Protein AF-A0A1E5NBW0-F1 (afdb_monomer)

Mean predicted aligned error: 14.5 Å

Structure (mmCIF, N/CA/C/O backbone):
data_AF-A0A1E5NBW0-F1
#
_entry.id   AF-A0A1E5NBW0-F1
#
loop_
_atom_site.group_PDB
_atom_site.id
_atom_site.type_symbol
_atom_site.label_atom_id
_atom_site.label_alt_id
_atom_site.label_comp_id
_atom_site.label_asym_id
_atom_site.label_entity_id
_atom_site.label_seq_id
_atom_site.pdbx_PDB_ins_code
_atom_site.Cartn_x
_atom_site.Cartn_y
_atom_site.Cartn_z
_atom_site.occupancy
_atom_site.B_iso_or_equiv
_atom_site.auth_seq_id
_atom_site.auth_comp_id
_atom_site.auth_asym_id
_atom_site.auth_atom_id
_atom_site.pdbx_PDB_model_num
ATOM 1 N N . MET A 1 1 ? 32.311 -5.651 -31.182 1.00 81.94 1 MET A N 1
ATOM 2 C CA . MET A 1 1 ? 33.191 -5.220 -32.294 1.00 81.94 1 MET A CA 1
ATOM 3 C C . MET A 1 1 ? 34.227 -6.290 -32.633 1.00 81.94 1 MET A C 1
ATOM 5 O O . MET A 1 1 ? 34.181 -6.799 -33.743 1.00 81.94 1 MET A O 1
ATOM 9 N N . ASP A 1 2 ? 35.096 -6.699 -31.702 1.00 85.38 2 ASP A N 1
ATOM 10 C CA . ASP A 1 2 ? 36.189 -7.648 -32.002 1.00 85.38 2 ASP A CA 1
ATOM 11 C C . ASP A 1 2 ? 35.711 -9.022 -32.495 1.00 85.38 2 ASP A C 1
ATOM 13 O O . ASP A 1 2 ? 36.311 -9.592 -33.402 1.00 85.38 2 ASP A O 1
ATOM 17 N N . SER A 1 3 ? 34.583 -9.524 -31.979 1.00 85.50 3 SER A N 1
ATOM 18 C CA . SER A 1 3 ? 33.972 -10.772 -32.458 1.00 85.50 3 SER A CA 1
ATOM 19 C C . SER A 1 3 ? 33.548 -10.702 -33.930 1.00 85.50 3 SER A C 1
ATOM 21 O O . SER A 1 3 ? 33.757 -11.664 -34.661 1.00 85.50 3 SER A O 1
ATOM 23 N N . ILE A 1 4 ? 33.014 -9.554 -34.375 1.00 88.06 4 ILE A N 1
ATOM 24 C CA . ILE A 1 4 ? 32.630 -9.325 -35.779 1.00 88.06 4 ILE A CA 1
ATOM 25 C C . ILE A 1 4 ? 33.885 -9.322 -36.653 1.00 88.06 4 ILE A C 1
ATOM 27 O O . ILE A 1 4 ? 33.941 -10.030 -37.649 1.00 88.06 4 ILE A O 1
ATOM 31 N N . ILE A 1 5 ? 34.924 -8.583 -36.253 1.00 88.19 5 ILE A N 1
ATOM 32 C CA . ILE A 1 5 ? 36.186 -8.506 -37.007 1.00 88.19 5 ILE A CA 1
ATOM 33 C C . ILE A 1 5 ? 36.824 -9.895 -37.125 1.00 88.19 5 ILE A C 1
ATOM 35 O O . ILE A 1 5 ? 37.211 -10.311 -38.215 1.00 88.19 5 ILE A O 1
ATOM 39 N N . LYS A 1 6 ? 36.873 -10.650 -36.022 1.00 86.69 6 LYS A N 1
ATOM 40 C CA . LYS A 1 6 ? 37.393 -12.019 -36.021 1.00 86.69 6 LYS A CA 1
ATOM 41 C C . LYS A 1 6 ? 36.617 -12.922 -36.979 1.00 86.69 6 LYS A C 1
ATOM 43 O O . LYS A 1 6 ? 37.243 -13.720 -37.661 1.00 86.69 6 LYS A O 1
ATOM 48 N N . TYR A 1 7 ? 35.294 -12.802 -37.038 1.00 88.00 7 TYR A N 1
ATOM 49 C CA . TYR A 1 7 ? 34.464 -13.575 -37.960 1.00 88.00 7 TYR A CA 1
ATOM 50 C C . TYR A 1 7 ? 34.693 -13.177 -39.430 1.00 88.00 7 TYR A C 1
ATOM 52 O O . TYR A 1 7 ? 34.882 -14.043 -40.278 1.00 88.00 7 TYR A O 1
ATOM 60 N N . LEU A 1 8 ? 34.762 -11.877 -39.733 1.00 87.50 8 LEU A N 1
ATOM 61 C CA . LEU A 1 8 ? 34.930 -11.377 -41.104 1.00 87.50 8 LEU A CA 1
ATOM 62 C C . LEU A 1 8 ? 36.274 -11.760 -41.743 1.00 87.50 8 LEU A C 1
ATOM 64 O O . LEU A 1 8 ? 36.334 -11.959 -42.959 1.00 87.50 8 LEU A O 1
ATOM 68 N N . PHE A 1 9 ? 37.338 -11.857 -40.943 1.00 84.06 9 PHE A N 1
ATOM 69 C CA . PHE A 1 9 ? 38.717 -11.994 -41.431 1.00 84.06 9 PHE A CA 1
ATOM 70 C C . PHE A 1 9 ? 39.399 -13.318 -41.059 1.00 84.06 9 PHE A C 1
ATOM 72 O O . PHE A 1 9 ? 40.600 -13.466 -41.272 1.00 84.06 9 PHE A O 1
ATOM 79 N N . ASN A 1 10 ? 38.665 -14.294 -40.517 1.00 79.69 10 ASN A N 1
ATOM 80 C CA . ASN A 1 10 ? 39.206 -15.616 -40.198 1.00 79.69 10 ASN A CA 1
ATOM 81 C C . ASN A 1 10 ? 38.513 -16.700 -41.032 1.00 79.69 10 ASN A C 1
ATOM 83 O O . ASN A 1 10 ? 37.351 -17.029 -40.803 1.00 79.69 10 ASN A O 1
ATOM 87 N N . GLU A 1 11 ? 39.262 -17.291 -41.965 1.00 62.25 11 GLU A N 1
ATOM 88 C CA . GLU A 1 11 ? 38.788 -18.287 -42.941 1.00 62.25 11 GLU A CA 1
ATOM 89 C C . GLU A 1 11 ? 38.233 -19.581 -42.317 1.00 62.25 11 GLU A C 1
ATOM 91 O O . GLU A 1 11 ? 37.616 -20.385 -43.007 1.00 62.25 11 GLU A O 1
ATOM 96 N N . LYS A 1 12 ? 38.414 -19.804 -41.007 1.00 61.78 12 LYS A N 1
ATOM 97 C CA . LYS A 1 12 ? 37.863 -20.978 -40.307 1.00 61.78 12 LYS A CA 1
ATOM 98 C C . LYS A 1 12 ? 36.373 -20.871 -39.953 1.00 61.78 12 LYS A C 1
ATOM 100 O O . LYS A 1 12 ? 35.816 -21.851 -39.459 1.00 61.78 12 LYS A O 1
ATOM 105 N N . TYR A 1 13 ? 35.726 -19.724 -40.165 1.00 60.56 13 TYR A N 1
ATOM 106 C CA . TYR A 1 13 ? 34.304 -19.535 -39.864 1.00 60.56 13 TYR A CA 1
ATOM 107 C C . TYR A 1 13 ? 33.447 -19.638 -41.136 1.00 60.56 13 TYR A C 1
ATOM 109 O O . TYR A 1 13 ? 33.255 -18.650 -41.837 1.00 60.56 13 TYR A O 1
ATOM 117 N N . ASN A 1 14 ? 32.905 -20.833 -41.401 1.00 58.28 14 ASN A N 1
ATOM 118 C CA . ASN A 1 14 ? 32.004 -21.107 -42.537 1.00 58.28 14 ASN A CA 1
ATOM 119 C C . ASN A 1 14 ? 30.516 -21.230 -42.145 1.00 58.28 14 ASN A C 1
ATOM 121 O O . ASN A 1 14 ? 29.694 -21.600 -42.978 1.00 58.28 14 ASN A O 1
ATOM 125 N N . ASN A 1 15 ? 30.166 -20.933 -40.890 1.00 65.19 15 ASN A N 1
ATOM 126 C CA . ASN A 1 15 ? 28.793 -21.021 -40.383 1.00 65.19 15 ASN A CA 1
ATOM 127 C C . ASN A 1 15 ? 28.202 -19.623 -40.158 1.00 65.19 15 ASN A C 1
ATOM 129 O O . ASN A 1 15 ? 28.950 -18.672 -39.936 1.00 65.19 15 ASN A O 1
ATOM 133 N N . ASP A 1 16 ? 26.867 -19.532 -40.149 1.00 72.81 16 ASP A N 1
ATOM 134 C CA . ASP A 1 16 ? 26.127 -18.322 -39.771 1.00 72.81 16 ASP A CA 1
ATOM 135 C C . ASP A 1 16 ? 26.652 -17.731 -38.450 1.00 72.81 16 ASP A C 1
ATOM 137 O O . ASP A 1 16 ? 26.781 -18.438 -37.445 1.00 72.81 16 ASP A O 1
ATOM 141 N N . PHE A 1 17 ? 26.922 -16.422 -38.434 1.00 83.25 17 PHE A N 1
ATOM 142 C CA . PHE A 1 17 ? 27.324 -15.711 -37.221 1.00 83.25 17 PHE A CA 1
ATOM 143 C C . PHE A 1 17 ? 26.122 -15.013 -36.609 1.00 83.25 17 PHE A C 1
ATOM 145 O O . PHE A 1 17 ? 25.703 -13.945 -37.057 1.00 83.25 17 PHE A O 1
ATOM 152 N N . ILE A 1 18 ? 25.562 -15.631 -35.574 1.00 84.62 18 ILE A N 1
ATOM 153 C CA . ILE A 1 18 ? 24.447 -15.055 -34.834 1.00 84.62 18 ILE A CA 1
ATOM 154 C C . ILE A 1 18 ? 25.016 -14.174 -33.725 1.00 84.62 18 ILE A C 1
ATOM 156 O O . ILE A 1 18 ? 25.682 -14.673 -32.819 1.00 84.62 18 ILE A O 1
ATOM 160 N N . LEU A 1 19 ? 24.791 -12.862 -33.825 1.00 81.88 19 LEU A N 1
ATOM 161 C CA . LEU A 1 19 ? 25.309 -11.885 -32.864 1.00 81.88 19 LEU A CA 1
ATOM 162 C C . LEU A 1 19 ? 24.638 -12.042 -31.502 1.00 81.88 19 LEU A C 1
ATOM 164 O O . LEU A 1 19 ? 25.324 -12.209 -30.499 1.00 81.88 19 LEU A O 1
ATOM 168 N N . ASP A 1 20 ? 23.310 -11.927 -31.485 1.00 81.19 20 ASP A N 1
ATOM 169 C CA . ASP A 1 20 ? 22.485 -11.991 -30.281 1.00 81.19 20 ASP A CA 1
ATOM 170 C C . ASP A 1 20 ? 20.989 -11.974 -30.652 1.00 81.19 20 ASP A C 1
ATOM 172 O O . ASP A 1 20 ? 20.621 -12.028 -31.833 1.00 81.19 20 ASP A O 1
ATOM 176 N N . ILE A 1 21 ? 20.128 -11.855 -29.646 1.00 85.81 21 ILE A N 1
ATOM 177 C CA . ILE A 1 21 ? 18.695 -11.611 -29.785 1.00 85.81 21 ILE A CA 1
ATOM 178 C C . ILE A 1 21 ? 18.420 -10.115 -30.040 1.00 85.81 21 ILE A C 1
ATOM 180 O O . ILE A 1 21 ? 19.033 -9.232 -29.433 1.00 85.81 21 ILE A O 1
ATOM 184 N N . ILE A 1 22 ? 17.469 -9.833 -30.932 1.00 90.06 22 ILE A N 1
ATOM 185 C CA . ILE A 1 22 ? 16.787 -8.538 -31.065 1.00 90.06 22 ILE A CA 1
ATOM 186 C C . ILE A 1 22 ? 15.290 -8.762 -30.905 1.00 90.06 22 ILE A C 1
ATOM 188 O O . ILE A 1 22 ? 14.760 -9.775 -31.364 1.00 90.06 22 ILE A O 1
ATOM 192 N N . TYR A 1 23 ? 14.596 -7.818 -30.282 1.00 88.62 23 TYR A N 1
ATOM 193 C CA . TYR A 1 23 ? 13.149 -7.897 -30.156 1.00 88.62 23 TYR A CA 1
ATOM 194 C C . TYR A 1 23 ? 12.493 -6.545 -30.359 1.00 88.62 23 TYR A C 1
ATOM 196 O O . TYR A 1 23 ? 13.077 -5.492 -30.094 1.00 88.62 23 TYR A O 1
ATOM 204 N N . GLY A 1 24 ? 11.282 -6.591 -30.891 1.00 89.38 24 GLY A N 1
ATOM 205 C CA . GLY A 1 24 ? 10.590 -5.410 -31.366 1.00 89.38 24 GLY A CA 1
ATOM 206 C C . GLY A 1 24 ? 9.212 -5.736 -31.907 1.00 89.38 24 GLY A C 1
ATOM 207 O O . GLY A 1 24 ? 8.780 -6.892 -31.897 1.00 89.38 24 GLY A O 1
ATOM 208 N N . VAL A 1 25 ? 8.544 -4.699 -32.386 1.00 89.62 25 VAL A N 1
ATOM 209 C CA . VAL A 1 25 ? 7.216 -4.789 -32.993 1.00 89.62 25 VAL A CA 1
ATOM 210 C C . VAL A 1 25 ? 7.378 -4.718 -34.510 1.00 89.62 25 VAL A C 1
ATOM 212 O O . VAL A 1 25 ? 8.235 -3.991 -35.014 1.00 89.62 25 VAL A O 1
ATOM 215 N N . ASN A 1 26 ? 6.592 -5.503 -35.247 1.00 88.44 26 ASN A N 1
ATOM 216 C CA . ASN A 1 26 ? 6.456 -5.317 -36.690 1.00 88.44 26 ASN A CA 1
ATOM 217 C C . ASN A 1 26 ? 5.176 -4.546 -36.962 1.00 88.44 26 ASN A C 1
ATOM 219 O O . ASN A 1 26 ? 4.115 -4.984 -36.518 1.00 88.44 26 ASN A O 1
ATOM 223 N N . ASP A 1 27 ? 5.288 -3.482 -37.741 1.00 85.50 27 ASP A N 1
ATOM 224 C CA . ASP A 1 27 ? 4.149 -2.723 -38.236 1.00 85.50 27 ASP A CA 1
ATOM 225 C C . ASP A 1 27 ? 4.396 -2.330 -39.698 1.00 85.50 27 ASP A C 1
ATOM 227 O O . ASP A 1 27 ? 5.481 -1.865 -40.037 1.00 85.50 27 ASP A O 1
ATOM 231 N N . ASP A 1 28 ? 3.441 -2.626 -40.581 1.00 82.00 28 ASP A N 1
ATOM 232 C CA . ASP A 1 28 ? 3.475 -2.310 -42.020 1.00 82.00 28 ASP A CA 1
ATOM 233 C C . ASP A 1 28 ? 4.846 -2.488 -42.728 1.00 82.00 28 ASP A C 1
ATOM 235 O O . ASP A 1 28 ? 5.332 -1.623 -43.456 1.00 82.00 28 ASP A O 1
ATOM 239 N N . ASN A 1 29 ? 5.467 -3.666 -42.563 1.00 85.62 29 ASN A N 1
ATOM 240 C CA . ASN A 1 29 ? 6.796 -4.045 -43.094 1.00 85.62 29 ASN A CA 1
ATOM 241 C C . ASN A 1 29 ? 8.004 -3.296 -42.498 1.00 85.62 29 ASN A C 1
ATOM 243 O O . ASN A 1 29 ? 9.133 -3.496 -42.957 1.00 85.62 29 ASN A O 1
ATOM 247 N N . ILE A 1 30 ? 7.803 -2.488 -41.462 1.00 89.44 30 ILE A N 1
ATOM 248 C CA . ILE A 1 30 ? 8.856 -1.854 -40.673 1.00 89.44 30 ILE A CA 1
ATOM 249 C C . ILE A 1 30 ? 9.022 -2.644 -39.372 1.00 89.44 30 ILE A C 1
ATOM 251 O O . ILE A 1 30 ? 8.058 -3.022 -38.708 1.00 89.44 30 ILE A O 1
ATOM 255 N N . PHE A 1 31 ? 10.273 -2.929 -39.010 1.00 91.12 31 PHE A N 1
ATOM 256 C CA . PHE A 1 31 ? 10.600 -3.506 -37.711 1.00 91.12 31 PHE A CA 1
ATOM 257 C C . PHE A 1 31 ? 11.080 -2.400 -36.779 1.00 91.12 31 PHE A C 1
ATOM 259 O O . PHE A 1 31 ? 12.109 -1.775 -37.044 1.00 91.12 31 PHE A O 1
ATOM 266 N N . TYR A 1 32 ? 10.358 -2.208 -35.680 1.00 90.00 32 TYR A N 1
ATOM 267 C CA . TYR A 1 32 ? 10.661 -1.242 -34.634 1.00 90.00 32 TYR A CA 1
ATOM 268 C C . TYR A 1 32 ? 11.387 -1.948 -33.480 1.00 90.00 32 TYR A C 1
ATOM 270 O O . TYR A 1 32 ? 10.741 -2.607 -32.655 1.00 90.00 32 TYR A O 1
ATOM 278 N N . PRO A 1 33 ? 12.733 -1.883 -33.411 1.00 89.25 33 PRO A N 1
ATOM 279 C CA . PRO A 1 33 ? 13.487 -2.555 -32.361 1.00 89.25 33 PRO A CA 1
ATOM 280 C C . PRO A 1 33 ? 13.265 -1.870 -31.009 1.00 89.25 33 PRO A C 1
ATOM 282 O O . PRO A 1 33 ? 13.656 -0.715 -30.819 1.00 89.25 33 PRO A O 1
ATOM 285 N N . ILE A 1 34 ? 12.714 -2.616 -30.048 1.00 84.88 34 ILE A N 1
ATOM 286 C CA . ILE A 1 34 ? 12.610 -2.183 -28.648 1.00 84.88 34 ILE A CA 1
ATOM 287 C C . ILE A 1 34 ? 13.976 -2.333 -27.958 1.00 84.88 34 ILE A C 1
ATOM 289 O O . ILE A 1 34 ? 14.396 -1.446 -27.220 1.00 84.88 34 ILE A O 1
ATOM 293 N N . ASP A 1 35 ? 14.714 -3.407 -28.263 1.00 84.19 35 ASP A N 1
ATOM 294 C CA . ASP A 1 35 ? 16.096 -3.628 -27.815 1.00 84.19 35 ASP A CA 1
ATOM 295 C C . ASP A 1 35 ? 16.991 -4.118 -28.961 1.00 84.19 35 ASP A C 1
ATOM 297 O O . ASP A 1 35 ? 16.545 -4.683 -29.961 1.00 84.19 35 ASP A O 1
ATOM 301 N N . GLY A 1 36 ? 18.297 -3.902 -28.814 1.00 87.31 36 GLY A N 1
ATOM 302 C CA . GLY A 1 36 ? 19.300 -4.188 -29.835 1.00 87.31 36 GLY A CA 1
ATOM 303 C C . GLY A 1 36 ? 19.590 -3.018 -30.771 1.00 87.31 36 GLY A C 1
ATOM 304 O O . GLY A 1 36 ? 20.379 -3.180 -31.698 1.00 87.31 36 GLY A O 1
ATOM 305 N N . GLN A 1 37 ? 19.051 -1.825 -30.503 1.00 87.88 37 GLN A N 1
ATOM 306 C CA . GLN A 1 37 ? 19.271 -0.617 -31.310 1.00 87.88 37 GLN A CA 1
ATOM 307 C C . GLN A 1 37 ? 20.763 -0.304 -31.516 1.00 87.88 37 GLN A C 1
ATOM 309 O O . GLN A 1 37 ? 21.205 -0.044 -32.637 1.00 87.88 37 GLN A O 1
ATOM 314 N N . GLN A 1 38 ? 21.576 -0.399 -30.457 1.00 87.75 38 GLN A N 1
ATOM 315 C CA . GLN A 1 38 ? 23.026 -0.180 -30.545 1.00 87.75 38 GLN A CA 1
ATOM 316 C C . GLN A 1 38 ? 23.742 -1.273 -31.356 1.00 87.75 38 GLN A C 1
ATOM 318 O O . GLN A 1 38 ? 24.668 -0.974 -32.114 1.00 87.75 38 GLN A O 1
ATOM 323 N N . ARG A 1 39 ? 23.299 -2.534 -31.243 1.00 90.38 39 ARG A N 1
ATOM 324 C CA . ARG A 1 39 ? 23.845 -3.668 -32.009 1.00 90.38 39 ARG A CA 1
ATOM 325 C C . ARG A 1 39 ? 23.539 -3.512 -33.501 1.00 90.38 39 ARG A C 1
ATOM 327 O O . ARG A 1 39 ? 24.451 -3.630 -34.317 1.00 90.38 39 ARG A O 1
ATOM 334 N N . LEU A 1 40 ? 22.297 -3.164 -33.840 1.00 92.75 40 LEU A N 1
ATOM 335 C CA . LEU A 1 40 ? 21.861 -2.897 -35.213 1.00 92.75 40 LEU A CA 1
ATOM 336 C C . LEU A 1 40 ? 22.597 -1.697 -35.816 1.00 92.75 40 LEU A C 1
ATOM 338 O O . LEU A 1 40 ? 23.127 -1.799 -36.918 1.00 92.75 40 LEU A O 1
ATOM 342 N N . THR A 1 41 ? 22.724 -0.602 -35.059 1.00 93.44 41 THR A N 1
ATOM 343 C CA . THR A 1 41 ? 23.502 0.576 -35.482 1.00 93.44 41 THR A CA 1
ATOM 344 C C . THR A 1 41 ? 24.963 0.202 -35.731 1.00 93.44 41 THR A C 1
ATOM 346 O O . THR A 1 41 ? 25.553 0.607 -36.726 1.00 93.44 41 THR A O 1
ATOM 349 N N . THR A 1 42 ? 25.563 -0.609 -34.858 1.00 93.12 42 THR A N 1
ATOM 350 C CA . THR A 1 42 ? 26.948 -1.060 -35.043 1.00 93.12 42 THR A CA 1
ATOM 351 C C . THR A 1 42 ? 27.085 -1.862 -36.335 1.00 93.12 42 THR A C 1
ATOM 353 O O . THR A 1 42 ? 27.973 -1.568 -37.130 1.00 93.12 42 THR A O 1
ATOM 356 N N . LEU A 1 43 ? 26.199 -2.834 -36.582 1.00 94.06 43 LEU A N 1
ATOM 357 C CA . LEU A 1 43 ? 26.223 -3.628 -37.812 1.00 94.06 43 LEU A CA 1
ATOM 358 C C . LEU A 1 43 ? 26.036 -2.746 -39.058 1.00 94.06 43 LEU A C 1
ATOM 360 O O . LEU A 1 43 ? 26.795 -2.887 -40.016 1.00 94.06 43 LEU A O 1
ATOM 364 N N . PHE A 1 44 ? 25.116 -1.779 -39.011 1.00 95.31 44 PHE A N 1
ATOM 365 C CA . PHE A 1 44 ? 24.949 -0.767 -40.057 1.00 95.31 44 PHE A CA 1
ATOM 366 C C . PHE A 1 44 ? 26.273 -0.056 -40.382 1.00 95.31 44 PHE A C 1
ATOM 368 O O . PHE A 1 44 ? 26.627 0.072 -41.553 1.00 95.31 44 PHE A O 1
ATOM 375 N N . LEU A 1 45 ? 27.048 0.356 -39.372 1.00 96.19 45 LEU A N 1
ATOM 376 C CA . LEU A 1 45 ? 28.330 1.041 -39.585 1.00 96.19 45 LEU A CA 1
ATOM 377 C C . LEU A 1 45 ? 29.404 0.128 -40.191 1.00 96.19 45 LEU A C 1
ATOM 379 O O . LEU A 1 45 ? 30.212 0.599 -40.990 1.00 96.19 45 LEU A O 1
ATOM 383 N N . PHE A 1 46 ? 29.393 -1.170 -39.871 1.00 95.69 46 PHE A N 1
ATOM 384 C CA . PHE A 1 46 ? 30.250 -2.154 -40.542 1.00 95.69 46 PHE A CA 1
ATOM 385 C C . PHE A 1 46 ? 29.908 -2.277 -42.032 1.00 95.69 46 PHE A C 1
ATOM 387 O O . PHE A 1 46 ? 30.817 -2.213 -42.863 1.00 95.69 46 PHE A O 1
ATOM 394 N N . HIS A 1 47 ? 28.621 -2.396 -42.380 1.00 95.31 47 HIS A N 1
ATOM 395 C CA . HIS A 1 47 ? 28.180 -2.389 -43.780 1.00 95.31 47 HIS A CA 1
ATOM 396 C C . HIS A 1 47 ? 28.570 -1.091 -44.475 1.00 95.31 47 HIS A C 1
ATOM 398 O O . HIS A 1 47 ? 29.200 -1.131 -45.529 1.00 95.31 47 HIS A O 1
ATOM 404 N N . TRP A 1 48 ? 28.271 0.054 -43.862 1.00 95.50 48 TRP A N 1
ATOM 405 C CA . TRP A 1 48 ? 28.604 1.352 -44.431 1.00 95.50 48 TRP A CA 1
ATOM 406 C C . TRP A 1 48 ? 30.105 1.475 -44.715 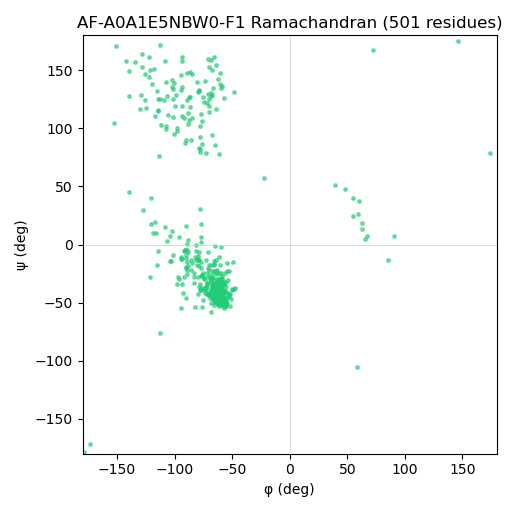1.00 95.50 48 TRP A C 1
ATOM 408 O O . TRP A 1 48 ? 30.485 1.851 -45.822 1.00 95.50 48 TRP A O 1
ATOM 418 N N . TYR A 1 49 ? 30.965 1.114 -43.760 1.00 95.06 49 TYR A N 1
ATOM 419 C CA . TYR A 1 49 ? 32.415 1.221 -43.921 1.00 95.06 49 TYR A CA 1
ATOM 420 C C . TYR A 1 49 ? 32.952 0.284 -45.013 1.00 95.06 49 TYR A C 1
ATOM 422 O O . TYR A 1 49 ? 33.655 0.732 -45.920 1.00 95.06 49 TYR A O 1
ATOM 430 N N . ILE A 1 50 ? 32.615 -1.010 -44.946 1.00 93.94 50 ILE A N 1
ATOM 431 C CA . ILE A 1 50 ? 33.170 -2.033 -45.846 1.00 93.94 50 ILE A CA 1
ATOM 432 C C . ILE A 1 50 ? 32.696 -1.805 -47.282 1.00 93.94 50 ILE A C 1
ATOM 434 O O . ILE A 1 50 ? 33.524 -1.783 -48.190 1.00 93.94 50 ILE A O 1
ATOM 438 N N . TYR A 1 51 ? 31.401 -1.560 -47.496 1.00 93.75 51 TYR A N 1
ATOM 439 C CA . TYR A 1 51 ? 30.867 -1.337 -48.843 1.00 93.75 51 TYR A CA 1
ATOM 440 C C . TYR A 1 51 ? 31.444 -0.069 -49.482 1.00 93.75 51 TYR A C 1
ATOM 442 O O . TYR A 1 51 ? 31.794 -0.083 -50.660 1.00 93.75 51 TYR A O 1
ATOM 450 N N . ASN A 1 52 ? 31.628 1.014 -48.715 1.00 91.56 52 ASN A N 1
ATOM 451 C CA . ASN A 1 52 ? 32.298 2.211 -49.229 1.00 91.56 52 ASN A CA 1
ATOM 452 C C . ASN A 1 52 ? 33.768 1.950 -49.585 1.00 91.56 52 ASN A C 1
ATOM 454 O O . ASN A 1 52 ? 34.226 2.378 -50.644 1.00 91.56 52 ASN A O 1
ATOM 458 N N . CYS A 1 53 ? 34.503 1.238 -48.728 1.00 90.69 53 CYS A N 1
ATOM 459 C CA . CYS A 1 53 ? 35.909 0.916 -48.966 1.00 90.69 53 CYS A CA 1
ATOM 460 C C . CYS A 1 53 ? 36.097 0.042 -50.221 1.00 90.69 53 CYS A C 1
ATOM 462 O O . CYS A 1 53 ? 37.058 0.219 -50.972 1.00 90.69 53 CYS A O 1
ATOM 464 N N . LEU A 1 54 ? 35.154 -0.870 -50.472 1.00 90.69 54 LEU A N 1
ATOM 465 C CA . LEU A 1 54 ? 35.155 -1.778 -51.620 1.00 90.69 54 LEU A CA 1
ATOM 466 C C . LEU A 1 54 ? 34.482 -1.199 -52.876 1.00 90.69 54 LEU A C 1
ATOM 468 O O . LEU A 1 54 ? 34.615 -1.787 -53.943 1.00 90.69 54 LEU A O 1
ATOM 472 N N . LYS A 1 55 ? 33.858 -0.016 -52.778 1.00 89.31 55 LYS A N 1
ATOM 473 C CA . LYS A 1 55 ? 33.093 0.651 -53.851 1.00 89.31 55 LYS A CA 1
ATOM 474 C C . LYS A 1 55 ? 31.895 -0.166 -54.356 1.00 89.31 55 LYS A C 1
ATOM 476 O O . LYS A 1 55 ? 31.575 -0.129 -55.541 1.00 89.31 55 LYS A O 1
ATOM 481 N N . GLU A 1 56 ? 31.226 -0.850 -53.438 1.00 92.19 56 GLU A N 1
ATOM 482 C CA . GLU A 1 56 ? 30.044 -1.678 -53.695 1.00 92.19 56 GLU A CA 1
ATOM 483 C C . GLU A 1 56 ? 28.733 -0.909 -53.493 1.00 92.19 56 GLU A C 1
ATOM 485 O O . GLU A 1 56 ? 28.697 0.127 -52.814 1.00 92.19 56 GLU A O 1
ATOM 490 N N . ASP A 1 57 ? 27.638 -1.433 -54.054 1.00 90.50 57 ASP A N 1
ATOM 491 C CA . ASP A 1 57 ? 26.312 -0.842 -53.867 1.00 90.50 57 ASP A CA 1
ATOM 492 C C . ASP A 1 57 ? 25.802 -1.036 -52.432 1.00 90.50 57 ASP A C 1
ATOM 494 O O . ASP A 1 57 ? 25.701 -2.147 -51.916 1.00 90.50 57 ASP A O 1
ATOM 498 N N . ARG A 1 58 ? 25.438 0.076 -51.796 1.00 92.06 58 ARG A N 1
ATOM 499 C CA . ARG A 1 58 ? 24.946 0.146 -50.416 1.00 92.06 58 ARG A CA 1
ATOM 500 C C . ARG A 1 58 ? 23.546 0.748 -50.309 1.00 92.06 58 ARG A C 1
ATOM 502 O O . ARG A 1 58 ? 23.154 1.186 -49.228 1.00 92.06 58 ARG A O 1
ATOM 509 N N . THR A 1 59 ? 22.797 0.807 -51.413 1.00 90.44 59 THR A N 1
ATOM 510 C CA . THR A 1 59 ? 21.431 1.361 -51.456 1.00 90.44 59 THR A CA 1
ATOM 511 C C . THR A 1 59 ? 20.527 0.793 -50.364 1.00 90.44 59 THR A C 1
ATOM 513 O O . THR A 1 59 ? 19.813 1.558 -49.728 1.00 90.44 59 THR A O 1
ATOM 516 N N . PHE A 1 60 ? 20.635 -0.500 -50.042 1.00 91.69 60 PHE A N 1
ATOM 517 C CA . PHE A 1 60 ? 19.852 -1.151 -48.982 1.00 91.69 60 PHE A CA 1
ATOM 518 C C . PHE A 1 60 ? 19.983 -0.497 -47.592 1.00 91.69 60 PHE A C 1
ATOM 520 O O . PHE A 1 60 ? 19.071 -0.614 -46.773 1.00 91.69 60 PHE A O 1
ATOM 527 N N . LEU A 1 61 ? 21.079 0.223 -47.315 1.00 93.25 61 LEU A N 1
ATOM 528 C CA . LEU A 1 61 ? 21.266 0.948 -46.055 1.00 93.25 61 LEU A CA 1
ATOM 529 C C . LEU A 1 61 ? 20.272 2.106 -45.882 1.00 93.25 61 LEU A C 1
ATOM 531 O O . LEU A 1 61 ? 20.073 2.558 -44.759 1.00 93.25 61 LEU A O 1
ATOM 535 N N . SER A 1 62 ? 19.605 2.572 -46.947 1.00 91.44 62 SER A N 1
ATOM 536 C CA . SER A 1 62 ? 18.551 3.590 -46.824 1.00 91.44 62 SER A CA 1
ATOM 537 C C . SER A 1 62 ? 17.315 3.102 -46.066 1.00 91.44 62 SER A C 1
ATOM 539 O O . SER A 1 62 ? 16.502 3.925 -45.661 1.00 91.44 62 SER A O 1
ATOM 541 N N . ASN A 1 63 ? 17.178 1.789 -45.857 1.00 92.50 63 ASN A N 1
ATOM 542 C CA . ASN A 1 63 ? 16.071 1.189 -45.110 1.00 92.50 63 ASN A CA 1
ATOM 543 C C . ASN A 1 63 ? 16.276 1.241 -43.583 1.00 92.50 63 ASN A C 1
ATOM 545 O O . ASN A 1 63 ? 15.433 0.750 -42.838 1.00 92.50 63 ASN A O 1
ATOM 549 N N . PHE A 1 64 ? 17.393 1.801 -43.105 1.00 94.19 64 PHE A N 1
ATOM 550 C CA . PHE A 1 64 ? 17.711 1.926 -41.683 1.00 94.19 64 PHE A CA 1
ATOM 551 C C . PHE A 1 64 ? 17.702 3.400 -41.252 1.00 94.19 64 PHE A C 1
ATOM 553 O O . PHE A 1 64 ? 18.414 4.223 -41.829 1.00 94.19 64 PHE A O 1
ATOM 560 N N . SER A 1 65 ? 16.918 3.739 -40.225 1.00 93.88 65 SER A N 1
ATOM 561 C CA . SER A 1 65 ? 16.782 5.112 -39.718 1.00 93.88 65 SER A CA 1
ATOM 562 C C . SER A 1 65 ? 16.451 5.144 -38.221 1.00 93.88 65 SER A C 1
ATOM 564 O O . SER A 1 65 ? 16.153 4.116 -37.617 1.00 93.88 65 SER A O 1
ATOM 566 N N . TYR A 1 66 ? 16.493 6.341 -37.632 1.00 91.12 66 TYR A N 1
ATOM 567 C CA . TYR A 1 66 ? 15.955 6.618 -36.301 1.00 91.12 66 TYR A CA 1
ATOM 568 C C . TYR A 1 66 ? 14.613 7.341 -36.417 1.00 91.12 66 TYR A C 1
ATOM 570 O O . TYR A 1 66 ? 14.497 8.314 -37.156 1.00 91.12 66 TYR A O 1
ATOM 578 N N . GLU A 1 67 ? 13.633 6.914 -35.632 1.00 86.88 67 GLU A N 1
ATOM 579 C CA . GLU A 1 67 ? 12.309 7.540 -35.585 1.00 86.88 67 GLU A CA 1
ATOM 580 C C . GLU A 1 67 ? 12.295 8.781 -34.681 1.00 86.88 67 GLU A C 1
ATOM 582 O O . GLU A 1 67 ? 11.988 9.887 -35.117 1.00 86.88 67 GLU A O 1
ATOM 587 N N . THR A 1 68 ? 12.731 8.627 -33.429 1.00 80.88 68 THR A N 1
ATOM 588 C CA . THR A 1 68 ? 12.636 9.678 -32.399 1.00 80.88 68 THR A CA 1
ATOM 589 C C . THR A 1 68 ? 13.853 10.609 -32.342 1.00 80.88 68 THR A C 1
ATOM 591 O O . THR A 1 68 ? 13.828 11.638 -31.668 1.00 80.88 68 THR A O 1
ATOM 594 N N . ARG A 1 69 ? 14.940 10.291 -33.063 1.00 82.81 69 ARG A N 1
ATOM 595 C CA . ARG A 1 69 ? 16.185 11.087 -33.101 1.00 82.81 69 ARG A CA 1
ATOM 596 C C . ARG A 1 69 ? 16.416 11.694 -34.479 1.00 82.81 69 ARG A C 1
ATOM 598 O O . ARG A 1 69 ? 17.284 11.250 -35.228 1.00 82.81 69 ARG A O 1
ATOM 605 N N . ILE A 1 70 ?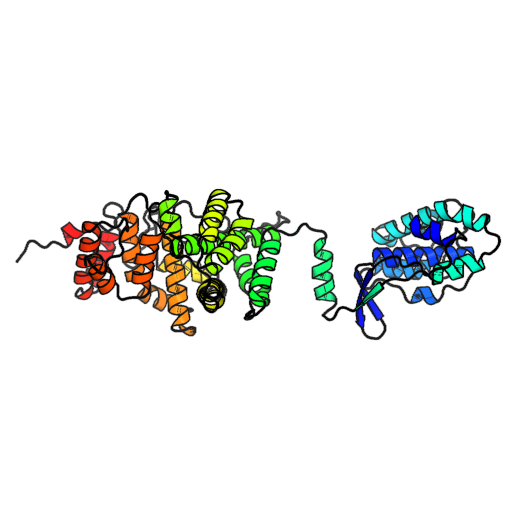 15.675 12.758 -34.784 1.00 88.50 70 ILE A N 1
ATOM 606 C CA . ILE A 1 70 ? 15.691 13.443 -36.091 1.00 88.50 70 ILE A CA 1
ATOM 607 C C . ILE A 1 70 ? 17.112 13.837 -36.526 1.00 88.50 70 ILE A C 1
ATOM 609 O O . ILE A 1 70 ? 17.497 13.629 -37.675 1.00 88.50 70 ILE A O 1
ATOM 613 N N . THR A 1 71 ? 17.931 14.369 -35.613 1.00 91.50 71 THR A N 1
ATOM 614 C CA . THR A 1 71 ? 19.317 14.755 -35.929 1.00 91.50 71 THR A CA 1
ATOM 615 C C . THR A 1 71 ? 20.172 13.551 -36.332 1.00 91.50 71 THR A C 1
ATOM 617 O O . THR A 1 71 ? 20.896 13.621 -37.325 1.00 91.50 71 THR A O 1
ATOM 620 N N . SER A 1 72 ? 20.051 12.435 -35.612 1.00 92.94 72 SER A N 1
ATOM 621 C CA . SER A 1 72 ? 20.742 11.183 -35.930 1.00 92.94 72 SER A CA 1
ATOM 622 C C . SER A 1 72 ? 20.245 10.569 -37.244 1.00 92.94 72 SER A C 1
ATOM 624 O O . SER A 1 72 ? 21.058 10.133 -38.056 1.00 92.94 72 SER A O 1
ATOM 626 N N . ALA A 1 73 ? 18.933 10.590 -37.496 1.00 92.88 73 ALA A N 1
ATOM 627 C CA . ALA A 1 73 ? 18.329 10.120 -38.746 1.00 92.88 73 ALA A CA 1
ATOM 628 C C . ALA A 1 73 ? 18.845 10.908 -39.960 1.00 92.88 73 ALA A C 1
ATOM 630 O O . ALA A 1 73 ? 19.316 10.335 -40.946 1.00 92.88 73 ALA A O 1
ATOM 631 N N . ASN A 1 74 ? 18.852 12.239 -39.850 1.00 92.56 74 ASN A N 1
ATOM 632 C CA . ASN A 1 74 ? 19.388 13.127 -40.878 1.00 92.56 74 ASN A CA 1
ATOM 633 C C . ASN A 1 74 ? 20.883 12.883 -41.118 1.00 92.56 74 ASN A C 1
ATOM 635 O O . ASN A 1 74 ? 21.338 12.905 -42.263 1.00 92.56 74 ASN A O 1
ATOM 639 N N . PHE A 1 75 ? 21.645 12.608 -40.057 1.00 95.19 75 PHE A N 1
ATOM 640 C CA . PHE A 1 75 ? 23.059 12.271 -40.175 1.00 95.19 75 PHE A CA 1
ATOM 641 C C . PHE A 1 75 ? 23.286 10.937 -40.902 1.00 95.19 75 PHE A C 1
ATOM 643 O O . PHE A 1 75 ? 24.129 10.883 -41.797 1.00 95.19 75 PHE A O 1
ATOM 650 N N . LEU A 1 76 ? 22.516 9.886 -40.586 1.00 94.44 76 LEU A N 1
ATOM 651 C CA . LEU A 1 76 ? 22.591 8.603 -41.298 1.00 94.44 76 LEU A CA 1
ATOM 652 C C . LEU A 1 76 ? 22.277 8.762 -42.792 1.00 94.44 76 LEU A C 1
ATOM 654 O O . LEU A 1 76 ? 23.013 8.252 -43.639 1.00 94.44 76 LEU A O 1
ATOM 658 N N . SER A 1 77 ? 21.242 9.538 -43.121 1.00 92.69 77 SER A N 1
ATOM 659 C CA . SER A 1 77 ? 20.902 9.876 -44.509 1.00 92.69 77 SER A CA 1
ATOM 660 C C . SER A 1 77 ? 22.046 10.617 -45.215 1.00 92.69 77 SER A C 1
ATOM 662 O O . SER A 1 77 ? 22.414 10.282 -46.345 1.00 92.69 77 SER A O 1
ATOM 664 N N . LEU A 1 78 ? 22.685 11.573 -44.531 1.00 93.00 78 LEU A N 1
ATOM 665 C CA . LEU A 1 78 ? 23.836 12.306 -45.055 1.00 93.00 78 LEU A CA 1
ATOM 666 C C . LEU A 1 78 ? 25.023 11.382 -45.362 1.00 93.00 78 LEU A C 1
ATOM 668 O O . LEU A 1 78 ? 25.548 11.449 -46.474 1.00 93.00 78 LEU A O 1
ATOM 672 N N . ILE A 1 79 ? 25.456 10.541 -44.417 1.00 92.12 79 ILE A N 1
ATOM 673 C CA . ILE A 1 79 ? 26.618 9.662 -44.639 1.00 92.12 79 ILE A CA 1
ATOM 674 C C . ILE A 1 79 ? 26.316 8.565 -45.658 1.00 92.12 79 ILE A C 1
ATOM 676 O O . ILE A 1 79 ? 27.225 8.113 -46.352 1.00 92.12 79 ILE A O 1
ATOM 680 N N . ASN A 1 80 ? 25.059 8.132 -45.781 1.00 90.19 80 ASN A N 1
ATOM 681 C CA . ASN A 1 80 ? 24.692 7.161 -46.803 1.00 90.19 80 ASN A CA 1
ATOM 682 C C . ASN A 1 80 ? 24.598 7.798 -48.200 1.00 90.19 80 ASN A C 1
ATOM 684 O O . ASN A 1 80 ? 24.856 7.132 -49.203 1.00 90.19 80 ASN A O 1
ATOM 688 N N . SER A 1 81 ? 24.310 9.101 -48.277 1.00 86.19 81 SER A N 1
ATOM 689 C CA . SER A 1 81 ? 24.333 9.846 -49.534 1.00 86.19 81 SER A CA 1
ATOM 690 C C . SER A 1 81 ? 25.737 9.906 -50.150 1.00 86.19 81 SER A C 1
ATOM 692 O O . SER A 1 81 ? 26.750 9.903 -49.457 1.00 86.19 81 SER A O 1
ATOM 694 N N . ASN A 1 82 ? 25.815 10.068 -51.471 1.00 81.69 82 ASN A N 1
ATOM 695 C CA . ASN A 1 82 ? 27.089 10.258 -52.179 1.00 81.69 82 ASN A CA 1
ATOM 696 C C . ASN A 1 82 ? 27.660 11.689 -52.045 1.00 81.69 82 ASN A C 1
ATOM 698 O O . ASN A 1 82 ? 28.499 12.099 -52.843 1.00 81.69 82 ASN A O 1
ATOM 702 N N . LYS A 1 83 ? 27.198 12.477 -51.062 1.00 84.81 83 LYS A N 1
ATOM 703 C CA . LYS A 1 83 ? 27.643 13.867 -50.837 1.00 84.81 83 LYS A CA 1
ATOM 704 C C . LYS A 1 83 ? 28.977 13.962 -50.093 1.00 84.81 83 LYS A C 1
ATOM 706 O O . LYS A 1 83 ? 29.617 15.014 -50.114 1.00 84.81 83 LYS A O 1
ATOM 711 N N . ILE A 1 84 ? 29.394 12.886 -49.427 1.00 86.25 84 ILE A N 1
ATOM 712 C CA . ILE A 1 84 ? 30.656 12.823 -48.691 1.00 86.25 84 ILE A CA 1
ATOM 713 C C . ILE A 1 84 ? 31.562 11.810 -49.383 1.00 86.25 84 ILE A C 1
ATOM 715 O O . ILE A 1 84 ? 31.261 10.622 -49.411 1.00 86.25 84 ILE A O 1
ATOM 719 N N . ASN A 1 85 ? 32.679 12.289 -49.931 1.00 86.75 85 ASN A N 1
ATOM 720 C CA . ASN A 1 85 ? 33.721 11.426 -50.470 1.00 86.75 85 ASN A CA 1
ATOM 721 C C . ASN A 1 85 ? 34.778 11.181 -49.388 1.00 86.75 85 ASN A C 1
ATOM 723 O O . ASN A 1 85 ? 35.378 12.137 -48.894 1.00 86.75 85 ASN A O 1
ATOM 727 N N . ILE A 1 86 ? 34.973 9.918 -49.015 1.00 90.81 86 ILE A N 1
ATOM 728 C CA . ILE A 1 86 ? 35.883 9.507 -47.946 1.00 90.81 86 ILE A CA 1
ATOM 729 C C . ILE A 1 86 ? 37.119 8.851 -48.550 1.00 90.81 86 ILE A C 1
ATOM 731 O O . ILE A 1 86 ? 37.023 7.908 -49.333 1.00 90.81 86 ILE A O 1
ATOM 735 N N . ASP A 1 87 ? 38.284 9.339 -48.144 1.00 91.06 87 ASP A N 1
ATOM 736 C CA . ASP A 1 87 ? 39.573 8.724 -48.418 1.00 91.06 87 ASP A CA 1
ATOM 737 C C . ASP A 1 87 ? 39.903 7.717 -47.306 1.00 91.06 87 ASP A C 1
ATOM 739 O O . ASP A 1 87 ? 40.266 8.092 -46.186 1.00 91.06 87 ASP A O 1
ATOM 743 N N . PHE A 1 88 ? 39.744 6.429 -47.615 1.00 90.38 88 PHE A N 1
ATOM 744 C CA . PHE A 1 88 ? 39.991 5.322 -46.687 1.00 90.38 88 PHE A CA 1
ATOM 745 C C . PHE A 1 88 ? 41.479 4.999 -46.496 1.00 90.38 88 PHE A C 1
ATOM 747 O O . PHE A 1 88 ? 41.787 4.063 -45.760 1.00 90.38 88 PHE A O 1
ATOM 754 N N . ASP A 1 89 ? 42.404 5.739 -47.113 1.00 87.19 89 ASP A N 1
ATOM 755 C CA . ASP A 1 89 ? 43.839 5.614 -46.839 1.00 87.19 89 ASP A CA 1
ATOM 756 C C . ASP A 1 89 ? 44.324 6.536 -45.712 1.00 87.19 89 ASP A C 1
ATOM 758 O O . ASP A 1 89 ? 45.427 6.337 -45.206 1.00 87.19 89 ASP A O 1
ATOM 762 N N . LYS A 1 90 ? 43.499 7.495 -45.269 1.00 86.06 90 LYS A N 1
ATOM 763 C CA . LYS A 1 90 ? 43.795 8.384 -44.134 1.00 86.06 90 LYS A CA 1
ATOM 764 C C . LYS A 1 90 ? 43.322 7.807 -42.805 1.00 86.06 90 LYS A C 1
ATOM 766 O O . LYS A 1 90 ? 42.243 7.235 -42.743 1.00 86.06 90 LYS A O 1
ATOM 771 N N . ASP A 1 91 ? 44.058 8.118 -41.739 1.00 76.69 91 ASP A N 1
ATOM 772 C CA . ASP A 1 91 ? 43.898 7.498 -40.415 1.00 76.69 91 ASP A CA 1
ATOM 773 C C . ASP A 1 91 ? 42.585 7.813 -39.671 1.00 76.69 91 ASP A C 1
ATOM 775 O O . ASP A 1 91 ? 42.206 7.066 -38.771 1.00 76.69 91 ASP A O 1
ATOM 779 N N . ILE A 1 92 ? 41.898 8.923 -39.985 1.00 91.25 92 ILE A N 1
ATOM 780 C CA . ILE A 1 92 ? 40.716 9.383 -39.228 1.00 91.25 92 ILE A CA 1
ATOM 781 C C . ILE A 1 92 ? 39.560 9.694 -40.186 1.00 91.25 92 ILE A C 1
ATOM 783 O O . ILE A 1 92 ? 39.643 10.612 -41.012 1.00 91.25 92 ILE A O 1
ATOM 787 N N . ILE A 1 93 ? 38.461 8.949 -40.055 1.00 94.00 93 ILE A N 1
ATOM 788 C CA . ILE A 1 93 ? 37.254 9.080 -40.884 1.00 94.00 93 ILE A CA 1
ATOM 789 C C . ILE A 1 93 ? 36.396 10.247 -40.400 1.00 94.00 93 ILE A C 1
ATOM 791 O O . ILE A 1 93 ? 35.917 11.049 -41.209 1.00 94.00 93 ILE A O 1
ATOM 795 N N . SER A 1 94 ? 36.238 10.392 -39.086 1.00 94.62 94 SER A N 1
ATOM 796 C CA . SER A 1 94 ? 35.407 11.434 -38.482 1.00 94.62 94 SER A CA 1
ATOM 797 C C . SER A 1 94 ? 35.840 12.844 -38.889 1.00 94.62 94 SER A C 1
ATOM 799 O O . SER A 1 94 ? 34.999 13.685 -39.204 1.00 94.62 94 SER A O 1
ATOM 801 N N . ASN A 1 95 ? 37.144 13.105 -38.989 1.00 93.75 95 ASN A N 1
ATOM 802 C CA . ASN A 1 95 ? 37.674 14.386 -39.460 1.00 93.75 95 ASN A CA 1
ATOM 803 C C . ASN A 1 95 ? 37.224 14.713 -40.890 1.00 93.75 95 ASN A C 1
ATOM 805 O O . ASN A 1 95 ? 36.887 15.861 -41.178 1.00 93.75 95 ASN A O 1
ATOM 809 N N . GLN A 1 96 ? 37.171 13.717 -41.778 1.00 94.56 96 GLN A N 1
ATOM 810 C CA . GLN A 1 96 ? 36.737 13.909 -43.165 1.00 94.56 96 GLN A CA 1
ATOM 811 C C . GLN A 1 96 ? 35.235 14.188 -43.244 1.00 94.56 96 GLN A C 1
ATOM 813 O O . GLN A 1 96 ? 34.814 15.105 -43.949 1.00 94.56 96 GLN A O 1
ATOM 818 N N . ILE A 1 97 ? 34.437 13.449 -42.468 1.00 93.62 97 ILE A N 1
ATOM 819 C CA . ILE A 1 97 ? 32.988 13.658 -42.373 1.00 93.62 97 ILE A CA 1
ATOM 820 C C . ILE A 1 97 ? 32.692 15.050 -41.809 1.00 93.62 97 ILE A C 1
ATOM 822 O O . ILE A 1 97 ? 31.914 15.801 -42.389 1.00 93.62 97 ILE A O 1
ATOM 826 N N . THR A 1 98 ? 33.336 15.419 -40.702 1.00 92.62 98 THR A N 1
ATOM 827 C CA . THR A 1 98 ? 33.032 16.664 -39.987 1.00 92.62 98 THR A CA 1
ATOM 828 C C . THR A 1 98 ? 33.600 17.926 -40.643 1.00 92.62 98 THR A C 1
ATOM 830 O O . THR A 1 98 ? 33.161 19.026 -40.302 1.00 92.62 98 THR A O 1
ATOM 833 N N . SER A 1 99 ? 34.545 17.783 -41.578 1.00 90.19 99 SER A N 1
ATOM 834 C CA . SER A 1 99 ? 35.083 18.888 -42.392 1.00 90.19 99 SER A CA 1
ATOM 835 C C . SER A 1 99 ? 34.334 19.086 -43.718 1.00 90.19 99 SER A C 1
ATOM 837 O O . SER A 1 99 ? 34.627 20.028 -44.452 1.00 90.19 99 SER A O 1
ATOM 839 N N . ASN A 1 100 ? 33.383 18.208 -44.058 1.00 91.75 100 ASN A N 1
ATOM 840 C CA . ASN A 1 100 ? 32.588 18.328 -45.278 1.00 91.75 100 ASN A CA 1
ATOM 841 C C . ASN A 1 100 ? 31.549 19.456 -45.152 1.00 91.75 100 ASN A C 1
ATOM 843 O O . ASN A 1 100 ? 30.897 19.591 -44.122 1.00 91.75 100 ASN A O 1
ATOM 847 N N . ILE A 1 101 ? 31.325 20.223 -46.225 1.00 89.81 101 ILE A N 1
ATOM 848 C CA . ILE A 1 101 ? 30.367 21.345 -46.234 1.00 89.81 101 ILE A CA 1
ATOM 849 C C . ILE A 1 101 ? 28.913 20.920 -45.963 1.00 89.81 101 ILE A C 1
ATOM 851 O O . ILE A 1 101 ? 28.107 21.716 -45.489 1.00 89.81 101 ILE A O 1
ATOM 855 N N . SER A 1 102 ? 28.575 19.660 -46.246 1.00 89.81 102 SER A N 1
ATOM 856 C CA . SER A 1 102 ? 27.252 19.084 -45.985 1.00 89.81 102 SER A CA 1
ATOM 857 C C . SER A 1 102 ? 27.062 18.678 -44.518 1.00 89.81 102 SER A C 1
ATOM 859 O O . SER A 1 102 ? 25.947 18.345 -44.115 1.00 89.81 102 SER A O 1
ATOM 861 N N . PHE A 1 103 ? 28.129 18.689 -43.712 1.00 90.88 103 PHE A N 1
ATOM 862 C CA . PHE A 1 103 ? 28.069 18.407 -42.284 1.00 90.88 103 PHE A CA 1
ATOM 863 C C . PHE A 1 103 ? 27.707 19.679 -41.508 1.00 90.88 103 PHE A C 1
ATOM 865 O O . PHE A 1 103 ? 28.488 20.619 -41.385 1.00 90.88 103 PHE A O 1
ATOM 872 N N . LEU A 1 104 ? 26.487 19.708 -40.975 1.00 87.19 104 LEU A N 1
ATOM 873 C CA . LEU A 1 104 ? 25.911 20.860 -40.288 1.00 87.19 104 LEU A CA 1
ATOM 874 C C . LEU A 1 104 ? 26.279 20.887 -38.797 1.00 87.19 104 LEU A C 1
ATOM 876 O O . LEU A 1 104 ? 26.395 19.856 -38.138 1.00 87.19 104 LEU A O 1
ATOM 880 N N . ASN A 1 105 ? 26.410 22.090 -38.231 1.00 81.19 105 ASN A N 1
ATOM 881 C CA . ASN A 1 105 ? 26.893 22.287 -36.857 1.00 81.19 105 ASN A CA 1
ATOM 882 C C . ASN A 1 105 ? 26.038 21.604 -35.778 1.00 81.19 105 ASN A C 1
ATOM 884 O O . ASN A 1 105 ? 26.565 21.233 -34.730 1.00 81.19 105 ASN A O 1
ATOM 888 N N . TYR A 1 106 ? 24.735 21.428 -36.008 1.00 83.25 106 TYR A N 1
ATOM 889 C CA . TYR A 1 106 ? 23.857 20.785 -35.030 1.00 83.25 106 TYR A CA 1
ATOM 890 C C . TYR A 1 106 ? 24.129 19.279 -34.886 1.00 83.25 106 TYR A C 1
ATOM 892 O O . TYR A 1 106 ? 23.861 18.735 -33.819 1.00 83.25 106 TYR A O 1
ATOM 900 N N . TYR A 1 107 ? 24.745 18.624 -35.881 1.00 90.50 107 TYR A N 1
ATOM 901 C CA . TYR A 1 107 ? 25.178 17.227 -35.763 1.00 90.50 107 TYR A CA 1
ATOM 902 C C . TYR A 1 107 ? 26.196 17.038 -34.634 1.00 90.50 107 TYR A C 1
ATOM 904 O O . TYR A 1 107 ? 26.132 16.048 -33.916 1.00 90.50 107 TYR A O 1
ATOM 912 N N . ARG A 1 108 ? 27.082 18.020 -34.404 1.00 87.00 108 ARG A N 1
ATOM 913 C CA . ARG A 1 108 ? 28.093 17.961 -33.326 1.00 87.00 108 ARG A CA 1
ATOM 914 C C . ARG A 1 108 ? 27.485 17.946 -31.925 1.00 87.00 108 ARG A C 1
ATOM 916 O O . ARG A 1 108 ? 28.148 17.538 -30.975 1.00 87.00 108 ARG A O 1
ATOM 923 N N . LYS A 1 109 ? 26.252 18.439 -31.784 1.00 84.31 109 LYS A N 1
ATOM 924 C CA . LYS A 1 109 ? 25.548 18.513 -30.500 1.00 84.31 109 LYS A CA 1
ATOM 925 C C . LYS A 1 109 ? 24.803 17.220 -30.163 1.00 84.31 109 LYS A C 1
ATOM 927 O O . LYS A 1 109 ? 24.385 17.067 -29.022 1.00 84.31 109 LYS A O 1
ATOM 932 N N . ASP A 1 110 ? 24.632 16.310 -31.122 1.00 88.88 110 ASP A N 1
ATOM 933 C CA . ASP A 1 110 ? 23.935 15.044 -30.901 1.00 88.88 110 ASP A CA 1
ATOM 934 C C . ASP A 1 110 ? 24.920 13.979 -30.373 1.00 88.88 110 ASP A C 1
ATOM 936 O O . ASP A 1 110 ? 25.888 13.632 -31.062 1.00 88.88 110 ASP A O 1
ATOM 940 N N . PRO A 1 111 ? 24.704 13.435 -29.159 1.00 90.81 111 PRO A N 1
ATOM 941 C CA . PRO A 1 111 ? 25.591 12.429 -28.578 1.00 90.81 111 PRO A CA 1
ATOM 942 C C . PRO A 1 111 ? 25.636 11.129 -29.394 1.00 90.81 111 PRO A C 1
ATOM 944 O O . PRO A 1 111 ? 26.676 10.473 -29.434 1.00 90.81 111 PRO A O 1
ATOM 947 N N . THR A 1 112 ? 24.553 10.769 -30.086 1.00 91.69 112 THR A N 1
ATOM 948 C CA . THR A 1 112 ? 24.495 9.581 -30.953 1.00 91.69 112 THR A CA 1
ATOM 949 C C . THR A 1 112 ? 25.382 9.771 -32.174 1.00 91.69 112 THR A C 1
ATOM 951 O O . THR A 1 112 ? 26.140 8.871 -32.523 1.00 91.69 112 THR A O 1
ATOM 954 N N . VAL A 1 113 ? 25.341 10.954 -32.796 1.00 95.00 113 VAL A N 1
ATOM 955 C CA . VAL A 1 113 ? 26.204 11.276 -33.943 1.00 95.00 113 VAL A CA 1
ATOM 956 C C . VAL A 1 113 ? 27.673 11.228 -33.533 1.00 95.00 113 VAL A C 1
ATOM 958 O O . VAL A 1 113 ? 28.483 10.616 -34.228 1.00 95.00 113 VAL A O 1
ATOM 961 N N . ASN A 1 114 ? 28.013 11.792 -32.373 1.00 94.06 114 ASN A N 1
ATOM 962 C CA . ASN A 1 114 ? 29.369 11.706 -31.832 1.00 94.06 114 ASN A CA 1
ATOM 963 C C . ASN A 1 114 ? 29.788 10.248 -31.570 1.00 94.06 114 ASN A C 1
ATOM 965 O O . ASN A 1 114 ? 30.902 9.860 -31.920 1.00 94.06 114 ASN A O 1
ATOM 969 N N . GLY A 1 115 ? 28.887 9.420 -31.033 1.00 95.06 115 GLY A N 1
ATOM 970 C CA . GLY A 1 115 ? 29.111 7.982 -30.867 1.00 95.06 115 GLY A CA 1
ATOM 971 C C . GLY A 1 115 ? 29.356 7.258 -32.194 1.00 95.06 115 GLY A C 1
ATOM 972 O O . GLY A 1 115 ? 30.296 6.473 -32.297 1.00 95.06 115 GLY A O 1
ATOM 973 N N . ILE A 1 116 ? 28.571 7.559 -33.232 1.00 96.06 116 ILE A N 1
ATOM 974 C CA . ILE A 1 116 ? 28.755 6.991 -34.575 1.00 96.06 116 ILE A CA 1
ATOM 975 C C . ILE A 1 116 ? 30.127 7.368 -35.148 1.00 96.06 116 ILE A C 1
ATOM 977 O O . ILE A 1 116 ? 30.829 6.497 -35.657 1.00 96.06 116 ILE A O 1
ATOM 981 N N . LEU A 1 117 ? 30.530 8.639 -35.048 1.00 96.50 117 LEU A N 1
ATOM 982 C CA . LEU A 1 117 ? 31.832 9.111 -35.533 1.00 96.50 117 LEU A CA 1
ATOM 983 C C . LEU A 1 117 ? 32.996 8.379 -34.847 1.00 96.50 117 LEU A C 1
ATOM 985 O O . LEU A 1 117 ? 33.909 7.918 -35.528 1.00 96.50 117 LEU A O 1
ATOM 989 N N . LEU A 1 118 ? 32.924 8.212 -33.522 1.00 96.00 118 LEU A N 1
ATOM 990 C CA . LEU A 1 118 ? 33.916 7.457 -32.749 1.00 96.00 118 LEU A CA 1
ATOM 991 C C . LEU A 1 118 ? 33.980 5.985 -33.175 1.00 96.00 118 LEU A C 1
ATOM 993 O O . LEU A 1 118 ? 35.063 5.434 -33.360 1.00 96.00 118 LEU A O 1
ATOM 997 N N . VAL A 1 119 ? 32.822 5.344 -33.355 1.00 95.50 119 VAL A N 1
ATOM 998 C CA . VAL A 1 119 ? 32.756 3.939 -33.780 1.00 95.50 119 VAL A CA 1
ATOM 999 C C . VAL A 1 119 ? 33.305 3.765 -35.195 1.00 95.50 119 VAL A C 1
ATOM 1001 O O . VAL A 1 119 ? 33.996 2.782 -35.445 1.00 95.50 119 VAL A O 1
ATOM 1004 N N . LEU A 1 120 ? 33.056 4.706 -36.110 1.00 96.19 120 LEU A N 1
ATOM 1005 C CA . LEU A 1 120 ? 33.620 4.675 -37.463 1.00 96.19 120 LEU A CA 1
ATOM 1006 C C . LEU A 1 120 ? 35.149 4.771 -37.461 1.00 96.19 120 LEU A C 1
ATOM 1008 O O . LEU A 1 120 ? 35.793 4.039 -38.211 1.00 96.19 120 LEU A O 1
ATOM 1012 N N . ASP A 1 121 ? 35.730 5.620 -36.612 1.00 96.12 121 ASP A N 1
ATOM 1013 C CA . ASP A 1 121 ? 37.187 5.704 -36.464 1.00 96.12 121 ASP A CA 1
ATOM 1014 C C . ASP A 1 121 ? 37.775 4.409 -35.887 1.00 96.12 121 ASP A C 1
ATOM 1016 O O . ASP A 1 121 ? 38.785 3.909 -36.384 1.00 96.12 121 ASP A O 1
ATOM 1020 N N . GLU A 1 122 ? 37.120 3.807 -34.892 1.00 95.62 122 GLU A N 1
ATOM 1021 C CA . GLU A 1 122 ? 37.553 2.524 -34.323 1.00 95.62 122 GLU A CA 1
ATOM 1022 C C . GLU A 1 122 ? 37.427 1.364 -35.323 1.00 95.62 122 GLU A C 1
ATOM 1024 O O . GLU A 1 122 ? 38.339 0.539 -35.435 1.00 95.62 122 GLU A O 1
ATOM 1029 N N . ILE A 1 123 ? 36.334 1.317 -36.094 1.00 95.38 123 ILE A N 1
ATOM 1030 C CA . ILE A 1 123 ? 36.164 0.379 -37.213 1.00 95.38 123 ILE A CA 1
ATOM 1031 C C . ILE A 1 123 ? 37.307 0.570 -38.207 1.00 95.38 123 ILE A C 1
ATOM 1033 O O . ILE A 1 123 ? 37.968 -0.406 -38.559 1.00 95.38 123 ILE A O 1
ATOM 1037 N N . HIS A 1 124 ? 37.580 1.810 -38.620 1.00 95.25 124 HIS A N 1
ATOM 1038 C CA . HIS A 1 124 ? 38.643 2.115 -39.569 1.00 95.25 124 HIS A CA 1
ATOM 1039 C C . HIS A 1 124 ? 40.002 1.621 -39.073 1.00 95.25 124 HIS A C 1
ATOM 1041 O O . HIS A 1 124 ? 40.645 0.806 -39.735 1.00 95.25 124 HIS A O 1
ATOM 1047 N N . LYS A 1 125 ? 40.393 2.039 -37.868 1.00 93.94 125 LYS A N 1
ATOM 1048 C CA . LYS A 1 125 ? 41.664 1.676 -37.233 1.00 93.94 125 LYS A CA 1
ATOM 1049 C C . LYS A 1 125 ? 41.863 0.166 -37.141 1.00 93.94 125 LYS A C 1
ATOM 1051 O O . LYS A 1 125 ? 42.972 -0.323 -37.350 1.00 93.94 125 LYS A O 1
ATOM 1056 N N . LYS A 1 126 ? 40.806 -0.581 -36.811 1.00 92.38 126 LYS A N 1
ATOM 1057 C CA . LYS A 1 126 ? 40.903 -2.034 -36.643 1.00 92.38 126 LYS A CA 1
ATOM 1058 C C . LYS A 1 126 ? 40.808 -2.803 -37.955 1.00 92.38 126 LYS A C 1
ATOM 1060 O O . LYS A 1 126 ? 41.432 -3.849 -38.045 1.00 92.38 126 LYS A O 1
ATOM 1065 N N . ILE A 1 127 ? 40.039 -2.340 -38.940 1.00 91.25 127 ILE A N 1
ATOM 1066 C CA . ILE A 1 127 ? 39.712 -3.117 -40.149 1.00 91.25 127 ILE A CA 1
ATOM 1067 C C . ILE A 1 127 ? 40.606 -2.771 -41.341 1.00 91.25 127 ILE A C 1
ATOM 1069 O O . ILE A 1 127 ? 40.931 -3.664 -42.126 1.00 91.25 127 ILE A O 1
ATOM 1073 N N . GLN A 1 128 ? 41.030 -1.513 -41.483 1.00 90.94 128 GLN A N 1
ATOM 1074 C CA . GLN A 1 128 ? 41.810 -1.046 -42.635 1.00 90.94 128 GLN A CA 1
ATOM 1075 C C . GLN A 1 128 ? 43.053 -1.919 -42.925 1.00 90.94 128 GLN A C 1
ATOM 1077 O O . GLN A 1 128 ? 43.251 -2.268 -44.095 1.00 90.94 128 GLN A O 1
ATOM 1082 N N . PRO A 1 129 ? 43.852 -2.364 -41.926 1.00 88.12 129 PRO A N 1
ATOM 1083 C CA . PRO A 1 129 ? 44.994 -3.242 -42.188 1.00 88.12 129 PRO A CA 1
ATOM 1084 C C . PRO A 1 129 ? 44.586 -4.595 -42.786 1.00 88.12 129 PRO A C 1
ATOM 1086 O O . PRO A 1 129 ? 45.254 -5.096 -43.688 1.00 88.12 129 PRO A O 1
ATOM 1089 N N . TYR A 1 130 ? 43.466 -5.167 -42.330 1.00 87.38 130 TYR A N 1
ATOM 1090 C CA . TYR A 1 130 ? 42.960 -6.441 -42.841 1.00 87.38 130 TYR A CA 1
ATOM 1091 C C . TYR A 1 130 ? 42.416 -6.297 -44.263 1.00 87.38 130 TYR A C 1
ATOM 1093 O O . TYR A 1 130 ? 42.750 -7.109 -45.118 1.00 87.38 130 TYR A O 1
ATOM 1101 N N . ILE A 1 131 ? 41.650 -5.240 -44.563 1.00 86.31 131 ILE A N 1
ATOM 1102 C CA . ILE A 1 131 ? 41.135 -5.007 -45.926 1.00 86.31 131 ILE A CA 1
ATOM 1103 C C . ILE A 1 131 ? 42.274 -4.841 -46.940 1.00 86.31 131 ILE A C 1
ATOM 1105 O O . ILE A 1 131 ? 42.156 -5.317 -48.070 1.00 86.31 131 ILE A O 1
ATOM 1109 N N . LYS A 1 132 ? 43.380 -4.192 -46.552 1.00 85.31 132 LYS A N 1
ATOM 1110 C CA . LYS A 1 132 ? 44.569 -4.050 -47.409 1.00 85.31 132 LYS A CA 1
ATOM 1111 C C . LYS A 1 132 ? 45.300 -5.378 -47.638 1.00 85.31 132 LYS A C 1
ATOM 1113 O O . LYS A 1 132 ? 45.916 -5.541 -48.686 1.00 85.31 132 LYS A O 1
ATOM 1118 N N . ALA A 1 133 ? 45.238 -6.303 -46.680 1.00 84.12 133 ALA A N 1
ATOM 1119 C CA . ALA A 1 133 ? 45.948 -7.581 -46.721 1.00 84.12 133 ALA A CA 1
ATOM 1120 C C . ALA A 1 133 ? 45.153 -8.733 -47.368 1.00 84.12 133 ALA A C 1
ATOM 1122 O O . ALA A 1 133 ? 45.749 -9.735 -47.758 1.00 84.12 133 ALA A O 1
ATOM 1123 N N . VAL A 1 134 ? 43.823 -8.631 -47.461 1.00 82.94 134 VAL A N 1
ATOM 1124 C CA . VAL A 1 134 ? 42.971 -9.710 -47.986 1.00 82.94 134 VAL A CA 1
ATOM 1125 C C . VAL A 1 134 ? 42.975 -9.744 -49.517 1.00 82.94 134 VAL A C 1
ATOM 1127 O O . VAL A 1 134 ? 42.718 -8.740 -50.179 1.00 82.94 134 VAL A O 1
ATOM 1130 N N . ASN A 1 135 ? 43.186 -10.943 -50.072 1.00 76.69 135 ASN A N 1
ATOM 1131 C CA . ASN A 1 135 ? 43.174 -11.190 -51.517 1.00 76.69 135 ASN A CA 1
ATOM 1132 C C . ASN A 1 135 ? 41.753 -11.270 -52.101 1.00 76.69 135 ASN A C 1
ATOM 1134 O O . ASN A 1 135 ? 41.520 -10.757 -53.191 1.00 76.69 135 ASN A O 1
ATOM 1138 N N . ASN A 1 136 ? 40.806 -11.891 -51.384 1.00 82.69 136 ASN A N 1
ATOM 1139 C CA . ASN A 1 136 ? 39.418 -12.029 -51.829 1.00 82.69 136 ASN A CA 1
ATOM 1140 C C . ASN A 1 136 ? 38.476 -11.119 -51.028 1.00 82.69 136 ASN A C 1
ATOM 1142 O O . ASN A 1 136 ? 38.076 -11.429 -49.905 1.00 82.69 136 ASN A O 1
ATOM 1146 N N . LYS A 1 137 ? 38.139 -9.969 -51.614 1.00 83.94 137 LYS A N 1
ATOM 1147 C CA . LYS A 1 137 ? 37.271 -8.962 -50.991 1.00 83.94 137 LYS A CA 1
ATOM 1148 C C . LYS A 1 137 ? 35.789 -9.355 -51.015 1.00 83.94 137 LYS A C 1
ATOM 1150 O O . LYS A 1 137 ? 35.060 -8.955 -50.110 1.00 83.94 137 LYS A O 1
ATOM 1155 N N . GLU A 1 138 ? 35.366 -10.174 -51.979 1.00 84.12 138 GLU A N 1
ATOM 1156 C CA . GLU A 1 138 ? 33.980 -10.655 -52.095 1.00 84.12 138 GLU A CA 1
ATOM 1157 C C . GLU A 1 138 ? 33.594 -11.550 -50.908 1.00 84.12 138 GLU A C 1
ATOM 1159 O O . GLU A 1 138 ? 32.508 -11.403 -50.344 1.00 84.12 138 GLU A O 1
ATOM 1164 N N . ASP A 1 139 ? 34.518 -12.390 -50.430 1.00 85.94 139 ASP A N 1
ATOM 1165 C CA . ASP A 1 139 ? 34.286 -13.254 -49.262 1.00 85.94 139 ASP A CA 1
ATOM 1166 C C . ASP A 1 139 ? 33.958 -12.458 -47.989 1.00 85.94 139 ASP A C 1
ATOM 1168 O O . ASP A 1 139 ? 33.192 -12.921 -47.141 1.00 85.94 139 ASP A O 1
ATOM 1172 N N . ILE A 1 140 ? 34.516 -11.251 -47.840 1.00 88.12 140 ILE A N 1
ATOM 1173 C CA . ILE A 1 140 ? 34.229 -10.378 -46.692 1.00 88.12 140 ILE A CA 1
ATOM 1174 C C . ILE A 1 140 ? 32.771 -9.915 -46.742 1.00 88.12 140 ILE A C 1
ATOM 1176 O O . ILE A 1 140 ? 32.098 -9.918 -45.712 1.00 88.12 140 ILE A O 1
ATOM 1180 N N . ILE A 1 141 ? 32.279 -9.541 -47.925 1.00 89.69 141 ILE A N 1
ATOM 1181 C CA . ILE A 1 141 ? 30.896 -9.090 -48.126 1.00 89.69 141 ILE A CA 1
ATOM 1182 C C . ILE A 1 141 ? 29.927 -10.239 -47.861 1.00 89.69 141 ILE A C 1
ATOM 1184 O O . ILE A 1 141 ? 28.950 -10.058 -47.135 1.00 89.69 141 ILE A O 1
ATOM 1188 N N . ILE A 1 142 ? 30.227 -11.432 -48.384 1.00 88.56 142 ILE A N 1
ATOM 1189 C CA . ILE A 1 142 ? 29.421 -12.636 -48.146 1.00 88.56 142 ILE A CA 1
ATOM 1190 C C . ILE A 1 142 ? 29.335 -12.922 -46.643 1.00 88.56 142 ILE A C 1
ATOM 1192 O O . ILE A 1 142 ? 28.239 -13.082 -46.108 1.00 88.56 142 ILE A O 1
ATOM 1196 N N . ARG A 1 143 ? 30.471 -12.920 -45.931 1.00 89.44 143 ARG A N 1
ATOM 1197 C CA . ARG A 1 143 ? 30.480 -13.126 -44.475 1.00 89.44 143 ARG A CA 1
ATOM 1198 C C . ARG A 1 143 ? 29.708 -12.035 -43.741 1.00 89.44 143 ARG A C 1
ATOM 1200 O O . ARG A 1 143 ? 28.924 -12.365 -42.856 1.00 89.44 143 ARG A O 1
ATOM 1207 N N . LEU A 1 144 ? 29.874 -10.768 -44.116 1.00 91.56 144 LEU A N 1
ATOM 1208 C CA . LEU A 1 144 ? 29.161 -9.647 -43.502 1.00 91.56 144 LEU A CA 1
ATOM 1209 C C . LEU A 1 144 ? 27.640 -9.779 -43.656 1.00 91.56 144 LEU A C 1
ATOM 1211 O O . LEU A 1 144 ? 26.915 -9.602 -42.681 1.00 91.56 144 LEU A O 1
ATOM 1215 N N . ASN A 1 145 ? 27.171 -10.182 -44.838 1.00 90.12 145 ASN A N 1
ATOM 1216 C CA . ASN A 1 145 ? 25.752 -10.424 -45.112 1.00 90.12 145 ASN A CA 1
ATOM 1217 C C . ASN A 1 145 ? 25.202 -11.680 -44.397 1.00 90.12 145 ASN A C 1
ATOM 1219 O O . ASN A 1 145 ? 23.992 -11.805 -44.232 1.00 90.12 145 ASN A O 1
ATOM 1223 N N . ASN A 1 146 ? 26.072 -12.584 -43.930 1.00 89.94 146 ASN A N 1
ATOM 1224 C CA . ASN A 1 146 ? 25.703 -13.772 -43.147 1.00 89.94 146 ASN A CA 1
ATOM 1225 C C . ASN A 1 146 ? 25.635 -13.515 -41.630 1.00 89.94 146 ASN A C 1
ATOM 1227 O O . ASN A 1 146 ? 25.416 -14.452 -40.856 1.00 89.94 146 ASN A O 1
ATOM 1231 N N . ILE A 1 147 ? 25.834 -12.273 -41.178 1.00 91.12 147 ILE A N 1
ATOM 1232 C CA . ILE A 1 147 ? 25.609 -11.907 -39.779 1.00 91.12 147 ILE A CA 1
ATOM 1233 C C . ILE A 1 147 ? 24.102 -11.826 -39.524 1.00 91.12 147 ILE A C 1
ATOM 1235 O O . ILE A 1 147 ? 23.386 -11.069 -40.176 1.00 91.12 147 ILE A O 1
ATOM 1239 N N . LYS A 1 148 ? 23.620 -12.604 -38.554 1.00 90.19 148 LYS A N 1
ATOM 1240 C CA . LYS A 1 148 ? 22.194 -12.743 -38.235 1.00 90.19 148 LYS A CA 1
ATOM 1241 C C . LYS A 1 148 ? 21.912 -12.367 -36.781 1.00 90.19 148 LYS A C 1
ATOM 1243 O O . LYS A 1 148 ? 22.802 -12.366 -35.930 1.00 90.19 148 LYS A O 1
ATOM 1248 N N . PHE A 1 149 ? 20.645 -12.089 -36.495 1.00 90.19 149 PHE A N 1
ATOM 1249 C CA . PHE A 1 149 ? 20.116 -11.958 -35.140 1.00 90.19 149 PHE A CA 1
ATOM 1250 C C . PHE A 1 149 ? 18.989 -12.964 -34.930 1.00 90.19 149 PHE A C 1
ATOM 1252 O O . PHE A 1 149 ? 18.253 -13.282 -35.867 1.00 90.19 149 PHE A O 1
ATOM 1259 N N . PHE A 1 150 ? 18.815 -13.424 -33.694 1.00 89.06 150 PHE A N 1
ATOM 1260 C CA . PHE A 1 150 ? 17.577 -14.087 -33.300 1.00 89.06 150 PHE A CA 1
ATOM 1261 C C . PHE A 1 150 ? 16.504 -13.020 -33.093 1.00 89.06 150 PHE A C 1
ATOM 1263 O O . PHE A 1 150 ? 16.554 -12.263 -32.129 1.00 89.06 150 PHE A O 1
ATOM 1270 N N . LYS A 1 151 ? 15.556 -12.926 -34.022 1.00 89.44 151 LYS A N 1
ATOM 1271 C CA . LYS A 1 151 ? 14.465 -11.954 -33.946 1.00 89.44 151 LYS A CA 1
ATOM 1272 C C . LYS A 1 151 ? 13.298 -12.528 -33.139 1.00 89.44 151 LYS A C 1
ATOM 1274 O O . LYS A 1 151 ? 12.810 -13.608 -33.465 1.00 89.44 151 LYS A O 1
ATOM 1279 N N . LEU A 1 152 ? 12.846 -11.797 -32.123 1.00 87.12 152 LEU A N 1
ATOM 1280 C CA . LEU A 1 152 ? 11.617 -12.082 -31.381 1.00 87.12 152 LEU A CA 1
ATOM 1281 C C . LEU A 1 152 ? 10.600 -10.964 -31.609 1.00 87.12 152 LEU A C 1
ATOM 1283 O O . LEU A 1 152 ? 10.879 -9.793 -31.353 1.00 87.12 152 LEU A O 1
ATOM 1287 N N . ASP A 1 153 ? 9.412 -11.342 -32.061 1.00 85.19 153 ASP A N 1
ATOM 1288 C CA . ASP A 1 153 ? 8.317 -10.405 -32.275 1.00 85.19 153 ASP A CA 1
ATOM 1289 C C . ASP A 1 153 ? 7.497 -10.264 -30.987 1.00 85.19 153 ASP A C 1
ATOM 1291 O O . ASP A 1 153 ? 7.012 -11.255 -30.431 1.00 85.19 153 ASP A O 1
ATOM 1295 N N . ILE A 1 154 ? 7.345 -9.029 -30.510 1.00 82.12 154 ILE A N 1
ATOM 1296 C CA . ILE A 1 154 ? 6.533 -8.698 -29.337 1.00 82.12 154 ILE A CA 1
ATOM 1297 C C . ILE A 1 154 ? 5.187 -8.147 -29.807 1.00 82.12 154 ILE A C 1
ATOM 1299 O O . ILE A 1 154 ? 5.115 -7.375 -30.761 1.00 82.12 154 ILE A O 1
ATOM 1303 N N . LYS A 1 155 ? 4.110 -8.560 -29.132 1.00 76.69 155 LYS A N 1
ATOM 1304 C CA . LYS A 1 155 ? 2.773 -7.985 -29.308 1.00 76.69 155 LYS A CA 1
ATOM 1305 C C . LYS A 1 155 ? 2.550 -6.891 -28.267 1.00 76.69 155 LYS A C 1
ATOM 1307 O O . LYS A 1 155 ? 2.796 -7.133 -27.088 1.00 76.69 155 LYS A O 1
ATOM 1312 N N . GLY A 1 156 ? 2.044 -5.740 -28.692 1.00 72.12 156 GLY A N 1
ATOM 1313 C CA . GLY A 1 156 ? 1.718 -4.608 -27.824 1.00 72.12 156 GLY A CA 1
ATOM 1314 C C . GLY A 1 156 ? 1.952 -3.279 -28.534 1.00 72.12 156 GLY A C 1
ATOM 1315 O O . GLY A 1 156 ? 2.439 -3.272 -29.664 1.00 72.12 156 GLY A O 1
ATOM 1316 N N . ASP A 1 157 ? 1.599 -2.182 -27.868 1.00 75.06 157 ASP A N 1
ATOM 1317 C CA . ASP A 1 157 ? 1.918 -0.840 -28.349 1.00 75.06 157 ASP A CA 1
ATOM 1318 C C . ASP A 1 157 ? 3.426 -0.573 -28.205 1.00 75.06 157 ASP A C 1
ATOM 1320 O O . ASP A 1 157 ? 4.025 -0.839 -27.155 1.00 75.06 157 ASP A O 1
ATOM 1324 N N . TYR A 1 158 ? 4.053 -0.107 -29.286 1.00 74.00 158 TYR A N 1
ATOM 1325 C CA . TYR A 1 158 ? 5.494 0.120 -29.339 1.00 74.00 158 TYR A CA 1
ATOM 1326 C C . TYR A 1 158 ? 5.920 1.215 -28.364 1.00 74.00 158 TYR A C 1
ATOM 1328 O O . TYR A 1 158 ? 6.923 1.025 -27.675 1.00 74.00 158 TYR A O 1
ATOM 1336 N N . ASP A 1 159 ? 5.157 2.304 -28.258 1.00 67.50 159 ASP A N 1
ATOM 1337 C CA . ASP A 1 159 ? 5.515 3.443 -27.409 1.00 67.50 159 ASP A CA 1
ATOM 1338 C C . ASP A 1 159 ? 5.501 3.056 -25.924 1.00 67.50 159 ASP A C 1
ATOM 1340 O O . ASP A 1 159 ? 6.486 3.280 -25.212 1.00 67.50 159 ASP A O 1
ATOM 1344 N N . ASP A 1 160 ? 4.454 2.360 -25.474 1.00 69.62 160 ASP A N 1
ATOM 1345 C CA . ASP A 1 160 ? 4.352 1.838 -24.107 1.00 69.62 160 ASP A CA 1
ATOM 1346 C C . ASP A 1 160 ? 5.499 0.883 -23.764 1.00 69.62 160 ASP A C 1
ATOM 1348 O O . ASP A 1 160 ? 6.121 0.980 -22.699 1.00 69.62 160 ASP A O 1
ATOM 1352 N N . LEU A 1 161 ? 5.803 -0.056 -24.664 1.00 68.00 161 LEU A N 1
ATOM 1353 C CA . LEU A 1 161 ? 6.885 -1.019 -24.466 1.00 68.00 161 LEU A CA 1
ATOM 1354 C C . LEU A 1 161 ? 8.253 -0.329 -24.488 1.00 68.00 161 LEU A C 1
ATOM 1356 O O . LEU A 1 161 ? 9.100 -0.618 -23.642 1.00 68.00 161 LEU A O 1
ATOM 1360 N N . TYR A 1 162 ? 8.473 0.606 -25.409 1.00 67.81 162 TYR A N 1
ATOM 1361 C CA . TYR A 1 162 ? 9.711 1.368 -25.525 1.00 67.81 162 TYR A CA 1
ATOM 1362 C C . TYR A 1 162 ? 9.970 2.211 -24.271 1.00 67.81 162 TYR A C 1
ATOM 1364 O O . TYR A 1 162 ? 11.096 2.197 -23.761 1.00 67.81 162 TYR A O 1
ATOM 1372 N N . ILE A 1 163 ? 8.948 2.884 -23.732 1.00 64.56 163 ILE A N 1
ATOM 1373 C CA . ILE A 1 163 ? 9.039 3.658 -22.485 1.00 64.56 163 ILE A CA 1
ATOM 1374 C C . ILE A 1 163 ? 9.355 2.730 -21.307 1.00 64.56 163 ILE A C 1
ATOM 1376 O O . ILE A 1 163 ? 10.343 2.959 -20.604 1.00 64.56 163 ILE A O 1
ATOM 1380 N N . LYS A 1 164 ? 8.588 1.644 -21.135 1.00 65.62 164 LYS A N 1
ATOM 1381 C CA . LYS A 1 164 ? 8.767 0.667 -20.041 1.00 65.62 164 LYS A CA 1
ATOM 1382 C C . LYS A 1 164 ? 10.126 -0.031 -20.069 1.00 65.62 164 LYS A C 1
ATOM 1384 O O . LYS A 1 164 ? 10.628 -0.460 -19.032 1.00 65.62 164 LYS A O 1
ATOM 1389 N N . MET A 1 165 ? 10.713 -0.205 -21.252 1.00 60.00 165 MET A N 1
ATOM 1390 C CA . MET A 1 165 ? 11.973 -0.928 -21.411 1.00 60.00 165 MET A CA 1
ATOM 1391 C C . MET A 1 165 ? 13.201 -0.021 -21.383 1.00 60.00 165 MET A C 1
ATOM 1393 O O . MET A 1 165 ? 14.223 -0.437 -20.842 1.00 60.00 165 MET A O 1
ATOM 1397 N N . ASN A 1 166 ? 13.113 1.212 -21.888 1.00 56.41 166 ASN A N 1
ATOM 1398 C CA . ASN A 1 166 ? 14.229 2.163 -21.845 1.00 56.41 166 ASN A CA 1
ATOM 1399 C C . ASN A 1 166 ? 14.311 2.958 -20.532 1.00 56.41 166 ASN A C 1
ATOM 1401 O O . ASN A 1 166 ? 15.377 3.494 -20.222 1.00 56.41 166 ASN A O 1
ATOM 1405 N N . SER A 1 167 ? 13.253 2.980 -19.713 1.00 52.25 167 SER A N 1
ATOM 1406 C CA . SER A 1 167 ? 13.322 3.458 -18.322 1.00 52.25 167 SER A CA 1
ATOM 1407 C C . SER A 1 167 ? 14.219 2.579 -17.429 1.00 52.25 167 SER A C 1
ATOM 1409 O O . SER A 1 167 ? 14.798 3.079 -16.464 1.00 52.25 167 SER A O 1
ATOM 1411 N N . ARG A 1 168 ? 14.441 1.305 -17.804 1.00 54.31 168 ARG A N 1
ATOM 1412 C CA . ARG A 1 168 ? 15.259 0.307 -17.073 1.00 54.31 168 ARG A CA 1
ATOM 1413 C C . ARG A 1 168 ? 16.757 0.616 -16.973 1.00 54.31 168 ARG A C 1
ATOM 1415 O O . ARG A 1 168 ? 17.496 -0.149 -16.362 1.00 54.31 168 ARG A O 1
ATOM 1422 N N . GLY A 1 169 ? 17.236 1.720 -17.554 1.00 53.16 169 GLY A N 1
ATOM 1423 C CA . GLY A 1 169 ? 18.576 2.242 -17.258 1.00 53.16 169 GLY A CA 1
ATOM 1424 C C . GLY A 1 169 ? 18.742 2.696 -15.798 1.00 53.16 169 GLY A C 1
ATOM 1425 O O . GLY A 1 169 ? 19.869 2.916 -15.354 1.00 53.16 169 GLY A O 1
ATOM 1426 N N . LYS A 1 170 ? 17.636 2.829 -15.053 1.00 56.94 170 LYS A N 1
ATOM 1427 C CA . LYS A 1 170 ? 17.600 3.059 -13.605 1.00 56.94 170 LYS A CA 1
ATOM 1428 C C . LYS A 1 170 ? 17.458 1.729 -12.855 1.00 56.94 170 LYS A C 1
ATOM 1430 O O . LYS A 1 170 ? 16.820 0.802 -13.350 1.00 56.94 170 LYS A O 1
ATOM 1435 N N . GLN A 1 171 ? 18.073 1.626 -11.674 1.00 66.50 171 GLN A N 1
ATOM 1436 C CA . GLN A 1 171 ? 17.804 0.503 -10.769 1.00 66.50 171 GLN A CA 1
ATOM 1437 C C . GLN A 1 171 ? 16.321 0.516 -10.396 1.00 66.50 171 GLN A C 1
ATOM 1439 O O . GLN A 1 171 ? 15.785 1.594 -10.149 1.00 66.50 171 GLN A O 1
ATOM 1444 N N . LEU A 1 172 ? 15.690 -0.664 -10.372 1.00 71.06 172 LEU A N 1
ATOM 1445 C CA . LEU A 1 172 ? 14.307 -0.782 -9.919 1.00 71.06 172 LEU A CA 1
ATOM 1446 C C . LEU A 1 172 ? 14.209 -0.290 -8.477 1.00 71.06 172 LEU A C 1
ATOM 1448 O O . LEU A 1 172 ? 15.046 -0.666 -7.648 1.00 71.06 172 LEU A O 1
ATOM 1452 N N . THR A 1 173 ? 13.199 0.521 -8.188 1.00 80.06 173 THR A N 1
ATOM 1453 C CA . THR A 1 173 ? 12.919 0.935 -6.811 1.00 80.06 173 THR A CA 1
ATOM 1454 C C . THR A 1 173 ? 12.364 -0.240 -6.007 1.00 80.06 173 THR A C 1
ATOM 1456 O O . THR A 1 173 ? 11.850 -1.217 -6.564 1.00 80.06 173 THR A O 1
ATOM 1459 N N . ASP A 1 174 ? 12.445 -0.166 -4.677 1.00 81.75 174 ASP A N 1
ATOM 1460 C CA . ASP A 1 174 ? 11.852 -1.198 -3.817 1.00 81.75 174 ASP A CA 1
ATOM 1461 C C . ASP A 1 174 ? 10.345 -1.344 -4.064 1.00 81.75 174 ASP A C 1
ATOM 1463 O O . ASP A 1 174 ? 9.829 -2.465 -4.018 1.00 81.75 174 ASP A O 1
ATOM 1467 N N . PHE A 1 175 ? 9.671 -0.239 -4.407 1.00 85.75 175 PHE A N 1
ATOM 1468 C CA . PHE A 1 175 ? 8.273 -0.228 -4.822 1.00 85.75 175 PHE A CA 1
ATOM 1469 C C . PHE A 1 175 ? 8.055 -0.980 -6.135 1.00 85.75 175 PHE A C 1
ATOM 1471 O O . PHE A 1 175 ? 7.197 -1.854 -6.177 1.00 85.75 175 PHE A O 1
ATOM 1478 N N . GLU A 1 176 ? 8.838 -0.726 -7.187 1.00 84.00 176 GLU A N 1
ATOM 1479 C CA . GLU A 1 176 ? 8.689 -1.432 -8.468 1.00 84.00 176 GLU A CA 1
ATOM 1480 C C . GLU A 1 176 ? 8.919 -2.946 -8.315 1.00 84.00 176 GLU A C 1
ATOM 1482 O O . GLU A 1 176 ? 8.177 -3.765 -8.872 1.00 84.00 176 GLU A O 1
ATOM 1487 N N . ILE A 1 177 ? 9.907 -3.346 -7.504 1.00 82.50 177 ILE A N 1
ATOM 1488 C CA . ILE A 1 177 ? 10.139 -4.762 -7.190 1.00 82.50 177 ILE A CA 1
ATOM 1489 C C . ILE A 1 177 ? 8.942 -5.327 -6.413 1.00 82.50 177 ILE A C 1
ATOM 1491 O O . ILE A 1 177 ? 8.459 -6.412 -6.743 1.00 82.50 177 ILE A O 1
ATOM 1495 N N . PHE A 1 178 ? 8.456 -4.616 -5.396 1.00 84.00 178 PHE A N 1
ATOM 1496 C CA . PHE A 1 178 ? 7.315 -5.032 -4.581 1.00 84.00 178 PHE A CA 1
ATOM 1497 C C . PHE A 1 178 ? 6.023 -5.162 -5.401 1.00 84.00 178 PHE A C 1
ATOM 1499 O O . PHE A 1 178 ? 5.371 -6.209 -5.361 1.00 84.00 178 PHE A O 1
ATOM 1506 N N . LYS A 1 179 ? 5.706 -4.149 -6.212 1.00 85.38 179 LYS A N 1
ATOM 1507 C CA . LYS A 1 179 ? 4.571 -4.111 -7.134 1.00 85.38 179 LYS A CA 1
ATOM 1508 C C . LYS A 1 179 ? 4.592 -5.324 -8.060 1.00 85.38 179 LYS A C 1
ATOM 1510 O O . LYS A 1 179 ? 3.625 -6.079 -8.074 1.00 85.38 179 LYS A O 1
ATOM 1515 N N . SER A 1 180 ? 5.724 -5.607 -8.711 1.00 82.25 180 SER A N 1
ATOM 1516 C CA . SER A 1 180 ? 5.842 -6.763 -9.615 1.00 82.25 180 SER A CA 1
ATOM 1517 C C . SER A 1 180 ? 5.567 -8.113 -8.931 1.00 82.25 180 SER A C 1
ATOM 1519 O O . SER A 1 180 ? 5.039 -9.045 -9.546 1.00 82.25 180 SER A O 1
ATOM 1521 N N . LYS A 1 181 ? 5.900 -8.243 -7.637 1.00 81.12 181 LYS A N 1
ATOM 1522 C CA . LYS A 1 181 ? 5.593 -9.450 -6.859 1.00 81.12 181 LYS A CA 1
ATOM 1523 C C . LYS A 1 181 ? 4.107 -9.553 -6.552 1.00 81.12 181 LYS A C 1
ATOM 1525 O O . LYS A 1 181 ? 3.571 -10.652 -6.678 1.00 81.12 181 LYS A O 1
ATOM 1530 N N . ILE A 1 182 ? 3.460 -8.450 -6.173 1.00 80.44 182 ILE A N 1
ATOM 1531 C CA . ILE A 1 182 ? 2.010 -8.420 -5.954 1.00 80.44 182 ILE A CA 1
ATOM 1532 C C . ILE A 1 182 ? 1.271 -8.748 -7.251 1.00 80.44 182 ILE A C 1
ATOM 1534 O O . ILE A 1 182 ? 0.437 -9.644 -7.239 1.00 80.44 182 ILE A O 1
ATOM 1538 N N . GLU A 1 183 ? 1.615 -8.120 -8.375 1.00 81.00 183 GLU A N 1
ATOM 1539 C CA . GLU A 1 183 ? 0.982 -8.386 -9.677 1.00 81.00 183 GLU A CA 1
ATOM 1540 C C . GLU A 1 183 ? 1.087 -9.864 -10.066 1.00 81.00 183 GLU A C 1
ATOM 1542 O O . GLU A 1 183 ? 0.101 -10.512 -10.422 1.00 81.00 183 GLU A O 1
ATOM 1547 N N . LYS A 1 184 ? 2.279 -10.455 -9.907 1.00 78.06 184 LYS A N 1
ATOM 1548 C CA . LYS A 1 184 ? 2.481 -11.891 -10.140 1.00 78.06 184 LYS A CA 1
ATOM 1549 C C . LYS A 1 184 ? 1.575 -12.738 -9.247 1.00 78.06 184 LYS A C 1
ATOM 1551 O O . LYS A 1 184 ? 1.027 -13.747 -9.693 1.00 78.06 184 LYS A O 1
ATOM 1556 N N . PHE A 1 185 ? 1.431 -12.329 -7.996 1.00 73.06 185 PHE A N 1
ATOM 1557 C CA . PHE A 1 185 ? 0.614 -13.006 -7.002 1.00 73.06 185 PHE A CA 1
ATOM 1558 C C . PHE A 1 185 ? -0.898 -12.837 -7.260 1.00 73.06 185 PHE A C 1
ATOM 1560 O O . PHE A 1 185 ? -1.682 -13.711 -6.898 1.00 73.06 185 PHE A O 1
ATOM 1567 N N . LEU A 1 186 ? -1.296 -11.769 -7.960 1.00 73.19 186 LEU A N 1
ATOM 1568 C CA . LEU A 1 186 ? -2.667 -11.459 -8.383 1.00 73.19 186 LEU A CA 1
ATOM 1569 C C . LEU A 1 186 ? -3.047 -12.002 -9.763 1.00 73.19 186 LEU A C 1
ATOM 1571 O O . LEU A 1 186 ? -4.208 -11.881 -10.144 1.00 73.19 186 LEU A O 1
ATOM 1575 N N . SER A 1 187 ? -2.118 -12.607 -10.505 1.00 66.38 187 SER A N 1
ATOM 1576 C CA . SER A 1 187 ? -2.283 -12.954 -11.928 1.00 66.38 187 SER A CA 1
ATOM 1577 C C . SER A 1 187 ? -3.543 -13.767 -12.296 1.00 66.38 187 SER A C 1
ATOM 1579 O O . SER A 1 187 ? -3.997 -13.679 -13.434 1.00 66.38 187 SER A O 1
ATOM 1581 N N . GLU A 1 188 ? -4.163 -14.498 -11.360 1.00 62.34 188 GLU A N 1
ATOM 1582 C CA . GLU A 1 188 ? -5.445 -15.197 -11.583 1.00 62.34 188 GLU A CA 1
ATOM 1583 C C . GLU A 1 188 ? -6.706 -14.348 -11.293 1.00 62.34 188 GLU A C 1
ATOM 1585 O O . GLU A 1 188 ? -7.785 -14.694 -11.767 1.00 62.34 188 GLU A O 1
ATOM 1590 N N . ASN A 1 189 ? -6.597 -13.251 -10.532 1.00 63.06 189 ASN A N 1
ATOM 1591 C CA . ASN A 1 189 ? -7.700 -12.399 -10.051 1.00 63.06 189 ASN A CA 1
ATOM 1592 C C . ASN A 1 189 ? -7.342 -10.900 -10.122 1.00 63.06 189 ASN A C 1
ATOM 1594 O O . ASN A 1 189 ? -7.573 -10.147 -9.174 1.00 63.06 189 ASN A O 1
ATOM 1598 N N . ASN A 1 190 ? -6.760 -10.453 -11.235 1.00 67.69 190 ASN A N 1
ATOM 1599 C CA . ASN A 1 190 ? -6.117 -9.142 -11.316 1.00 67.69 190 ASN A CA 1
ATOM 1600 C C . ASN A 1 190 ? -7.073 -7.935 -11.468 1.00 67.69 190 ASN A C 1
ATOM 1602 O O . ASN A 1 190 ? -6.685 -6.978 -12.115 1.00 67.69 190 ASN A O 1
ATOM 1606 N N . ASN A 1 191 ? -8.305 -7.997 -10.929 1.00 66.12 191 ASN A N 1
ATOM 1607 C CA . ASN A 1 191 ? -9.459 -7.059 -10.981 1.00 66.12 191 ASN A CA 1
ATOM 1608 C C . ASN A 1 191 ? -9.187 -5.555 -11.299 1.00 66.12 191 ASN A C 1
ATOM 1610 O O . ASN A 1 191 ? -9.571 -4.674 -10.528 1.00 66.12 191 ASN A O 1
ATOM 1614 N N . GLY A 1 192 ? -8.555 -5.244 -12.431 1.00 77.31 192 GLY A N 1
ATOM 1615 C CA . GLY A 1 192 ? -8.031 -3.916 -12.755 1.00 77.31 192 GLY A CA 1
ATOM 1616 C C . GLY A 1 192 ? -6.926 -3.403 -11.819 1.00 77.31 192 GLY A C 1
ATOM 1617 O O . GLY A 1 192 ? -6.725 -2.197 -11.778 1.00 77.31 192 GLY A O 1
ATOM 1618 N N . PHE A 1 193 ? -6.242 -4.253 -11.038 1.00 84.50 193 PHE A N 1
ATOM 1619 C CA . PHE A 1 193 ? -5.241 -3.787 -10.060 1.00 84.50 193 PHE A CA 1
ATOM 1620 C C . PHE A 1 193 ? -4.105 -3.010 -10.734 1.00 84.50 193 PHE A C 1
ATOM 1622 O O . PHE A 1 193 ? -3.799 -1.916 -10.275 1.00 84.50 193 PHE A O 1
ATOM 1629 N N . ASP A 1 194 ? -3.543 -3.532 -11.831 1.00 82.94 194 ASP A N 1
ATOM 1630 C CA . ASP A 1 194 ? -2.435 -2.892 -12.562 1.00 82.94 194 ASP A CA 1
ATOM 1631 C C . ASP A 1 194 ? -2.809 -1.478 -13.034 1.00 82.94 194 ASP A C 1
ATOM 1633 O O . ASP A 1 194 ? -2.057 -0.528 -12.849 1.00 82.94 194 ASP A O 1
ATOM 1637 N N . GLU A 1 195 ? -4.010 -1.322 -13.596 1.00 83.56 195 GLU A N 1
ATOM 1638 C CA . GLU A 1 195 ? -4.501 -0.029 -14.081 1.00 83.56 195 GLU A CA 1
ATOM 1639 C C . GLU A 1 195 ? -4.768 0.938 -12.920 1.00 83.56 195 GLU A C 1
ATOM 1641 O O . GLU A 1 195 ? -4.365 2.099 -12.966 1.00 83.56 195 GLU A O 1
ATOM 1646 N N . LYS A 1 196 ? -5.381 0.450 -11.835 1.00 88.12 196 LYS A N 1
ATOM 1647 C CA . LYS A 1 196 ? -5.677 1.257 -10.645 1.00 88.12 196 LYS A CA 1
ATOM 1648 C C . LYS A 1 196 ? -4.422 1.763 -9.951 1.00 88.12 196 LYS A C 1
ATOM 1650 O O . LYS A 1 196 ? -4.368 2.932 -9.580 1.00 88.12 196 LYS A O 1
ATOM 1655 N N . ILE A 1 197 ? -3.420 0.902 -9.762 1.00 88.38 197 ILE A N 1
ATOM 1656 C CA . ILE A 1 197 ? -2.178 1.304 -9.098 1.00 88.38 197 ILE A CA 1
ATOM 1657 C C . ILE A 1 197 ? -1.401 2.308 -9.952 1.00 88.38 197 ILE A C 1
ATOM 1659 O O . ILE A 1 197 ? -0.894 3.286 -9.406 1.00 88.38 197 ILE A O 1
ATOM 1663 N N . ASP A 1 198 ? -1.366 2.121 -11.275 1.00 84.25 198 ASP A N 1
ATOM 1664 C CA . ASP A 1 198 ? -0.648 3.012 -12.194 1.00 84.25 198 ASP A CA 1
ATOM 1665 C C . ASP A 1 198 ? -1.339 4.353 -12.435 1.00 84.25 198 ASP A C 1
ATOM 1667 O O . ASP A 1 198 ? -0.659 5.346 -12.690 1.00 84.25 198 ASP A O 1
ATOM 1671 N N . ILE A 1 199 ? -2.668 4.401 -12.339 1.00 86.19 199 ILE A N 1
ATOM 1672 C CA . ILE A 1 199 ? -3.447 5.595 -12.673 1.00 86.19 199 ILE A CA 1
ATOM 1673 C C . ILE A 1 199 ? -4.093 6.168 -11.413 1.00 86.19 199 ILE A C 1
ATOM 1675 O O . ILE A 1 199 ? -3.613 7.163 -10.872 1.00 86.19 199 ILE A O 1
ATOM 1679 N N . ASP A 1 200 ? -5.164 5.547 -10.922 1.00 87.62 200 ASP A N 1
ATOM 1680 C CA . ASP A 1 200 ? -6.030 6.119 -9.883 1.00 87.62 200 ASP A CA 1
ATOM 1681 C C . ASP A 1 200 ? -5.298 6.351 -8.558 1.00 87.62 200 ASP A C 1
ATOM 1683 O O . ASP A 1 200 ? -5.409 7.411 -7.932 1.00 87.62 200 ASP A O 1
ATOM 1687 N N . TRP A 1 201 ? -4.545 5.353 -8.102 1.00 91.88 201 TRP A N 1
ATOM 1688 C CA . TRP A 1 201 ? -3.845 5.418 -6.825 1.00 91.88 201 TRP A CA 1
ATOM 1689 C C . TRP A 1 201 ? -2.594 6.280 -6.938 1.00 91.88 201 TRP A C 1
ATOM 1691 O O . TRP A 1 201 ? -2.304 7.041 -6.020 1.00 91.88 201 TRP A O 1
ATOM 1701 N N . THR A 1 202 ? -1.887 6.214 -8.069 1.00 89.88 202 THR A N 1
ATOM 1702 C CA . THR A 1 202 ? -0.725 7.072 -8.322 1.00 89.88 202 THR A CA 1
ATOM 1703 C C . THR A 1 202 ? -1.145 8.541 -8.342 1.00 89.88 202 THR A C 1
ATOM 1705 O O . THR A 1 202 ? -0.542 9.341 -7.631 1.00 89.88 202 THR A O 1
ATOM 1708 N N . ASN A 1 203 ? -2.228 8.892 -9.046 1.00 87.81 203 ASN A N 1
ATOM 1709 C CA . ASN A 1 203 ? -2.789 10.250 -9.052 1.00 87.81 203 ASN A CA 1
ATOM 1710 C C . ASN A 1 203 ? -3.151 10.736 -7.642 1.00 87.81 203 ASN A C 1
ATOM 1712 O O . ASN A 1 203 ? -2.841 11.867 -7.285 1.00 87.81 203 ASN A O 1
ATOM 1716 N N . PHE A 1 204 ? -3.746 9.873 -6.815 1.00 89.25 204 PHE A N 1
ATOM 1717 C CA . PHE A 1 204 ? -4.029 10.208 -5.419 1.00 89.25 204 PHE A CA 1
ATOM 1718 C C . PHE A 1 204 ? -2.757 10.470 -4.600 1.00 89.25 204 PHE A C 1
ATOM 1720 O O . PHE A 1 204 ? -2.707 11.428 -3.834 1.00 89.25 204 PHE A O 1
ATOM 1727 N N . ILE A 1 205 ? -1.719 9.641 -4.746 1.00 87.81 205 ILE A N 1
ATOM 1728 C CA . ILE A 1 205 ? -0.450 9.832 -4.028 1.00 87.81 205 ILE A CA 1
ATOM 1729 C C . ILE A 1 205 ? 0.253 11.123 -4.478 1.00 87.81 205 ILE A C 1
ATOM 1731 O O . ILE A 1 205 ? 0.845 11.815 -3.645 1.00 87.81 205 ILE A O 1
ATOM 1735 N N . TRP A 1 206 ? 0.132 11.494 -5.757 1.00 85.62 206 TRP A N 1
ATOM 1736 C CA . TRP A 1 206 ? 0.664 12.753 -6.285 1.00 85.62 206 TRP A CA 1
ATOM 1737 C C . TRP A 1 206 ? 0.118 13.992 -5.564 1.00 85.62 206 TRP A C 1
ATOM 1739 O O . TRP A 1 206 ? 0.885 14.928 -5.346 1.00 85.62 206 TRP A O 1
ATOM 1749 N N . ASP A 1 207 ? -1.133 13.981 -5.086 1.00 85.38 207 ASP A N 1
ATOM 1750 C CA . ASP A 1 207 ? -1.729 15.108 -4.340 1.00 85.38 207 ASP A CA 1
ATOM 1751 C C . ASP A 1 207 ? -0.979 15.453 -3.029 1.00 85.38 207 ASP A C 1
ATOM 1753 O O . ASP A 1 207 ? -1.155 16.536 -2.449 1.00 85.38 207 ASP A O 1
ATOM 1757 N N . PHE A 1 208 ? -0.147 14.540 -2.520 1.00 79.94 208 PHE A N 1
ATOM 1758 C CA . PHE A 1 208 ? 0.657 14.735 -1.306 1.00 79.94 208 PHE A CA 1
ATOM 1759 C C . PHE A 1 208 ? 2.076 15.232 -1.592 1.00 79.94 208 PHE A C 1
ATOM 1761 O O . PHE A 1 208 ? 2.785 15.651 -0.676 1.00 79.94 208 PHE A O 1
ATOM 1768 N N . ILE A 1 209 ? 2.507 15.226 -2.851 1.00 77.94 209 ILE A N 1
ATOM 1769 C CA . ILE A 1 209 ? 3.854 15.633 -3.236 1.00 77.94 209 ILE A CA 1
ATOM 1770 C C . ILE A 1 209 ? 3.818 17.112 -3.604 1.00 77.94 209 ILE A C 1
ATOM 1772 O O . ILE A 1 209 ? 3.266 17.508 -4.624 1.00 77.94 209 ILE A O 1
ATOM 1776 N N . LYS A 1 210 ? 4.437 17.959 -2.772 1.00 65.81 210 LYS A N 1
ATOM 1777 C CA . LYS A 1 210 ? 4.674 19.363 -3.142 1.00 65.81 210 LYS A CA 1
ATOM 1778 C C . LYS A 1 210 ? 5.521 19.435 -4.412 1.00 65.81 210 LYS A C 1
ATOM 1780 O O . LYS A 1 210 ? 6.558 18.765 -4.457 1.00 65.81 210 LYS A O 1
ATOM 1785 N N . GLU A 1 211 ? 5.142 20.324 -5.336 1.00 55.41 211 GLU A N 1
ATOM 1786 C CA . GLU A 1 211 ? 6.002 20.845 -6.409 1.00 55.41 211 GLU A CA 1
ATOM 1787 C C . GLU A 1 211 ? 7.193 21.582 -5.779 1.00 55.41 211 GLU A C 1
ATOM 1789 O O . GLU A 1 211 ? 7.225 22.807 -5.643 1.00 55.41 211 GLU A O 1
ATOM 1794 N N . ASP A 1 212 ? 8.178 20.831 -5.306 1.00 51.22 212 ASP A N 1
ATOM 1795 C CA . ASP A 1 212 ? 9.437 21.403 -4.868 1.00 51.22 212 ASP A CA 1
ATOM 1796 C C . ASP A 1 212 ? 10.311 21.536 -6.115 1.00 51.22 212 ASP A C 1
ATOM 1798 O O . ASP A 1 212 ? 11.029 20.612 -6.490 1.00 51.22 212 ASP A O 1
ATOM 1802 N N . ILE A 1 213 ? 10.213 22.697 -6.776 1.00 50.72 213 ILE A N 1
ATOM 1803 C CA . ILE A 1 213 ? 10.818 23.054 -8.083 1.00 50.72 213 ILE A CA 1
ATOM 1804 C C . ILE A 1 213 ? 12.331 22.725 -8.166 1.00 50.72 213 ILE A C 1
ATOM 1806 O O . ILE A 1 213 ? 12.915 22.674 -9.250 1.00 50.72 213 ILE A O 1
ATOM 1810 N N . ASN A 1 214 ? 12.983 22.473 -7.026 1.00 53.69 214 ASN A N 1
ATOM 1811 C CA . ASN A 1 214 ? 14.407 22.176 -6.914 1.00 53.69 214 ASN A CA 1
ATOM 1812 C C . ASN A 1 214 ? 14.768 20.685 -6.741 1.00 53.69 214 ASN A C 1
ATOM 1814 O O . ASN A 1 214 ? 15.956 20.364 -6.827 1.00 53.69 214 ASN A O 1
ATOM 1818 N N . ASN A 1 215 ? 13.812 19.774 -6.524 1.00 52.53 215 ASN A N 1
ATOM 1819 C CA . ASN A 1 215 ? 14.086 18.346 -6.308 1.00 52.53 215 ASN A CA 1
ATOM 1820 C C . ASN A 1 215 ? 13.711 17.507 -7.538 1.00 52.53 215 ASN A C 1
ATOM 1822 O O . ASN A 1 215 ? 12.547 17.314 -7.856 1.00 52.53 215 ASN A O 1
ATOM 1826 N N . LYS A 1 216 ? 14.720 16.953 -8.220 1.00 53.22 216 LYS A N 1
ATOM 1827 C CA . LYS A 1 216 ? 14.572 16.170 -9.465 1.00 53.22 216 LYS A CA 1
ATOM 1828 C C . LYS A 1 216 ? 14.063 14.730 -9.275 1.00 53.22 216 LYS A C 1
ATOM 1830 O O . LYS A 1 216 ? 14.031 13.978 -10.246 1.00 53.22 216 LYS A O 1
ATOM 1835 N N . ASP A 1 217 ? 13.675 14.354 -8.059 1.00 63.22 217 ASP A N 1
ATOM 1836 C CA . ASP A 1 217 ? 13.397 12.969 -7.655 1.00 63.22 217 ASP A CA 1
ATOM 1837 C C . ASP A 1 217 ? 11.951 12.776 -7.160 1.00 63.22 217 ASP A C 1
ATOM 1839 O O . ASP A 1 217 ? 11.688 12.052 -6.204 1.00 63.22 217 ASP A O 1
ATOM 1843 N N . GLU A 1 218 ? 10.986 13.421 -7.819 1.00 62.31 218 GLU A N 1
ATOM 1844 C CA . GLU A 1 218 ? 9.556 13.311 -7.486 1.00 62.31 218 GLU A CA 1
ATOM 1845 C C . GLU A 1 218 ? 9.035 11.864 -7.564 1.00 62.31 218 GLU A C 1
ATOM 1847 O O . GLU A 1 218 ? 8.308 11.429 -6.676 1.00 62.31 218 GLU A O 1
ATOM 1852 N N . GLY A 1 219 ? 9.486 11.078 -8.552 1.00 62.16 219 GLY A N 1
ATOM 1853 C CA . GLY A 1 219 ? 9.107 9.663 -8.679 1.00 62.16 219 GLY A CA 1
ATOM 1854 C C . GLY A 1 219 ? 9.534 8.804 -7.482 1.00 62.16 219 GLY A C 1
ATOM 1855 O O . GLY A 1 219 ? 8.760 7.978 -7.015 1.00 62.16 219 GLY A O 1
ATOM 1856 N N . TYR A 1 220 ? 10.711 9.058 -6.898 1.00 70.94 220 TYR A N 1
ATOM 1857 C CA . TYR A 1 220 ? 11.139 8.347 -5.686 1.00 70.94 220 TYR A CA 1
ATOM 1858 C C . TYR A 1 220 ? 10.266 8.689 -4.470 1.00 70.94 220 TYR A C 1
ATOM 1860 O O . TYR A 1 220 ? 10.124 7.863 -3.573 1.00 70.94 220 TYR A O 1
ATOM 1868 N N . ARG A 1 221 ? 9.666 9.888 -4.431 1.00 77.12 221 ARG A N 1
ATOM 1869 C CA . ARG A 1 221 ? 8.742 10.285 -3.357 1.00 77.12 221 ARG A CA 1
ATOM 1870 C C . ARG A 1 221 ? 7.387 9.592 -3.490 1.00 77.12 221 ARG A C 1
ATOM 1872 O O . ARG A 1 221 ? 6.823 9.217 -2.467 1.00 77.12 221 ARG A O 1
ATOM 1879 N N . VAL A 1 222 ? 6.886 9.397 -4.714 1.00 83.50 222 VAL A N 1
ATOM 1880 C CA . VAL A 1 222 ? 5.670 8.596 -4.967 1.00 83.50 222 VAL A CA 1
ATOM 1881 C C . VAL A 1 222 ? 5.873 7.174 -4.450 1.00 83.50 222 VAL A C 1
ATOM 1883 O O . VAL A 1 222 ? 5.077 6.684 -3.648 1.00 83.50 222 VAL A O 1
ATOM 1886 N N . ASP A 1 223 ? 6.978 6.551 -4.853 1.00 86.81 223 ASP A N 1
ATOM 1887 C CA . ASP A 1 223 ? 7.322 5.184 -4.469 1.00 86.81 223 ASP A CA 1
ATOM 1888 C C . ASP A 1 223 ? 7.473 5.036 -2.946 1.00 86.81 223 ASP A C 1
ATOM 1890 O O . ASP A 1 223 ? 6.946 4.088 -2.361 1.00 86.81 223 ASP A O 1
ATOM 1894 N N . ASP A 1 224 ? 8.128 5.994 -2.278 1.00 84.75 224 ASP A N 1
ATOM 1895 C CA . ASP A 1 224 ? 8.266 6.021 -0.814 1.00 84.75 224 ASP A CA 1
ATOM 1896 C C . ASP A 1 224 ? 6.902 6.106 -0.106 1.00 84.75 224 ASP A C 1
ATOM 1898 O O . ASP A 1 224 ? 6.629 5.350 0.830 1.00 84.75 224 ASP A O 1
ATOM 1902 N N . LEU A 1 225 ? 6.001 6.974 -0.579 1.00 86.44 225 LEU A N 1
ATOM 1903 C CA . LEU A 1 225 ? 4.655 7.118 -0.015 1.00 86.44 225 LEU A CA 1
ATOM 1904 C C . LEU A 1 225 ? 3.808 5.853 -0.197 1.00 86.44 225 LEU A C 1
ATOM 1906 O O . LEU A 1 225 ? 3.127 5.433 0.747 1.00 86.44 225 LEU A O 1
ATOM 1910 N N . PHE A 1 226 ? 3.884 5.208 -1.365 1.00 88.94 226 PHE A N 1
ATOM 1911 C CA . PHE A 1 226 ? 3.263 3.900 -1.570 1.00 88.94 226 PHE A CA 1
ATOM 1912 C C . PHE A 1 226 ? 3.800 2.880 -0.570 1.00 88.94 226 PHE A C 1
ATOM 1914 O O . PHE A 1 226 ? 3.014 2.215 0.111 1.00 88.94 226 PHE A O 1
ATOM 1921 N N . MET A 1 227 ? 5.124 2.778 -0.440 1.00 87.31 227 MET A N 1
ATOM 1922 C CA . MET A 1 227 ? 5.752 1.823 0.471 1.00 87.31 227 MET A CA 1
ATOM 1923 C C . MET A 1 227 ? 5.354 2.068 1.929 1.00 87.31 227 MET A C 1
ATOM 1925 O O . MET A 1 227 ? 5.059 1.100 2.630 1.00 87.31 227 MET A O 1
ATOM 1929 N N . LYS A 1 228 ? 5.240 3.325 2.376 1.00 87.50 228 LYS A N 1
ATOM 1930 C CA . LYS A 1 228 ? 4.753 3.672 3.725 1.00 87.50 228 LYS A CA 1
ATOM 1931 C C . LYS A 1 228 ? 3.311 3.234 3.961 1.00 87.50 228 LYS A C 1
ATOM 1933 O O . LYS A 1 228 ? 3.017 2.641 5.003 1.00 87.50 228 LYS A O 1
ATOM 1938 N N . LEU A 1 229 ? 2.413 3.477 3.005 1.00 89.75 229 LEU A N 1
ATOM 1939 C CA . LEU A 1 229 ? 1.012 3.061 3.121 1.00 89.75 229 LEU A CA 1
ATOM 1940 C C . LEU A 1 229 ? 0.878 1.533 3.121 1.00 89.75 229 LEU A C 1
ATOM 1942 O O . LEU A 1 229 ? 0.201 0.973 3.988 1.00 89.75 229 LEU A O 1
ATOM 1946 N N . PHE A 1 230 ? 1.567 0.843 2.207 1.00 89.44 230 PHE A N 1
ATOM 1947 C CA . PHE A 1 230 ? 1.610 -0.618 2.212 1.00 89.44 230 PHE A CA 1
ATOM 1948 C C . PHE A 1 230 ? 2.193 -1.143 3.530 1.00 89.44 230 PHE A C 1
ATOM 1950 O O . PHE A 1 230 ? 1.581 -2.004 4.156 1.00 89.44 230 PHE A O 1
ATOM 1957 N N . GLN A 1 231 ? 3.294 -0.574 4.023 1.00 87.81 231 GLN A N 1
ATOM 1958 C CA . GLN A 1 231 ? 3.891 -0.925 5.316 1.00 87.81 231 GLN A CA 1
ATOM 1959 C C . GLN A 1 231 ? 2.934 -0.804 6.471 1.00 87.81 231 GLN A C 1
ATOM 1961 O O . GLN A 1 231 ? 2.800 -1.751 7.250 1.00 87.81 231 GLN A O 1
ATOM 1966 N N . PHE A 1 232 ? 2.235 0.314 6.554 1.00 90.56 232 PHE A N 1
ATOM 1967 C CA . PHE A 1 232 ? 1.233 0.497 7.575 1.00 90.56 232 PHE A CA 1
ATOM 1968 C C . PHE A 1 232 ? 0.128 -0.570 7.493 1.00 90.56 232 PHE A C 1
ATOM 1970 O O . PHE A 1 232 ? -0.157 -1.235 8.492 1.00 90.56 232 PHE A O 1
ATOM 1977 N N . ILE A 1 233 ? -0.470 -0.778 6.314 1.00 92.06 233 ILE A N 1
ATOM 1978 C CA . ILE A 1 233 ? -1.592 -1.713 6.152 1.00 92.06 233 ILE A CA 1
ATOM 1979 C C . ILE A 1 233 ? -1.160 -3.155 6.440 1.00 92.06 233 ILE A C 1
ATOM 1981 O O . ILE A 1 233 ? -1.834 -3.856 7.196 1.00 92.06 233 ILE A O 1
ATOM 1985 N N . PHE A 1 234 ? -0.042 -3.605 5.873 1.00 89.81 234 PHE A N 1
ATOM 1986 C CA . PHE A 1 234 ? 0.439 -4.973 6.055 1.00 89.81 234 PHE A CA 1
ATOM 1987 C C . PHE A 1 234 ? 0.850 -5.254 7.497 1.00 89.81 234 PHE A C 1
ATOM 1989 O O . PHE A 1 234 ? 0.522 -6.318 8.023 1.00 89.81 234 PHE A O 1
ATOM 1996 N N . GLU A 1 235 ? 1.525 -4.313 8.160 1.00 89.00 235 GLU A N 1
ATOM 1997 C CA . GLU A 1 235 ? 1.892 -4.477 9.564 1.00 89.00 235 GLU A CA 1
ATOM 1998 C C . GLU A 1 235 ? 0.646 -4.575 10.458 1.00 89.00 235 GLU A C 1
ATOM 2000 O O . GLU A 1 235 ? 0.573 -5.432 11.340 1.00 89.00 235 GLU A O 1
ATOM 2005 N N . MET A 1 236 ? -0.372 -3.755 10.202 1.00 92.69 236 MET A N 1
ATOM 2006 C CA . MET A 1 236 ? -1.610 -3.804 10.977 1.00 92.69 236 MET A CA 1
ATOM 2007 C C . MET A 1 236 ? -2.460 -5.044 10.675 1.00 92.69 236 MET A C 1
ATOM 2009 O O . MET A 1 236 ? -3.073 -5.605 11.590 1.00 92.69 236 MET A O 1
ATOM 2013 N N . LEU A 1 237 ? -2.459 -5.530 9.429 1.00 92.69 237 LEU A N 1
ATOM 2014 C CA . LEU A 1 237 ? -3.044 -6.827 9.080 1.00 92.69 237 LEU A CA 1
ATOM 2015 C C . LEU A 1 237 ? -2.329 -7.961 9.815 1.00 92.69 237 LEU A C 1
ATOM 2017 O O . LEU A 1 237 ? -3.008 -8.793 10.419 1.00 92.69 237 LEU A O 1
ATOM 2021 N N . TYR A 1 238 ? -0.993 -7.942 9.838 1.00 90.38 238 TYR A N 1
ATOM 2022 C CA . TYR A 1 238 ? -0.165 -8.901 10.570 1.00 90.38 238 TYR A CA 1
ATOM 2023 C C . TYR A 1 238 ? -0.549 -8.931 12.048 1.00 90.38 238 TYR A C 1
ATOM 2025 O O . TYR A 1 238 ? -0.912 -9.989 12.559 1.00 90.38 238 TYR A O 1
ATOM 2033 N N . TYR A 1 239 ? -0.598 -7.772 12.713 1.00 90.38 239 TYR A N 1
ATOM 2034 C CA . TYR A 1 239 ? -1.021 -7.703 14.112 1.00 90.38 239 TYR A CA 1
ATOM 2035 C C . TYR A 1 239 ? -2.457 -8.171 14.333 1.00 90.38 239 TYR A C 1
ATOM 2037 O O . TYR A 1 239 ? -2.748 -8.712 15.389 1.00 90.38 239 TYR A O 1
ATOM 2045 N N . SER A 1 240 ? -3.360 -8.010 13.364 1.00 90.75 240 SER A N 1
ATOM 2046 C CA . SER A 1 240 ? -4.745 -8.480 13.503 1.00 90.75 240 SER A CA 1
ATOM 2047 C C . SER A 1 240 ? -4.945 -9.979 13.250 1.00 90.75 240 SER A C 1
ATOM 2049 O O . SER A 1 240 ? -6.010 -10.504 13.565 1.00 90.75 240 SER A O 1
ATOM 2051 N N . GLN A 1 241 ? -3.954 -10.666 12.675 1.00 87.44 241 GLN A N 1
ATOM 2052 C CA . GLN A 1 241 ? -4.092 -12.053 12.206 1.00 87.44 241 GLN A CA 1
ATOM 2053 C C . GLN A 1 241 ? -3.113 -13.017 12.866 1.00 87.44 241 GLN A C 1
ATOM 2055 O O . GLN A 1 241 ? -3.432 -14.195 13.003 1.00 87.44 241 GLN A O 1
ATOM 2060 N N . ILE A 1 242 ? -1.949 -12.529 13.291 1.00 86.44 242 ILE A N 1
ATOM 2061 C CA . ILE A 1 242 ? -0.884 -13.350 13.854 1.00 86.44 242 ILE A CA 1
ATOM 2062 C C . ILE A 1 242 ? -0.682 -12.981 15.317 1.00 86.44 242 ILE A C 1
ATOM 2064 O O . ILE A 1 242 ? -0.260 -11.876 15.662 1.00 86.44 242 ILE A O 1
ATOM 2068 N N . GLU A 1 243 ? -0.953 -13.951 16.186 1.00 87.56 243 GLU A N 1
ATOM 2069 C CA . GLU A 1 243 ? -0.576 -13.870 17.588 1.00 87.56 243 GLU A CA 1
ATOM 2070 C C . GLU A 1 243 ? 0.951 -13.937 17.718 1.00 87.56 243 GLU A C 1
ATOM 2072 O O . GLU A 1 243 ? 1.600 -14.847 17.194 1.00 87.56 243 GLU A O 1
ATOM 2077 N N . ILE A 1 244 ? 1.534 -12.965 18.424 1.00 81.75 244 ILE A N 1
ATOM 2078 C CA . ILE A 1 244 ? 2.967 -12.935 18.723 1.00 81.75 244 ILE A CA 1
ATOM 2079 C C . ILE A 1 244 ? 3.185 -13.627 20.065 1.00 81.75 244 ILE A C 1
ATOM 2081 O O . ILE A 1 244 ? 2.841 -13.078 21.113 1.00 81.75 244 ILE A O 1
ATOM 2085 N N . VAL A 1 245 ? 3.783 -14.817 20.034 1.00 80.44 245 VAL A N 1
ATOM 2086 C CA . VAL A 1 245 ? 4.094 -15.594 21.239 1.00 80.44 245 VAL A CA 1
ATOM 2087 C C . VAL A 1 245 ? 5.594 -15.588 21.528 1.00 80.44 245 VAL A C 1
ATOM 2089 O O . VAL A 1 245 ? 6.430 -15.711 20.635 1.00 80.44 245 VAL A O 1
ATOM 2092 N N . GLY A 1 246 ? 5.952 -15.470 22.809 1.00 73.12 246 GLY A N 1
ATOM 2093 C CA . GLY A 1 246 ? 7.354 -15.434 23.241 1.00 73.12 246 GLY A CA 1
ATOM 2094 C C . GLY A 1 246 ? 8.026 -16.809 23.367 1.00 73.12 246 GLY A C 1
ATOM 2095 O O . GLY A 1 246 ? 9.246 -16.877 23.502 1.00 73.12 246 GLY A O 1
ATOM 2096 N N . LYS A 1 247 ? 7.261 -17.912 23.356 1.00 78.00 247 LYS A N 1
ATOM 2097 C CA . LYS A 1 247 ? 7.766 -19.274 23.610 1.00 78.00 247 LYS A CA 1
ATOM 2098 C C . LYS A 1 247 ? 7.540 -20.203 22.419 1.00 78.00 247 LYS A C 1
ATOM 2100 O O . LYS A 1 247 ? 6.457 -20.254 21.848 1.00 78.00 247 LYS A O 1
ATOM 2105 N N . VAL A 1 248 ? 8.548 -21.024 22.107 1.00 75.56 248 VAL A N 1
ATOM 2106 C CA . VAL A 1 248 ? 8.527 -21.981 20.979 1.00 75.56 248 VAL A CA 1
ATOM 2107 C C . VAL A 1 248 ? 7.434 -23.047 21.121 1.00 75.56 248 VAL A C 1
ATOM 2109 O O . VAL A 1 248 ? 6.884 -23.511 20.127 1.00 75.56 248 VAL A O 1
ATOM 2112 N N . GLU A 1 249 ? 7.107 -23.451 22.346 1.00 77.56 249 GLU A N 1
ATOM 2113 C CA . GLU A 1 249 ? 6.042 -24.426 22.613 1.00 77.56 249 GLU A CA 1
ATOM 2114 C C . GLU A 1 249 ? 4.661 -23.901 22.217 1.00 77.56 249 GLU A C 1
ATOM 2116 O O . GLU A 1 249 ? 3.830 -24.675 21.747 1.00 77.56 249 GLU A O 1
ATOM 2121 N N . ASP A 1 250 ? 4.436 -22.595 22.363 1.00 80.31 250 ASP A N 1
ATOM 2122 C CA . ASP A 1 250 ? 3.174 -21.955 22.006 1.00 80.31 250 ASP A CA 1
ATOM 2123 C C . ASP A 1 250 ? 3.077 -21.754 20.488 1.00 80.31 250 ASP A C 1
ATOM 2125 O O . ASP A 1 250 ? 2.019 -21.997 19.919 1.00 80.31 250 ASP A O 1
ATOM 2129 N N . ILE A 1 251 ? 4.201 -21.480 19.804 1.00 79.50 251 ILE A N 1
ATOM 2130 C CA . ILE A 1 251 ? 4.275 -21.426 18.328 1.00 79.50 251 ILE A CA 1
ATOM 2131 C C . ILE A 1 251 ? 3.735 -22.716 17.701 1.00 79.50 251 ILE A C 1
ATOM 2133 O O . ILE A 1 251 ? 3.009 -22.669 16.715 1.00 79.50 251 ILE A O 1
ATOM 2137 N N . LYS A 1 252 ? 4.069 -23.881 18.271 1.00 75.25 252 LYS A N 1
ATOM 2138 C CA . LYS A 1 252 ? 3.620 -25.186 17.754 1.00 75.25 252 LYS A CA 1
ATOM 2139 C C . LYS A 1 252 ? 2.118 -25.429 17.910 1.00 75.25 252 LYS A C 1
ATOM 2141 O O . LYS A 1 252 ? 1.601 -26.345 17.281 1.00 75.25 252 LYS A O 1
ATOM 2146 N N . LYS A 1 253 ? 1.449 -24.669 18.777 1.00 76.81 253 LYS A N 1
ATOM 2147 C CA . LYS A 1 253 ? 0.002 -24.754 19.007 1.00 76.81 253 LYS A CA 1
ATOM 2148 C C . LYS A 1 253 ? -0.779 -23.749 18.162 1.00 76.81 253 LYS A C 1
ATOM 2150 O O . LYS A 1 253 ? -1.999 -23.850 18.114 1.00 76.81 253 LYS A O 1
ATOM 2155 N N . LEU A 1 254 ? -0.105 -22.772 17.547 1.00 80.62 254 LEU A N 1
ATOM 2156 C CA . LEU A 1 254 ? -0.759 -21.785 16.700 1.00 80.62 254 LEU A CA 1
ATOM 2157 C C . LEU A 1 254 ? -1.206 -22.437 15.392 1.00 80.62 254 LEU A C 1
ATOM 2159 O O . LEU A 1 254 ? -0.400 -22.954 14.622 1.00 80.62 254 LEU A O 1
ATOM 2163 N N . GLU A 1 255 ? -2.503 -22.361 15.137 1.00 77.44 255 GLU A N 1
ATOM 2164 C CA . GLU A 1 255 ? -3.127 -22.814 13.902 1.00 77.44 255 GLU A CA 1
ATOM 2165 C C . GLU A 1 255 ? -3.178 -21.646 12.910 1.00 77.44 255 GLU A C 1
ATOM 2167 O O . GLU A 1 255 ? -4.141 -20.881 12.879 1.00 77.44 255 GLU A O 1
ATOM 2172 N N . ILE A 1 256 ? -2.104 -21.469 12.130 1.00 79.38 256 ILE A N 1
ATOM 2173 C CA . ILE A 1 256 ? -2.005 -20.407 11.117 1.00 79.38 256 ILE A CA 1
ATOM 2174 C C . ILE A 1 256 ? -1.913 -21.017 9.720 1.00 79.38 256 ILE A C 1
ATOM 2176 O O . ILE A 1 256 ? -1.115 -21.918 9.453 1.00 79.38 256 ILE A O 1
ATOM 2180 N N . GLU A 1 257 ? -2.728 -20.486 8.817 1.00 78.88 257 GLU A N 1
ATOM 2181 C CA . GLU A 1 257 ? -2.776 -20.874 7.409 1.00 78.88 257 GLU A CA 1
ATOM 2182 C C . GLU A 1 257 ? -1.482 -20.495 6.666 1.00 78.88 257 GLU A C 1
ATOM 2184 O O . GLU A 1 257 ? -1.003 -19.360 6.763 1.00 78.88 257 GLU A O 1
ATOM 2189 N N . GLU A 1 258 ? -0.952 -21.420 5.856 1.00 78.69 258 GLU A N 1
ATOM 2190 C CA . GLU A 1 258 ? 0.267 -21.212 5.053 1.00 78.69 258 GLU A CA 1
ATOM 2191 C C . GLU A 1 258 ? 0.149 -19.987 4.128 1.00 78.69 258 GLU A C 1
ATOM 2193 O O . GLU A 1 258 ? 1.069 -19.178 4.052 1.00 78.69 258 GLU A O 1
ATOM 2198 N N . SER A 1 259 ? -1.019 -19.764 3.518 1.00 76.06 259 SER A N 1
ATOM 2199 C CA . SER A 1 259 ? -1.267 -18.620 2.628 1.00 76.06 259 SER A CA 1
ATOM 2200 C C . SER A 1 259 ? -1.169 -17.262 3.311 1.00 76.06 259 SER A C 1
ATOM 2202 O O . SER A 1 259 ? -0.738 -16.290 2.692 1.00 76.06 259 SER A O 1
ATOM 2204 N N . SER A 1 260 ? -1.559 -17.178 4.584 1.00 79.88 260 SER A N 1
ATOM 2205 C CA . SER A 1 260 ? -1.408 -15.949 5.366 1.00 79.88 260 SER A CA 1
ATOM 2206 C C . SER A 1 260 ? 0.073 -15.677 5.633 1.00 79.88 260 SER A C 1
ATOM 2208 O O . SER A 1 260 ? 0.531 -14.544 5.510 1.00 79.88 260 SER A O 1
ATOM 2210 N N . LEU A 1 261 ? 0.851 -16.722 5.923 1.00 83.88 261 LEU A N 1
ATOM 2211 C CA . LEU A 1 261 ? 2.297 -16.606 6.123 1.00 83.88 261 LEU A CA 1
ATOM 2212 C C . LEU A 1 261 ? 3.035 -16.254 4.826 1.00 83.88 261 LEU A C 1
ATOM 2214 O O . LEU A 1 261 ? 3.965 -15.453 4.865 1.00 83.88 261 LEU A O 1
ATOM 2218 N N . ASP A 1 262 ? 2.624 -16.814 3.687 1.00 80.62 262 ASP A N 1
ATOM 2219 C CA . ASP A 1 262 ? 3.171 -16.476 2.367 1.00 80.62 262 ASP A CA 1
ATOM 2220 C C . ASP A 1 262 ? 2.885 -15.016 2.000 1.00 80.62 262 ASP A C 1
ATOM 2222 O O . ASP A 1 262 ? 3.784 -14.301 1.556 1.00 80.62 262 ASP A O 1
ATOM 2226 N N . PHE A 1 263 ? 1.665 -14.543 2.266 1.00 82.12 263 PHE A N 1
ATOM 2227 C CA . PHE A 1 263 ? 1.280 -13.144 2.081 1.00 82.12 263 PHE A CA 1
ATOM 2228 C C . PHE A 1 263 ? 2.153 -12.179 2.889 1.00 82.12 263 PHE A C 1
ATOM 2230 O O . PHE A 1 263 ? 2.657 -11.193 2.352 1.00 82.12 263 PHE A O 1
ATOM 2237 N N . PHE A 1 264 ? 2.366 -12.463 4.175 1.00 85.12 264 PHE A N 1
ATOM 2238 C CA . PHE A 1 264 ? 3.212 -11.618 5.014 1.00 85.12 264 PHE A CA 1
ATOM 2239 C C . PHE A 1 264 ? 4.700 -11.747 4.668 1.00 85.12 264 PHE A C 1
ATOM 2241 O O . PHE A 1 264 ? 5.428 -10.759 4.753 1.00 85.12 264 PHE A O 1
ATOM 2248 N N . GLU A 1 265 ? 5.170 -12.919 4.231 1.00 81.75 265 GLU A N 1
ATOM 2249 C CA . GLU A 1 265 ? 6.555 -13.079 3.779 1.00 81.75 265 GLU A CA 1
ATOM 2250 C C . GLU A 1 265 ? 6.846 -12.220 2.543 1.00 81.75 265 GLU A C 1
ATOM 2252 O O . GLU A 1 265 ? 7.876 -11.541 2.515 1.00 81.75 265 GLU A O 1
ATOM 2257 N N . LEU A 1 266 ? 5.934 -12.193 1.559 1.00 77.06 266 LEU A N 1
ATOM 2258 C CA . LEU A 1 266 ? 6.060 -11.317 0.387 1.00 77.06 266 LEU A CA 1
ATOM 2259 C C . LEU A 1 266 ? 6.342 -9.875 0.794 1.00 77.06 266 LEU A C 1
ATOM 2261 O O . LEU A 1 266 ? 7.163 -9.212 0.164 1.00 77.06 266 LEU A O 1
ATOM 2265 N N . PHE A 1 267 ? 5.695 -9.428 1.865 1.00 76.12 267 PHE A N 1
ATOM 2266 C CA . PHE A 1 267 ? 5.820 -8.082 2.381 1.00 76.12 267 PHE A CA 1
ATOM 2267 C C . PHE A 1 267 ? 7.126 -7.844 3.149 1.00 76.12 267 PHE A C 1
ATOM 2269 O O . PHE A 1 267 ? 7.905 -6.948 2.818 1.00 76.12 267 PHE A O 1
ATOM 2276 N N . PHE A 1 268 ? 7.423 -8.673 4.151 1.00 75.12 268 PHE A N 1
ATOM 2277 C CA . PHE A 1 268 ? 8.574 -8.441 5.030 1.00 75.12 268 PHE A CA 1
ATOM 2278 C C . PHE A 1 268 ? 9.931 -8.707 4.372 1.00 75.12 268 PHE A C 1
ATOM 2280 O O . PHE A 1 268 ? 10.949 -8.245 4.889 1.00 75.12 268 PHE A O 1
ATOM 2287 N N . ILE A 1 269 ? 9.974 -9.371 3.209 1.00 68.69 269 ILE A N 1
ATOM 2288 C CA . ILE A 1 269 ? 11.191 -9.426 2.384 1.00 68.69 269 ILE A CA 1
ATOM 2289 C C . ILE A 1 269 ? 11.702 -8.015 2.042 1.00 68.69 269 ILE A C 1
ATOM 2291 O O . ILE A 1 269 ? 12.913 -7.840 1.938 1.00 68.69 269 ILE A O 1
ATOM 2295 N N . HIS A 1 270 ? 10.813 -7.029 1.898 1.00 66.31 270 HIS A N 1
ATOM 2296 C CA . HIS A 1 270 ? 11.172 -5.673 1.473 1.00 66.31 270 HIS A CA 1
ATOM 2297 C C . HIS A 1 270 ? 11.537 -4.721 2.617 1.00 66.31 270 HIS A C 1
ATOM 2299 O O . HIS A 1 270 ? 12.249 -3.756 2.388 1.00 66.31 270 HIS A O 1
ATOM 2305 N N . ILE A 1 271 ? 11.097 -4.986 3.851 1.00 65.94 271 ILE A N 1
ATOM 2306 C CA . ILE A 1 271 ? 11.299 -4.056 4.984 1.00 65.94 271 ILE A CA 1
ATOM 2307 C C . ILE A 1 271 ? 12.591 -4.337 5.764 1.00 65.94 271 ILE A C 1
ATOM 2309 O O . ILE A 1 271 ? 12.950 -3.587 6.665 1.00 65.94 271 ILE A O 1
ATOM 2313 N N . TYR A 1 272 ? 13.325 -5.402 5.428 1.00 63.50 272 TYR A N 1
ATOM 2314 C CA . TYR A 1 272 ? 14.503 -5.841 6.191 1.00 63.50 272 TYR A CA 1
ATOM 2315 C C . TYR A 1 272 ? 14.208 -6.090 7.689 1.00 63.50 272 TYR A C 1
ATOM 2317 O O . TYR A 1 272 ? 15.115 -6.060 8.522 1.00 63.50 272 TYR A O 1
ATOM 2325 N N . ASP A 1 273 ? 12.951 -6.387 8.045 1.00 72.81 273 ASP A N 1
ATOM 2326 C CA . ASP A 1 273 ? 12.553 -6.755 9.409 1.00 72.81 273 ASP A CA 1
ATOM 2327 C C . ASP A 1 273 ? 12.926 -8.224 9.673 1.00 72.81 273 ASP A C 1
ATOM 2329 O O . ASP A 1 273 ? 12.140 -9.159 9.476 1.00 72.81 273 ASP A O 1
ATOM 2333 N N . ASN A 1 274 ? 14.190 -8.431 10.050 1.00 75.12 274 ASN A N 1
ATOM 2334 C CA . ASN A 1 274 ? 14.756 -9.761 10.262 1.00 75.12 274 ASN A CA 1
ATOM 2335 C C . ASN A 1 274 ? 14.049 -10.528 11.388 1.00 75.12 274 ASN A C 1
ATOM 2337 O O . ASN A 1 274 ? 13.921 -11.747 11.285 1.00 75.12 274 ASN A O 1
ATOM 2341 N N . GLU A 1 275 ? 13.557 -9.840 12.423 1.00 79.75 275 GLU A N 1
ATOM 2342 C CA . GLU A 1 275 ? 12.868 -10.476 13.551 1.00 79.75 275 GLU A CA 1
ATOM 2343 C C . GLU A 1 275 ? 11.518 -11.053 13.119 1.00 79.75 275 GLU A C 1
ATOM 2345 O O . GLU A 1 275 ? 11.252 -12.241 13.337 1.00 79.75 275 GLU A O 1
ATOM 2350 N N . LYS A 1 276 ? 10.683 -10.257 12.432 1.00 81.69 276 LYS A N 1
ATOM 2351 C CA . LYS A 1 276 ? 9.397 -10.747 11.906 1.00 81.69 276 LYS A CA 1
ATOM 2352 C C . LYS A 1 276 ? 9.594 -11.827 10.850 1.00 81.69 276 LYS A C 1
ATOM 2354 O O . LYS A 1 276 ? 8.852 -12.808 10.836 1.00 81.69 276 LYS A O 1
ATOM 2359 N N . LYS A 1 277 ? 10.622 -11.702 10.005 1.00 79.38 277 LYS A N 1
ATOM 2360 C CA . LYS A 1 277 ? 10.969 -12.730 9.016 1.00 79.38 277 LYS A CA 1
ATOM 2361 C C . LYS A 1 277 ? 11.365 -14.050 9.681 1.00 79.38 277 LYS A C 1
ATOM 2363 O O . LYS A 1 277 ? 10.900 -15.111 9.268 1.00 79.38 277 LYS A O 1
ATOM 2368 N N . GLU A 1 278 ? 12.193 -14.003 10.722 1.00 81.94 278 GLU A N 1
ATOM 2369 C CA . GLU A 1 278 ? 12.566 -15.196 11.485 1.00 81.94 278 GLU A CA 1
ATOM 2370 C C . GLU A 1 278 ? 11.344 -15.823 12.172 1.00 81.94 278 GLU A C 1
ATOM 2372 O O . GLU A 1 278 ? 11.173 -17.045 12.142 1.00 81.94 278 GLU A O 1
ATOM 2377 N N . TYR A 1 279 ? 10.464 -15.000 12.746 1.00 84.06 279 TYR A N 1
ATOM 2378 C CA . TYR A 1 279 ? 9.233 -15.465 13.378 1.00 84.06 279 TYR A CA 1
ATOM 2379 C C . TYR A 1 279 ? 8.281 -16.139 12.378 1.00 84.06 279 TYR A C 1
ATOM 2381 O O . TYR A 1 279 ? 7.811 -17.249 12.633 1.00 84.06 279 TYR A O 1
ATOM 2389 N N . LEU A 1 280 ? 8.068 -15.545 11.202 1.00 84.44 280 LEU A N 1
ATOM 2390 C CA . LEU A 1 280 ? 7.272 -16.153 10.132 1.00 84.44 280 LEU A CA 1
ATOM 2391 C C . LEU A 1 280 ? 7.851 -17.489 9.670 1.00 84.44 280 LEU A C 1
ATOM 2393 O O . LEU A 1 280 ? 7.109 -18.460 9.532 1.00 84.44 280 LEU A O 1
ATOM 2397 N N . ASN A 1 281 ? 9.171 -17.575 9.499 1.00 83.69 281 ASN A N 1
ATOM 2398 C CA . ASN A 1 281 ? 9.829 -18.828 9.134 1.00 83.69 281 ASN A CA 1
ATOM 2399 C C . ASN A 1 281 ? 9.595 -19.926 10.181 1.00 83.69 281 ASN A 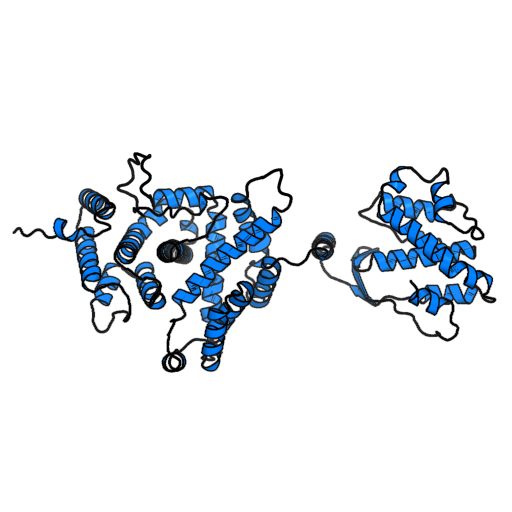C 1
ATOM 2401 O O . ASN A 1 281 ? 9.372 -21.079 9.815 1.00 83.69 281 ASN A O 1
ATOM 2405 N N . LYS A 1 282 ? 9.587 -19.579 11.476 1.00 84.25 282 LYS A N 1
ATOM 2406 C CA . LYS A 1 282 ? 9.242 -20.522 12.556 1.00 84.25 282 LYS A CA 1
ATOM 2407 C C . LYS A 1 282 ? 7.786 -20.984 12.474 1.00 84.25 282 LYS A C 1
ATOM 2409 O O . LYS A 1 282 ? 7.530 -22.168 12.682 1.00 84.25 282 LYS A O 1
ATOM 2414 N N . LEU A 1 283 ? 6.850 -20.085 12.159 1.00 84.38 283 LEU A N 1
ATOM 2415 C CA . LEU A 1 283 ? 5.431 -20.428 12.003 1.00 84.38 283 LEU A CA 1
ATOM 2416 C C . LEU A 1 283 ? 5.192 -21.336 10.791 1.00 84.38 283 LEU A C 1
ATOM 2418 O O . LEU A 1 283 ? 4.435 -22.299 10.894 1.00 84.38 283 LEU A O 1
ATOM 2422 N N . LYS A 1 284 ? 5.887 -21.095 9.670 1.00 83.44 284 LYS A N 1
ATOM 2423 C CA . LYS A 1 284 ? 5.730 -21.883 8.434 1.00 83.44 284 LYS A CA 1
ATOM 2424 C C . LYS A 1 284 ? 5.979 -23.374 8.632 1.00 83.44 284 LYS A C 1
ATOM 2426 O O . LYS A 1 284 ? 5.288 -24.182 8.015 1.00 83.44 284 LYS A O 1
ATOM 2431 N N . VAL A 1 285 ? 6.899 -23.739 9.530 1.00 83.44 285 VAL A N 1
ATOM 2432 C CA . VAL A 1 285 ? 7.211 -25.142 9.865 1.00 83.44 285 VAL A CA 1
ATOM 2433 C C . VAL A 1 285 ? 5.977 -25.918 10.346 1.00 83.44 285 VAL A C 1
ATOM 2435 O O . VAL A 1 285 ? 5.893 -27.116 10.091 1.00 83.44 285 VAL A O 1
ATOM 2438 N N . ASN A 1 286 ? 5.020 -25.252 11.002 1.00 82.00 286 ASN A N 1
ATOM 2439 C CA . ASN A 1 286 ? 3.805 -25.873 11.548 1.00 82.00 286 ASN A CA 1
ATOM 2440 C C . ASN A 1 286 ? 2.522 -25.340 10.888 1.00 82.00 286 ASN A C 1
ATOM 2442 O O . ASN A 1 286 ? 1.446 -25.432 11.473 1.00 82.00 286 ASN A O 1
ATOM 2446 N N . SER A 1 287 ? 2.633 -24.743 9.700 1.00 80.06 287 SER A N 1
ATOM 2447 C CA . SER A 1 287 ? 1.491 -24.125 9.026 1.00 80.06 287 SER A CA 1
ATOM 2448 C C . SER A 1 287 ? 0.445 -25.144 8.576 1.00 80.06 287 SER A C 1
ATOM 2450 O O . SER A 1 287 ? 0.752 -26.292 8.240 1.00 80.06 287 SER A O 1
ATOM 2452 N N . ILE A 1 288 ? -0.813 -24.705 8.548 1.00 79.31 288 ILE A N 1
ATOM 2453 C CA . ILE A 1 288 ? -1.934 -25.514 8.072 1.00 79.31 288 ILE A CA 1
ATOM 2454 C C . ILE A 1 288 ? -2.056 -25.349 6.558 1.00 79.31 288 ILE A C 1
ATOM 2456 O O . ILE A 1 288 ? -2.160 -24.228 6.049 1.00 79.31 288 ILE A O 1
ATOM 2460 N N . LYS A 1 289 ? -2.080 -26.480 5.843 1.00 69.62 289 LYS A N 1
ATOM 2461 C CA . LYS A 1 289 ? -2.316 -26.540 4.397 1.00 69.62 289 LYS A CA 1
ATOM 2462 C C . LYS A 1 289 ? -3.755 -26.955 4.122 1.00 69.62 289 LYS A C 1
ATOM 2464 O O . LYS A 1 289 ? -4.105 -28.115 4.318 1.00 69.62 289 LYS A O 1
ATOM 2469 N N . ASN A 1 290 ? -4.564 -26.030 3.621 1.00 64.19 290 ASN A N 1
ATOM 2470 C CA . ASN A 1 290 ? -5.911 -26.307 3.128 1.00 64.19 290 ASN A CA 1
ATOM 2471 C C . ASN A 1 290 ? -6.038 -25.788 1.689 1.00 64.19 290 ASN A C 1
ATOM 2473 O O . ASN A 1 290 ? -5.830 -24.604 1.428 1.00 64.19 290 ASN A O 1
ATOM 2477 N N . GLU A 1 291 ? -6.424 -26.658 0.750 1.00 55.62 291 GLU A N 1
ATOM 2478 C CA . GLU A 1 291 ? -6.537 -26.322 -0.684 1.00 55.62 291 GLU A CA 1
ATOM 2479 C C . GLU A 1 291 ? -7.589 -25.235 -0.986 1.00 55.62 291 GLU A C 1
ATOM 2481 O O . GLU A 1 291 ? -7.474 -24.523 -1.981 1.00 55.62 291 GLU A O 1
ATOM 2486 N N . LYS A 1 292 ? -8.612 -25.067 -0.132 1.00 57.69 292 LYS A N 1
ATOM 2487 C CA . LYS A 1 292 ? -9.608 -23.982 -0.253 1.00 57.69 292 LYS A CA 1
ATOM 2488 C C . LYS A 1 292 ? -9.142 -22.653 0.352 1.00 57.69 292 LYS A C 1
ATOM 2490 O O . LYS A 1 292 ? -9.601 -21.603 -0.099 1.00 57.69 292 LYS A O 1
ATOM 2495 N N . ASP A 1 293 ? -8.221 -22.690 1.313 1.00 52.50 293 ASP A N 1
ATOM 2496 C CA . ASP A 1 293 ? -7.892 -21.537 2.160 1.00 52.50 293 ASP A CA 1
ATOM 2497 C C . ASP A 1 293 ? -6.888 -20.586 1.504 1.00 52.50 293 ASP A C 1
ATOM 2499 O O . ASP A 1 293 ? -6.985 -19.369 1.693 1.00 52.50 293 ASP A O 1
ATOM 2503 N N . GLN A 1 294 ? -6.027 -21.105 0.612 1.00 53.06 294 GLN A N 1
ATOM 2504 C CA . GLN A 1 294 ? -5.149 -20.270 -0.220 1.00 53.06 294 GLN A CA 1
ATOM 2505 C C . GLN A 1 294 ? -5.932 -19.198 -0.987 1.00 53.06 294 GLN A C 1
ATOM 2507 O O . GLN A 1 294 ? -5.424 -18.100 -1.195 1.00 53.06 294 GLN A O 1
ATOM 2512 N N . LYS A 1 295 ? -7.192 -19.471 -1.351 1.00 60.06 295 LYS A N 1
ATOM 2513 C CA . LYS A 1 295 ? -8.060 -18.500 -2.023 1.00 60.06 295 LYS A CA 1
ATOM 2514 C C . LYS A 1 295 ? -8.890 -17.633 -1.077 1.00 60.06 295 LYS A C 1
ATOM 2516 O O . LYS A 1 295 ? -9.367 -16.606 -1.531 1.00 60.06 295 LYS A O 1
ATOM 2521 N N . THR A 1 296 ? -9.131 -17.961 0.191 1.00 70.50 296 THR A N 1
ATOM 2522 C CA . THR A 1 296 ? -10.114 -17.195 0.992 1.00 70.50 296 THR A CA 1
ATOM 2523 C C . THR A 1 296 ? -9.501 -16.086 1.831 1.00 70.50 296 THR A C 1
ATOM 2525 O O . THR A 1 296 ? -9.937 -14.941 1.718 1.00 70.50 296 THR A O 1
ATOM 2528 N N . THR A 1 297 ? -8.515 -16.383 2.675 1.00 70.38 297 THR A N 1
ATOM 2529 C CA . THR A 1 297 ? -7.933 -15.380 3.591 1.00 70.38 297 THR A CA 1
ATOM 2530 C C . THR A 1 297 ? -7.043 -14.405 2.837 1.00 70.38 297 THR A C 1
ATOM 2532 O O . THR A 1 297 ? -7.122 -13.191 3.021 1.00 70.38 297 THR A O 1
ATOM 2535 N N . LEU A 1 298 ? -6.293 -14.937 1.880 1.00 75.31 298 LEU A N 1
ATOM 2536 C CA . LEU A 1 298 ? -5.471 -14.167 0.969 1.00 75.31 298 LEU A CA 1
ATOM 2537 C C . LEU A 1 298 ? -6.282 -13.152 0.160 1.00 75.31 298 LEU A C 1
ATOM 2539 O O . LEU A 1 298 ? -5.996 -11.956 0.193 1.00 75.31 298 LEU A O 1
ATOM 2543 N N . ASN A 1 299 ? -7.355 -13.614 -0.490 1.00 78.06 299 ASN A N 1
ATOM 2544 C CA . ASN A 1 299 ? -8.234 -12.732 -1.252 1.00 78.06 299 ASN A CA 1
ATOM 2545 C C . ASN A 1 299 ? -8.917 -11.702 -0.348 1.00 78.06 299 ASN A C 1
ATOM 2547 O O . ASN A 1 299 ? -9.142 -10.583 -0.791 1.00 78.06 299 ASN A O 1
ATOM 2551 N N . LYS A 1 300 ? -9.225 -12.022 0.918 1.00 84.38 300 LYS A N 1
ATOM 2552 C CA . LYS A 1 300 ? -9.757 -11.028 1.869 1.00 84.38 300 LYS A CA 1
ATOM 2553 C C . LYS A 1 300 ? -8.750 -9.912 2.147 1.00 84.38 300 LYS A C 1
ATOM 2555 O O . LYS A 1 300 ? -9.148 -8.752 2.119 1.00 84.38 300 LYS A O 1
ATOM 2560 N N . ASN A 1 301 ? -7.480 -10.241 2.386 1.00 86.56 301 ASN A N 1
ATOM 2561 C CA . ASN A 1 301 ? -6.433 -9.245 2.647 1.00 86.56 301 ASN A CA 1
ATOM 2562 C C . ASN A 1 301 ? -6.165 -8.372 1.420 1.00 86.56 301 ASN A C 1
ATOM 2564 O O . ASN A 1 301 ? -6.085 -7.152 1.528 1.00 86.56 301 ASN A O 1
ATOM 2568 N N . ILE A 1 302 ? -6.091 -8.997 0.249 1.00 84.50 302 ILE A N 1
ATOM 2569 C CA . ILE A 1 302 ? -5.907 -8.307 -1.029 1.00 84.50 302 ILE A CA 1
ATOM 2570 C C . ILE A 1 302 ? -7.096 -7.391 -1.323 1.00 84.50 302 ILE A C 1
ATOM 2572 O O . ILE A 1 302 ? -6.902 -6.210 -1.595 1.00 84.50 302 ILE A O 1
ATOM 2576 N N . ASN A 1 303 ? -8.327 -7.897 -1.202 1.00 87.38 303 ASN A N 1
ATOM 2577 C CA . ASN A 1 303 ? -9.529 -7.090 -1.407 1.00 87.38 303 ASN A CA 1
ATOM 2578 C C . ASN A 1 303 ? -9.611 -5.944 -0.399 1.00 87.38 303 ASN A C 1
ATOM 2580 O O . ASN A 1 303 ? -10.019 -4.853 -0.771 1.00 87.38 303 ASN A O 1
ATOM 2584 N N . PHE A 1 304 ? -9.208 -6.163 0.857 1.00 91.31 304 PHE A N 1
ATOM 2585 C CA . PHE A 1 304 ? -9.121 -5.089 1.841 1.00 91.31 304 PHE A CA 1
ATOM 2586 C C . PHE A 1 304 ? -8.171 -3.986 1.363 1.00 91.31 304 PHE A C 1
ATOM 2588 O O . PHE A 1 304 ? -8.568 -2.829 1.340 1.00 91.31 304 PHE A O 1
ATOM 2595 N N . ILE A 1 305 ? -6.957 -4.336 0.928 1.00 91.19 305 ILE A N 1
ATOM 2596 C CA . ILE A 1 305 ? -5.984 -3.366 0.404 1.00 91.19 305 ILE A CA 1
ATOM 2597 C C . ILE A 1 305 ? -6.565 -2.605 -0.792 1.00 91.19 305 ILE A C 1
ATOM 2599 O O . ILE A 1 305 ? -6.597 -1.379 -0.759 1.00 91.19 305 ILE A O 1
ATOM 2603 N 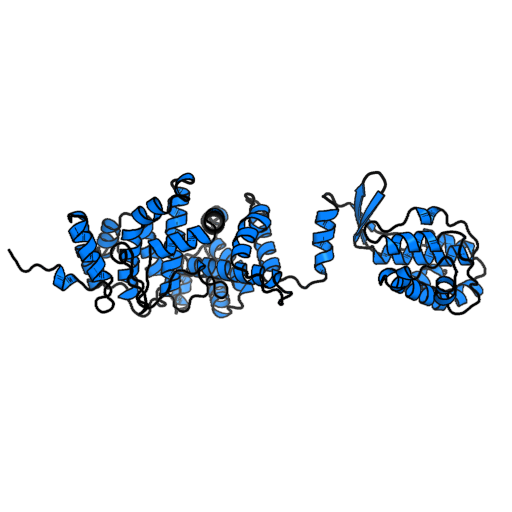N . ILE A 1 306 ? -7.073 -3.318 -1.803 1.00 90.00 306 ILE A N 1
ATOM 2604 C CA . ILE A 1 306 ? -7.669 -2.714 -3.006 1.00 90.00 306 ILE A CA 1
ATOM 2605 C C . ILE A 1 306 ? -8.787 -1.744 -2.622 1.00 90.00 306 ILE A C 1
ATOM 2607 O O . ILE A 1 306 ? -8.780 -0.598 -3.058 1.00 90.00 306 ILE A O 1
ATOM 2611 N N . ASN A 1 307 ? -9.712 -2.177 -1.763 1.00 91.69 307 ASN A N 1
ATOM 2612 C CA . ASN A 1 307 ? -10.821 -1.342 -1.319 1.00 91.69 307 ASN A CA 1
ATOM 2613 C C . ASN A 1 307 ? -10.323 -0.093 -0.589 1.00 91.69 307 ASN A C 1
ATOM 2615 O O . ASN A 1 307 ? -10.841 0.986 -0.839 1.00 91.69 307 ASN A O 1
ATOM 2619 N N . ILE A 1 308 ? -9.329 -0.204 0.298 1.00 93.06 308 ILE A N 1
ATOM 2620 C CA . ILE A 1 308 ? -8.781 0.968 0.991 1.00 93.06 308 ILE A CA 1
ATOM 2621 C C . ILE A 1 308 ? -8.189 1.958 -0.006 1.00 93.06 308 ILE A C 1
ATOM 2623 O O . ILE A 1 308 ? -8.529 3.135 0.060 1.00 93.06 308 ILE A O 1
ATOM 2627 N N . PHE A 1 309 ? -7.361 1.509 -0.946 1.00 92.44 309 PHE A N 1
ATOM 2628 C CA . PHE A 1 309 ? -6.795 2.411 -1.947 1.00 92.44 309 PHE A CA 1
ATOM 2629 C C . PHE A 1 309 ? -7.871 3.040 -2.844 1.00 92.44 309 PHE A C 1
ATOM 2631 O O . PHE A 1 309 ? -7.825 4.247 -3.076 1.00 92.44 309 PHE A O 1
ATOM 2638 N N . ASP A 1 310 ? -8.880 2.275 -3.267 1.00 91.19 310 ASP A N 1
ATOM 2639 C CA . ASP A 1 310 ? -10.020 2.795 -4.033 1.00 91.19 310 ASP A CA 1
ATOM 2640 C C . ASP A 1 310 ? -10.799 3.861 -3.241 1.00 91.19 310 ASP A C 1
ATOM 2642 O O . ASP A 1 310 ? -11.152 4.913 -3.774 1.00 91.19 310 ASP A O 1
ATOM 2646 N N . ILE A 1 311 ? -11.051 3.622 -1.950 1.00 90.50 311 ILE A N 1
ATOM 2647 C CA . ILE A 1 311 ? -11.744 4.571 -1.068 1.00 90.50 311 ILE A CA 1
ATOM 2648 C C . ILE A 1 311 ? -10.920 5.848 -0.911 1.00 90.50 311 ILE A C 1
ATOM 2650 O O . ILE A 1 311 ? -11.452 6.942 -1.092 1.00 90.50 311 ILE A O 1
ATOM 2654 N N . LEU A 1 312 ? -9.629 5.718 -0.599 1.00 91.50 312 LEU A N 1
ATOM 2655 C CA . LEU A 1 312 ? -8.742 6.862 -0.403 1.00 91.50 312 LEU A CA 1
ATOM 2656 C C . LEU A 1 312 ? -8.626 7.698 -1.685 1.00 91.50 312 LEU A C 1
ATOM 2658 O O . LEU A 1 312 ? -8.823 8.911 -1.633 1.00 91.50 312 LEU A O 1
ATOM 2662 N N . SER A 1 313 ? -8.404 7.049 -2.831 1.00 90.88 313 SER A N 1
ATOM 2663 C CA . SER A 1 313 ? -8.313 7.715 -4.135 1.00 90.88 313 SER A CA 1
ATOM 2664 C C . SER A 1 313 ? -9.630 8.395 -4.530 1.00 90.88 313 SER A C 1
ATOM 2666 O O . SER A 1 313 ? -9.631 9.562 -4.915 1.00 90.88 313 SER A O 1
ATOM 2668 N N . SER A 1 314 ? -10.775 7.729 -4.337 1.00 88.75 314 SER A N 1
ATOM 2669 C CA . SER A 1 314 ? -12.090 8.297 -4.678 1.00 88.75 314 SER A CA 1
ATOM 2670 C C . SER A 1 314 ? -12.502 9.494 -3.810 1.00 88.75 314 SER A C 1
ATOM 2672 O O . SER A 1 314 ? -13.181 10.410 -4.287 1.00 88.75 314 SER A O 1
ATOM 2674 N N . LEU A 1 315 ? -12.110 9.504 -2.532 1.00 88.00 315 LEU A N 1
ATOM 2675 C CA . LEU A 1 315 ? -12.326 10.650 -1.651 1.00 88.00 315 LEU A CA 1
ATOM 2676 C C . LEU A 1 315 ? -11.360 11.786 -2.004 1.00 88.00 315 LEU A C 1
ATOM 2678 O O . LEU A 1 315 ? -11.774 12.947 -2.060 1.00 88.00 315 LEU A O 1
ATOM 2682 N N . GLY A 1 316 ? -10.102 11.454 -2.284 1.00 88.81 316 GLY A N 1
ATOM 2683 C CA . GLY A 1 316 ? -9.045 12.424 -2.528 1.00 88.81 316 GLY A CA 1
ATOM 2684 C C . GLY A 1 316 ? -8.603 13.142 -1.250 1.00 88.81 316 GLY A C 1
ATOM 2685 O O . GLY A 1 316 ? -9.260 13.092 -0.202 1.00 88.81 316 GLY A O 1
ATOM 2686 N N . LYS A 1 317 ? -7.471 13.847 -1.334 1.00 88.12 317 LYS A N 1
ATOM 2687 C CA . LYS A 1 317 ? -6.808 14.478 -0.180 1.00 88.12 317 LYS A CA 1
ATOM 2688 C C . LYS A 1 317 ? -7.723 15.419 0.610 1.00 88.12 317 LYS A C 1
ATOM 2690 O O . LYS A 1 317 ? -7.884 15.240 1.813 1.00 88.12 317 LYS A O 1
ATOM 2695 N N . CYS A 1 318 ? -8.371 16.379 -0.055 1.00 87.44 318 CYS A N 1
ATOM 2696 C CA . CYS A 1 318 ? -9.163 17.412 0.625 1.00 87.44 318 CYS A CA 1
ATOM 2697 C C . CYS A 1 318 ? -10.365 16.846 1.398 1.00 87.44 318 CYS A C 1
ATOM 2699 O O . CYS A 1 318 ? -10.666 17.300 2.504 1.00 87.44 318 CYS A O 1
ATOM 2701 N N . LYS A 1 319 ? -11.065 15.847 0.841 1.00 88.50 319 LYS A N 1
ATOM 2702 C CA . LYS A 1 319 ? -12.212 15.231 1.526 1.00 88.50 319 LYS A CA 1
ATOM 2703 C C . LYS A 1 319 ? -11.762 14.362 2.688 1.00 88.50 319 LYS A C 1
ATOM 2705 O O . LYS A 1 319 ? -12.424 14.373 3.718 1.00 88.50 319 LYS A O 1
ATOM 2710 N N . LEU A 1 320 ? -10.653 13.636 2.541 1.00 89.31 320 LEU A N 1
ATOM 2711 C CA . LEU A 1 320 ? -10.068 12.865 3.639 1.00 89.31 320 LEU A CA 1
ATOM 2712 C C . LEU A 1 320 ? -9.620 13.779 4.777 1.00 89.31 320 LEU A C 1
ATOM 2714 O O . LEU A 1 320 ? -9.912 13.495 5.934 1.00 89.31 320 LEU A O 1
ATOM 2718 N N . GLU A 1 321 ? -8.975 14.900 4.458 1.00 88.31 321 GLU A N 1
ATOM 2719 C CA . GLU A 1 321 ? -8.591 15.896 5.454 1.00 88.31 321 GLU A CA 1
ATOM 2720 C C . GLU A 1 321 ? -9.820 16.437 6.199 1.00 88.31 321 GLU A C 1
ATOM 2722 O O . GLU A 1 321 ? -9.830 16.471 7.429 1.00 88.31 321 GLU A O 1
ATOM 2727 N N . THR A 1 322 ? -10.880 16.777 5.460 1.00 87.50 322 THR A N 1
ATOM 2728 C CA . THR A 1 322 ? -12.155 17.237 6.032 1.00 87.50 322 THR A CA 1
ATOM 2729 C C . THR A 1 322 ? -12.782 16.164 6.924 1.00 87.50 322 THR A C 1
ATOM 2731 O O . THR A 1 322 ? -13.082 16.433 8.080 1.00 87.50 322 THR A O 1
ATOM 2734 N N . LEU A 1 323 ? -12.888 14.922 6.441 1.00 87.31 323 LEU A N 1
ATOM 2735 C CA . LEU A 1 323 ? -13.422 13.782 7.193 1.00 87.31 323 LEU A CA 1
ATOM 2736 C C . LEU A 1 323 ? -12.672 13.574 8.515 1.00 87.31 323 LEU A C 1
ATOM 2738 O O . LEU A 1 323 ? -13.295 13.379 9.558 1.00 87.31 323 LEU A O 1
ATOM 2742 N N . PHE A 1 324 ? -11.339 13.623 8.492 1.00 88.06 324 PHE A N 1
ATOM 2743 C CA . PHE A 1 324 ? -10.536 13.457 9.702 1.00 88.06 324 PHE A CA 1
ATOM 2744 C C . PHE A 1 324 ? -10.708 14.623 10.678 1.00 88.06 324 PHE A C 1
ATOM 2746 O O . PHE A 1 324 ? -10.838 14.367 11.872 1.00 88.06 324 PHE A O 1
ATOM 2753 N N . ASN A 1 325 ? -10.770 15.865 10.192 1.00 86.31 325 ASN A N 1
ATOM 2754 C CA . ASN A 1 325 ? -11.025 17.050 11.023 1.00 86.31 325 ASN A CA 1
ATOM 2755 C C . ASN A 1 325 ? -12.464 17.103 11.570 1.00 86.31 325 ASN A C 1
ATOM 2757 O O . ASN A 1 325 ? -12.709 17.706 12.617 1.00 86.31 325 ASN A O 1
ATOM 2761 N N . ASP A 1 326 ? -13.415 16.475 10.877 1.00 85.25 326 ASP A N 1
ATOM 2762 C CA . ASP A 1 326 ? -14.810 16.371 11.301 1.00 85.25 326 ASP A CA 1
ATOM 2763 C C . ASP A 1 326 ? -15.023 15.273 12.345 1.00 85.25 326 ASP A C 1
ATOM 2765 O O . ASP A 1 326 ? -15.960 15.368 13.142 1.00 85.25 326 ASP A O 1
ATOM 2769 N N . ILE A 1 327 ? -14.193 14.226 12.344 1.00 86.75 327 ILE A N 1
ATOM 2770 C CA . ILE A 1 327 ? -14.264 13.125 13.314 1.00 86.75 327 ILE A CA 1
ATOM 2771 C C . ILE A 1 327 ? -13.394 13.416 14.535 1.00 86.75 327 ILE A C 1
ATOM 2773 O O . ILE A 1 327 ? -13.843 13.203 15.662 1.00 86.75 327 ILE A O 1
ATOM 2777 N N . PHE A 1 328 ? -12.164 13.882 14.331 1.00 87.38 328 PHE A N 1
ATOM 2778 C CA . PHE A 1 328 ? -11.150 14.004 15.372 1.00 87.38 328 PHE A CA 1
ATOM 2779 C C . PHE A 1 328 ? -10.730 15.452 15.590 1.00 87.38 328 PHE A C 1
ATOM 2781 O O . PHE A 1 328 ? -10.710 16.266 14.672 1.00 87.38 328 PHE A O 1
ATOM 2788 N N . TYR A 1 329 ? -10.314 15.745 16.815 1.00 86.44 329 TYR A N 1
ATOM 2789 C CA . TYR A 1 329 ? -9.543 16.941 17.121 1.00 86.44 329 TYR A CA 1
ATOM 2790 C C . TYR A 1 329 ? -8.491 16.613 18.179 1.00 86.44 329 TYR A C 1
ATOM 2792 O O . TYR A 1 329 ? -8.631 15.654 18.937 1.00 86.44 329 TYR A O 1
ATOM 2800 N N . TYR A 1 330 ? -7.444 17.422 18.244 1.00 82.19 330 TYR A N 1
ATOM 2801 C CA . TYR A 1 330 ? -6.387 17.312 19.242 1.00 82.19 330 TYR A CA 1
ATOM 2802 C C . TYR A 1 330 ? -6.193 18.678 19.905 1.00 82.19 330 TYR A C 1
ATOM 2804 O O . TYR A 1 330 ? -6.522 19.714 19.325 1.00 82.19 330 TYR A O 1
ATOM 2812 N N . ASN A 1 331 ? -5.724 18.691 21.149 1.00 73.06 331 ASN A N 1
ATOM 2813 C CA . ASN A 1 331 ? -5.567 19.916 21.922 1.00 73.06 331 ASN A CA 1
ATOM 2814 C C . ASN A 1 331 ? -4.310 20.664 21.464 1.00 73.06 331 ASN A C 1
ATOM 2816 O O . ASN A 1 331 ? -3.225 20.453 21.998 1.00 73.06 331 ASN A O 1
ATOM 2820 N N . ASN A 1 332 ? -4.474 21.581 20.514 1.00 66.38 332 ASN A N 1
ATOM 2821 C CA . ASN A 1 332 ? -3.520 22.663 20.297 1.00 66.38 332 ASN A CA 1
ATOM 2822 C C . ASN A 1 332 ? -3.977 23.900 21.072 1.00 66.38 332 ASN A C 1
ATOM 2824 O O . ASN A 1 332 ? -5.146 24.273 21.012 1.00 66.38 332 ASN A O 1
ATOM 2828 N N . GLU A 1 333 ? -3.054 24.568 21.768 1.00 50.91 333 GLU A N 1
ATOM 2829 C CA . GLU A 1 333 ? -3.321 25.738 22.627 1.00 50.91 333 GLU A CA 1
ATOM 2830 C C . GLU A 1 333 ? -3.944 26.955 21.893 1.00 50.91 333 GLU A C 1
ATOM 2832 O O . GLU A 1 333 ? -4.239 27.968 22.525 1.00 50.91 333 GLU A O 1
ATOM 2837 N N . SER A 1 334 ? -4.157 26.883 20.573 1.00 52.19 334 SER A N 1
ATOM 2838 C CA . SER A 1 334 ? -4.446 28.024 19.699 1.00 52.19 334 SER A CA 1
ATOM 2839 C C . SER A 1 334 ? -5.836 28.074 19.049 1.00 52.19 334 SER A C 1
ATOM 2841 O O . SER A 1 334 ? -6.127 29.081 18.406 1.00 52.19 334 SER A O 1
ATOM 2843 N N . GLU A 1 335 ? -6.708 27.067 19.187 1.00 54.28 335 GLU A N 1
ATOM 2844 C CA . GLU A 1 335 ? -7.988 27.037 18.450 1.00 54.28 335 GLU A CA 1
ATOM 2845 C C . GLU A 1 335 ? -9.221 26.885 19.358 1.00 54.28 335 GLU A C 1
ATOM 2847 O O . GLU A 1 335 ? -9.420 25.880 20.041 1.00 54.28 335 GLU A O 1
ATOM 2852 N N . ASN A 1 336 ? -10.092 27.901 19.338 1.00 55.06 336 ASN A N 1
ATOM 2853 C CA . ASN A 1 336 ? -11.458 27.803 19.852 1.00 55.06 336 ASN A CA 1
ATOM 2854 C C . ASN A 1 336 ? -12.317 27.057 18.820 1.00 55.06 336 ASN A C 1
ATOM 2856 O O . ASN A 1 336 ? -13.001 27.685 18.016 1.00 55.06 336 ASN A O 1
ATOM 2860 N N . ASP A 1 337 ? -12.264 25.726 18.829 1.00 62.53 337 ASP A N 1
ATOM 2861 C CA . ASP A 1 337 ? -13.140 24.899 17.996 1.00 62.53 337 ASP A CA 1
ATOM 2862 C C . ASP A 1 337 ? -14.539 24.823 18.645 1.00 62.53 337 ASP A C 1
ATOM 2864 O O . ASP A 1 337 ? -14.742 24.131 19.652 1.00 62.53 337 ASP A O 1
ATOM 2868 N N . GLU A 1 338 ? -15.499 25.595 18.116 1.00 61.97 338 GLU A N 1
ATOM 2869 C CA . GLU A 1 338 ? -16.895 25.628 18.591 1.00 61.97 338 GLU A CA 1
ATOM 2870 C C . GLU A 1 338 ? -17.575 24.246 18.481 1.00 61.97 338 GLU A C 1
ATOM 2872 O O . GLU A 1 338 ? -18.459 23.933 19.283 1.00 61.97 338 GLU A O 1
ATOM 2877 N N . ASP A 1 339 ? -17.089 23.378 17.583 1.00 67.69 339 ASP A N 1
ATOM 2878 C CA . ASP A 1 339 ? -17.639 22.047 17.305 1.00 67.69 339 ASP A CA 1
ATOM 2879 C C . ASP A 1 339 ? -16.943 20.899 18.053 1.00 67.69 339 ASP A C 1
ATOM 2881 O O . ASP A 1 339 ? -17.290 19.728 17.859 1.00 67.69 339 ASP A O 1
ATOM 2885 N N . LYS A 1 340 ? -16.012 21.191 18.973 1.00 70.88 340 LYS A N 1
ATOM 2886 C CA . LYS A 1 340 ? -15.244 20.169 19.722 1.00 70.88 340 LYS A CA 1
ATOM 2887 C C . LYS A 1 340 ? -16.098 19.129 20.462 1.00 70.88 340 LYS A C 1
ATOM 2889 O O . LYS A 1 340 ? -15.631 18.034 20.765 1.00 70.88 340 LYS A O 1
ATOM 2894 N N . TYR A 1 341 ? -17.352 19.457 20.770 1.00 69.31 341 TYR A N 1
ATOM 2895 C CA . TYR A 1 341 ? -18.286 18.560 21.460 1.00 69.31 341 TYR A CA 1
ATOM 2896 C C . TYR A 1 341 ? -18.923 17.503 20.541 1.00 69.31 341 TYR A C 1
ATOM 2898 O O . TYR A 1 341 ? -19.506 16.541 21.037 1.00 69.31 341 TYR A O 1
ATOM 2906 N N . ASN A 1 342 ? -18.788 17.662 19.220 1.00 77.25 342 ASN A N 1
ATOM 2907 C CA . ASN A 1 342 ? -19.271 16.735 18.189 1.00 77.25 342 ASN A CA 1
ATOM 2908 C C . ASN A 1 342 ? -18.117 15.974 17.500 1.00 77.25 342 ASN A C 1
ATOM 2910 O O . ASN A 1 342 ? -18.301 15.414 16.414 1.00 77.25 342 ASN A O 1
ATOM 2914 N N . LYS A 1 343 ? -16.926 15.999 18.105 1.00 86.25 343 LYS A N 1
ATOM 2915 C CA . LYS A 1 343 ? -15.685 15.375 17.631 1.00 86.25 343 LYS A CA 1
ATOM 2916 C C . LYS A 1 343 ? -15.080 14.523 18.747 1.00 86.25 343 LYS A C 1
ATOM 2918 O O . LYS A 1 343 ? -15.449 14.671 19.912 1.00 86.25 343 LYS A O 1
ATOM 2923 N N . ILE A 1 344 ? -14.150 13.639 18.406 1.00 87.62 344 ILE A N 1
ATOM 2924 C CA . ILE A 1 344 ? -13.445 12.789 19.368 1.00 87.62 344 ILE A CA 1
ATOM 2925 C C . ILE A 1 344 ? -12.058 13.375 19.632 1.00 87.62 344 ILE A C 1
ATOM 2927 O O . ILE A 1 344 ? -11.285 13.597 18.699 1.00 87.62 344 ILE A O 1
ATOM 2931 N N . CYS A 1 345 ? -11.747 13.627 20.902 1.00 87.25 345 CYS A N 1
ATOM 2932 C CA . CYS A 1 345 ? -10.454 14.162 21.310 1.00 87.25 345 CYS A CA 1
ATOM 2933 C C . CYS A 1 345 ? -9.380 13.073 21.252 1.00 87.25 345 CYS A C 1
ATOM 2935 O O . CYS A 1 345 ? -9.513 12.017 21.869 1.00 87.25 345 CYS A O 1
ATOM 2937 N N . THR A 1 346 ? -8.287 13.352 20.553 1.00 85.12 346 THR A N 1
ATOM 2938 C CA . THR A 1 346 ? -7.082 12.511 20.513 1.00 85.12 346 THR A CA 1
ATOM 2939 C C . THR A 1 346 ? -5.969 13.087 21.394 1.00 85.12 346 THR A C 1
ATOM 2941 O O . THR A 1 346 ? -4.831 12.621 21.372 1.00 85.12 346 THR A O 1
ATOM 2944 N N . PHE A 1 347 ? -6.316 14.072 22.228 1.00 85.12 347 PHE A N 1
ATOM 2945 C CA . PHE A 1 347 ? -5.453 14.716 23.215 1.00 85.12 347 PHE A CA 1
ATOM 2946 C C . PHE A 1 347 ? -4.219 15.337 22.559 1.00 85.12 347 PHE A C 1
ATOM 2948 O O . PHE A 1 347 ? -4.361 16.351 21.887 1.00 85.12 347 PHE A O 1
ATOM 2955 N N . ASP A 1 348 ? -3.044 14.734 22.705 1.00 78.19 348 ASP A N 1
ATOM 2956 C CA . ASP A 1 348 ? -1.789 15.281 22.176 1.00 78.19 348 ASP A CA 1
ATOM 2957 C C . ASP A 1 348 ? -1.493 14.808 20.739 1.00 78.19 348 ASP A C 1
ATOM 2959 O O . ASP A 1 348 ? -0.513 15.210 20.110 1.00 78.19 348 ASP A O 1
ATOM 2963 N N . ASP A 1 349 ? -2.326 13.914 20.203 1.00 76.38 349 ASP A N 1
ATOM 2964 C CA . ASP A 1 349 ? -2.016 13.132 19.018 1.00 76.38 349 ASP A CA 1
ATOM 2965 C C . ASP A 1 349 ? -2.817 13.595 17.794 1.00 76.38 349 ASP A C 1
ATOM 2967 O O . ASP A 1 349 ? -3.963 13.195 17.613 1.00 76.38 349 ASP A O 1
ATOM 2971 N N . ASN A 1 350 ? -2.206 14.358 16.881 1.00 82.06 350 ASN A N 1
ATOM 2972 C CA . ASN A 1 350 ? -2.831 14.623 15.579 1.00 82.06 350 ASN A CA 1
ATOM 2973 C C . ASN A 1 350 ? -2.968 13.312 14.771 1.00 82.06 350 ASN A C 1
ATOM 2975 O O . ASN A 1 350 ? -1.960 12.681 14.435 1.00 82.06 350 ASN A O 1
ATOM 2979 N N . LEU A 1 351 ? -4.209 12.900 14.487 1.00 82.56 351 LEU A N 1
ATOM 2980 C CA . LEU A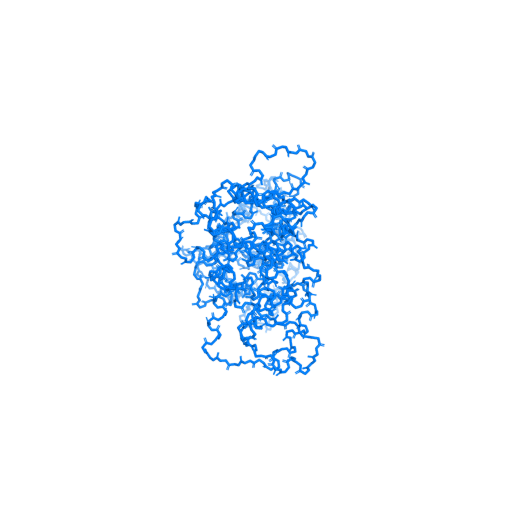 1 351 ? -4.535 11.718 13.677 1.00 82.56 351 LEU A CA 1
ATOM 2981 C C . LEU A 1 351 ? -4.750 12.031 12.193 1.00 82.56 351 LEU A C 1
ATOM 2983 O O . LEU A 1 351 ? -4.808 11.102 11.388 1.00 82.56 351 LEU A O 1
ATOM 2987 N N . ASN A 1 352 ? -4.872 13.302 11.809 1.00 81.19 352 ASN A N 1
ATOM 2988 C CA . ASN A 1 352 ? -5.055 13.664 10.413 1.00 81.19 352 ASN A CA 1
ATOM 2989 C C . ASN A 1 352 ? -3.725 13.547 9.659 1.00 81.19 352 ASN A C 1
ATOM 2991 O O . ASN A 1 352 ? -2.965 14.506 9.524 1.00 81.19 352 ASN A O 1
ATOM 2995 N N . VAL A 1 353 ? -3.447 12.339 9.171 1.00 78.44 353 VAL A N 1
ATOM 2996 C CA . VAL A 1 353 ? -2.253 12.055 8.367 1.00 78.44 353 VAL A CA 1
ATOM 2997 C C . VAL A 1 353 ? -2.270 12.775 7.024 1.00 78.44 353 VAL A C 1
ATOM 2999 O O . VAL A 1 353 ? -1.207 13.058 6.486 1.00 78.44 353 VAL A O 1
ATOM 3002 N N . PHE A 1 354 ? -3.451 13.124 6.513 1.00 82.38 354 PHE A N 1
ATOM 3003 C CA . PHE A 1 354 ? -3.635 13.698 5.180 1.00 82.38 354 PHE A CA 1
ATOM 3004 C C . PHE A 1 354 ? -3.313 15.198 5.099 1.00 82.38 354 PHE A C 1
ATOM 3006 O O . PHE A 1 354 ? -3.155 15.721 4.000 1.00 82.38 354 PHE A O 1
ATOM 3013 N N . ASN A 1 355 ? -3.154 15.868 6.245 1.00 74.44 355 ASN A N 1
ATOM 3014 C CA . ASN A 1 355 ? -2.699 17.261 6.335 1.00 74.44 355 ASN A CA 1
ATOM 3015 C C . ASN A 1 355 ? -1.155 17.383 6.257 1.00 74.44 355 ASN A C 1
ATOM 3017 O O . ASN A 1 355 ? -0.608 18.474 6.133 1.00 74.44 355 ASN A O 1
ATOM 3021 N N . ASN A 1 356 ? -0.404 16.276 6.344 1.00 65.69 356 ASN A N 1
ATOM 3022 C CA . ASN A 1 356 ? 1.055 16.331 6.465 1.00 65.69 356 ASN A CA 1
ATOM 3023 C C . ASN A 1 356 ? 1.764 15.800 5.207 1.00 65.69 356 ASN A C 1
ATOM 3025 O O . ASN A 1 356 ? 1.897 14.593 5.024 1.00 65.69 356 ASN A O 1
ATOM 3029 N N . ASP A 1 357 ? 2.275 16.708 4.369 1.00 60.75 357 ASP A N 1
ATOM 3030 C CA . ASP A 1 357 ? 2.833 16.385 3.040 1.00 60.75 357 ASP A CA 1
ATOM 3031 C C . ASP A 1 357 ? 4.119 15.526 3.066 1.00 60.75 357 ASP A C 1
ATOM 3033 O O . ASP A 1 357 ? 4.492 14.942 2.054 1.00 60.75 357 ASP A O 1
ATOM 3037 N N . ASN A 1 358 ? 4.821 15.437 4.206 1.00 54.66 358 ASN A N 1
ATOM 3038 C CA . ASN A 1 358 ? 6.133 14.772 4.280 1.00 54.66 358 ASN A CA 1
ATOM 3039 C C . ASN A 1 358 ? 6.177 13.502 5.156 1.00 54.66 358 ASN A C 1
ATOM 3041 O O . ASN A 1 358 ? 7.096 12.705 4.992 1.00 54.66 358 ASN A O 1
ATOM 3045 N N . ASN A 1 359 ? 5.192 13.285 6.039 1.00 59.41 359 ASN A N 1
ATOM 3046 C CA . ASN A 1 359 ? 5.178 12.180 7.021 1.00 59.41 359 ASN A CA 1
ATOM 3047 C C . ASN A 1 359 ? 3.876 11.354 6.953 1.00 59.41 359 ASN A C 1
ATOM 3049 O O . ASN A 1 359 ? 3.395 10.833 7.964 1.00 59.41 359 ASN A O 1
ATOM 3053 N N . LEU A 1 360 ? 3.263 11.272 5.769 1.00 71.38 360 LEU A N 1
ATOM 3054 C CA . LEU A 1 360 ? 2.038 10.509 5.539 1.00 71.38 360 LEU A CA 1
ATOM 3055 C C . LEU A 1 360 ? 2.253 9.033 5.943 1.00 71.38 360 LEU A C 1
ATOM 3057 O O . LEU A 1 360 ? 3.196 8.384 5.496 1.00 71.38 360 LEU A O 1
ATOM 3061 N N . PHE A 1 361 ? 1.382 8.521 6.817 1.00 72.69 361 PHE A N 1
ATOM 3062 C CA . PHE A 1 361 ? 1.430 7.165 7.396 1.00 72.69 361 PHE A CA 1
ATOM 3063 C C . PHE A 1 361 ? 2.656 6.823 8.268 1.00 72.69 361 PHE A C 1
ATOM 3065 O O . PHE A 1 361 ? 2.836 5.663 8.652 1.00 72.69 361 PHE A O 1
ATOM 3072 N N . GLU A 1 362 ? 3.457 7.810 8.676 1.00 73.56 362 GLU A N 1
ATOM 3073 C CA . GLU A 1 362 ? 4.483 7.616 9.703 1.00 73.56 362 GLU A CA 1
ATOM 3074 C C . GLU A 1 362 ? 3.898 7.828 11.104 1.00 73.56 362 GLU A C 1
ATOM 3076 O O . GLU A 1 362 ? 3.607 8.942 11.542 1.00 73.56 362 GLU A O 1
ATOM 3081 N N . PHE A 1 363 ? 3.728 6.730 11.840 1.00 78.62 363 PHE A N 1
ATOM 3082 C CA . PHE A 1 363 ? 3.107 6.753 13.162 1.00 78.62 363 PHE A CA 1
ATOM 3083 C C . PHE A 1 363 ? 4.113 6.489 14.277 1.00 78.62 363 PHE A C 1
ATOM 3085 O O . PHE A 1 363 ? 4.744 5.428 14.316 1.00 78.62 363 PHE A O 1
ATOM 3092 N N . THR A 1 364 ? 4.183 7.414 15.236 1.00 72.75 364 THR A N 1
ATOM 3093 C CA . THR A 1 364 ? 5.083 7.339 16.398 1.00 72.75 364 THR A CA 1
ATOM 3094 C C . THR A 1 364 ? 4.611 6.373 17.482 1.00 72.75 364 THR A C 1
ATOM 3096 O O . THR A 1 364 ? 5.434 5.837 18.219 1.00 72.75 364 THR A O 1
ATOM 3099 N N . THR A 1 365 ? 3.303 6.125 17.597 1.00 86.69 365 THR A N 1
ATOM 3100 C CA . THR A 1 365 ? 2.737 5.271 18.650 1.00 86.69 365 THR A CA 1
ATOM 3101 C C . THR A 1 365 ? 1.870 4.162 18.070 1.00 86.69 365 THR A C 1
ATOM 3103 O O . THR A 1 365 ? 1.167 4.344 17.074 1.00 86.69 365 THR A O 1
ATOM 3106 N N . ILE A 1 366 ? 1.875 2.999 18.729 1.00 89.31 366 ILE A N 1
ATOM 3107 C CA . ILE A 1 366 ? 1.007 1.877 18.350 1.00 89.31 366 ILE A CA 1
ATOM 3108 C C . ILE A 1 366 ? -0.478 2.237 18.487 1.00 89.31 366 ILE A C 1
ATOM 3110 O O . ILE A 1 366 ? -1.301 1.791 17.696 1.00 89.31 366 ILE A O 1
ATOM 3114 N N . ARG A 1 367 ? -0.810 3.124 19.434 1.00 90.56 367 ARG A N 1
ATOM 3115 C CA . ARG A 1 367 ? -2.161 3.656 19.626 1.00 90.56 367 ARG A CA 1
ATOM 3116 C C . ARG A 1 367 ? -2.671 4.364 18.373 1.00 90.56 367 ARG A C 1
ATOM 3118 O O . ARG A 1 367 ? -3.753 4.027 17.902 1.00 90.56 367 ARG A O 1
ATOM 3125 N N . LYS A 1 368 ? -1.874 5.275 17.794 1.00 88.25 368 LYS A N 1
ATOM 3126 C CA . LYS A 1 368 ? -2.213 5.933 16.520 1.00 88.25 368 LYS A CA 1
ATOM 3127 C C . LYS A 1 368 ? -2.432 4.915 15.412 1.00 88.25 368 LYS A C 1
ATOM 3129 O O . LYS A 1 368 ? -3.440 4.984 14.719 1.00 88.25 368 LYS A O 1
ATOM 3134 N N . ARG A 1 369 ? -1.522 3.944 15.283 1.00 91.44 369 ARG A N 1
ATOM 3135 C CA . ARG A 1 369 ? -1.618 2.900 14.253 1.00 91.44 369 ARG A CA 1
ATOM 3136 C C . ARG A 1 369 ? -2.933 2.125 14.356 1.00 91.44 369 ARG A C 1
ATOM 3138 O O . ARG A 1 369 ? -3.626 1.976 13.355 1.00 91.44 369 ARG A O 1
ATOM 3145 N N . ILE A 1 370 ? -3.308 1.700 15.566 1.00 93.69 370 ILE A N 1
ATOM 3146 C CA . ILE A 1 370 ? -4.574 1.000 15.821 1.00 93.69 370 ILE A CA 1
ATOM 3147 C C . ILE A 1 370 ? -5.774 1.887 15.463 1.00 93.69 370 ILE A C 1
ATOM 3149 O O . ILE A 1 370 ? -6.699 1.410 14.807 1.00 93.69 370 ILE A O 1
ATOM 3153 N N . LEU A 1 371 ? -5.768 3.169 15.842 1.00 91.62 371 LEU A N 1
ATOM 3154 C CA . LEU A 1 371 ? -6.879 4.088 15.570 1.00 91.62 371 LEU A CA 1
ATOM 3155 C C . LEU A 1 371 ? -7.086 4.341 14.078 1.00 91.62 371 LEU A C 1
ATOM 3157 O O . LEU A 1 371 ? -8.196 4.163 13.581 1.00 91.62 371 LEU A O 1
ATOM 3161 N N . ILE A 1 372 ? -6.026 4.675 13.342 1.00 92.00 372 ILE A N 1
ATOM 3162 C CA . ILE A 1 372 ? -6.117 4.882 11.889 1.00 92.00 372 ILE A CA 1
ATOM 3163 C C . ILE A 1 372 ? -6.552 3.599 11.187 1.00 92.00 372 ILE A C 1
ATOM 3165 O O . ILE A 1 372 ? -7.408 3.623 10.305 1.00 92.00 372 ILE A O 1
ATOM 3169 N N . PHE A 1 373 ? -6.021 2.455 11.612 1.00 94.50 373 PHE A N 1
ATOM 3170 C CA . PHE A 1 373 ? -6.409 1.183 11.021 1.00 94.50 373 PHE A CA 1
ATOM 3171 C C . PHE A 1 373 ? -7.860 0.807 11.347 1.00 94.50 373 PHE A C 1
ATOM 3173 O O . PHE A 1 373 ? -8.532 0.188 10.523 1.00 94.50 373 PHE A O 1
ATOM 3180 N N . SER A 1 374 ? -8.374 1.226 12.508 1.00 93.44 374 SER A N 1
ATOM 3181 C CA . SER A 1 374 ? -9.793 1.097 12.855 1.00 93.44 374 SER A CA 1
ATOM 3182 C C . SER A 1 374 ? -10.660 1.932 11.914 1.00 93.44 374 SER A C 1
ATOM 3184 O O . SER A 1 374 ? -11.646 1.414 11.397 1.00 93.44 374 SER A O 1
ATOM 3186 N N . VAL A 1 375 ? -10.251 3.170 11.599 1.00 91.44 375 VAL A N 1
ATOM 3187 C CA . VAL A 1 375 ? -10.916 4.001 10.577 1.00 91.44 375 VAL A CA 1
ATOM 3188 C C . VAL A 1 375 ? -10.911 3.295 9.220 1.00 91.44 375 VAL A C 1
ATOM 3190 O O . VAL A 1 375 ? -11.956 3.196 8.587 1.00 91.44 375 VAL A O 1
ATOM 3193 N N . PHE A 1 376 ? -9.784 2.722 8.790 1.00 93.06 376 PHE A N 1
ATOM 3194 C CA . PHE A 1 376 ? -9.715 1.966 7.532 1.00 93.06 376 PHE A CA 1
ATOM 3195 C C . PHE A 1 376 ? -10.655 0.753 7.536 1.00 93.06 376 PHE A C 1
ATOM 3197 O O . PHE A 1 376 ? -11.404 0.541 6.584 1.00 93.06 376 PHE A O 1
ATOM 3204 N N . LYS A 1 377 ? -10.683 -0.027 8.621 1.00 92.94 377 LYS A N 1
ATOM 3205 C CA . LYS A 1 377 ? -11.595 -1.174 8.753 1.00 92.94 377 LYS A CA 1
ATOM 3206 C C . LYS A 1 377 ? -13.061 -0.774 8.690 1.00 92.94 377 LYS A C 1
ATOM 3208 O O . LYS A 1 377 ? -13.838 -1.461 8.029 1.00 92.94 377 LYS A O 1
ATOM 3213 N N . ILE A 1 378 ? -13.410 0.330 9.332 1.00 89.88 378 ILE A N 1
ATOM 3214 C CA . ILE A 1 378 ? -14.744 0.919 9.298 1.00 89.88 378 ILE A CA 1
ATOM 3215 C C . ILE A 1 378 ? -15.108 1.368 7.876 1.00 89.88 378 ILE A C 1
ATOM 3217 O O . ILE A 1 378 ? -16.144 0.956 7.358 1.00 89.88 378 ILE A O 1
ATOM 3221 N N . LEU A 1 379 ? -14.234 2.134 7.211 1.00 89.38 379 LEU A N 1
ATOM 3222 C CA . LEU A 1 379 ? -14.438 2.574 5.828 1.00 89.38 379 LEU A CA 1
ATOM 3223 C C . LEU A 1 379 ? -14.651 1.378 4.898 1.00 89.38 379 LEU A C 1
ATOM 3225 O O . LEU A 1 379 ? -15.615 1.342 4.143 1.00 89.38 379 LEU A O 1
ATOM 3229 N N . ASN A 1 380 ? -13.804 0.353 4.996 1.00 90.81 380 ASN A N 1
ATOM 3230 C CA . ASN A 1 380 ? -13.957 -0.859 4.196 1.00 90.81 380 ASN A CA 1
ATOM 3231 C C . ASN A 1 380 ? -15.253 -1.626 4.528 1.00 90.81 380 ASN A C 1
ATOM 3233 O O . ASN A 1 380 ? -15.871 -2.200 3.635 1.00 90.81 380 ASN A O 1
ATOM 3237 N N . TYR A 1 381 ? -15.680 -1.660 5.793 1.00 87.56 381 TYR A N 1
ATOM 3238 C CA . TYR A 1 381 ? -16.931 -2.313 6.183 1.00 87.56 381 TYR A CA 1
ATOM 3239 C C . TYR A 1 381 ? -18.150 -1.615 5.569 1.00 87.56 381 TYR A C 1
ATOM 3241 O O . TYR A 1 381 ? -19.006 -2.284 4.987 1.00 87.56 381 TYR A O 1
ATOM 3249 N N . GLU A 1 382 ? -18.192 -0.283 5.617 1.00 83.56 382 GLU A N 1
ATOM 3250 C CA . GLU A 1 382 ? -19.253 0.503 4.980 1.00 83.56 382 GLU A CA 1
ATOM 3251 C C . GLU A 1 382 ? -19.194 0.414 3.445 1.00 83.56 382 GLU A C 1
ATOM 3253 O O . GLU A 1 382 ? -20.235 0.273 2.800 1.00 83.56 382 GLU A O 1
ATOM 3258 N N . TYR A 1 383 ? -17.993 0.347 2.856 1.00 85.19 383 TYR A N 1
ATOM 3259 C CA . TYR A 1 383 ? -17.799 0.152 1.410 1.00 85.19 383 TYR A CA 1
ATOM 3260 C C . TYR A 1 383 ? -18.454 -1.131 0.912 1.00 85.19 383 TYR A C 1
ATOM 3262 O O . TYR A 1 383 ? -19.105 -1.157 -0.133 1.00 85.19 383 TYR A O 1
ATOM 3270 N N . LEU A 1 384 ? -18.280 -2.208 1.680 1.00 85.38 384 LEU A N 1
ATOM 3271 C CA . LEU A 1 384 ? -18.818 -3.523 1.357 1.00 85.38 384 LEU A CA 1
ATOM 3272 C C . LEU A 1 384 ? -20.340 -3.591 1.533 1.00 85.38 384 LEU A C 1
ATOM 3274 O O . LEU A 1 384 ? -20.981 -4.375 0.834 1.00 85.38 384 LEU A O 1
ATOM 3278 N N . LYS A 1 385 ? -20.925 -2.788 2.434 1.00 81.25 385 LYS A N 1
ATOM 3279 C CA . LYS A 1 385 ? -22.384 -2.694 2.603 1.00 81.25 385 LYS A CA 1
ATOM 3280 C C . LYS A 1 385 ? -23.044 -1.896 1.485 1.00 81.25 385 LYS A C 1
ATOM 3282 O O . LYS A 1 385 ? -24.067 -2.330 0.960 1.00 81.25 385 LYS A O 1
ATOM 3287 N N . ASN A 1 386 ? -22.500 -0.724 1.155 1.00 74.75 386 ASN A N 1
ATOM 3288 C CA . ASN A 1 386 ? -23.058 0.149 0.130 1.00 74.75 386 ASN A CA 1
ATOM 3289 C C . ASN A 1 386 ? -21.974 1.024 -0.515 1.00 74.75 386 ASN A C 1
ATOM 3291 O O . ASN A 1 386 ? -21.561 2.041 0.045 1.00 74.75 386 ASN A O 1
ATOM 3295 N N . LYS A 1 387 ? -21.577 0.664 -1.740 1.00 68.12 387 LYS A N 1
ATOM 3296 C CA . LYS A 1 387 ? -20.546 1.379 -2.506 1.00 68.12 387 LYS A CA 1
ATOM 3297 C C . LYS A 1 387 ? -20.881 2.853 -2.759 1.00 68.12 387 LYS A C 1
ATOM 3299 O O . LYS A 1 387 ? -19.963 3.661 -2.843 1.00 68.12 387 LYS A O 1
ATOM 3304 N N . GLU A 1 388 ? -22.163 3.216 -2.856 1.00 63.56 388 GLU A N 1
ATOM 3305 C CA . GLU A 1 388 ? -22.588 4.599 -3.130 1.00 63.56 388 GLU A CA 1
ATOM 3306 C C . GLU A 1 388 ? -22.479 5.518 -1.894 1.00 63.56 388 GLU A C 1
ATOM 3308 O O . GLU A 1 388 ? -22.354 6.731 -2.042 1.00 63.56 388 GLU A O 1
ATOM 3313 N N . ASN A 1 389 ? -22.440 4.958 -0.675 1.00 59.53 389 ASN A N 1
ATOM 3314 C CA . ASN A 1 389 ? -22.458 5.717 0.588 1.00 59.53 389 ASN A CA 1
ATOM 3315 C C . ASN A 1 389 ? -21.077 6.123 1.126 1.00 59.53 389 ASN A C 1
ATOM 3317 O O . ASN A 1 389 ? -20.997 6.779 2.162 1.00 59.53 389 ASN A O 1
ATOM 3321 N N . ILE A 1 390 ? -19.989 5.778 0.439 1.00 57.34 390 ILE A N 1
ATOM 3322 C CA . ILE A 1 390 ? -18.628 6.134 0.876 1.00 57.34 390 ILE A CA 1
ATOM 3323 C C . ILE A 1 390 ? -18.286 7.598 0.628 1.00 57.34 390 ILE A C 1
ATOM 3325 O O . ILE A 1 390 ? -17.452 8.171 1.321 1.00 57.34 390 ILE A O 1
ATOM 3329 N N . ILE A 1 391 ? -18.957 8.225 -0.333 1.00 57.97 391 ILE A N 1
ATOM 3330 C CA . ILE A 1 391 ? -18.701 9.620 -0.690 1.00 57.97 391 ILE A CA 1
ATOM 3331 C C . ILE A 1 391 ? -19.375 10.576 0.317 1.00 57.97 391 ILE A C 1
ATOM 3333 O O . ILE A 1 391 ? -18.973 11.736 0.420 1.00 57.97 391 ILE A O 1
ATOM 3337 N N . ASP A 1 392 ? -20.356 10.100 1.097 1.00 68.62 392 ASP A N 1
ATOM 3338 C CA . ASP A 1 392 ? -21.046 10.903 2.110 1.00 68.62 392 ASP A CA 1
ATOM 3339 C C . ASP A 1 392 ? -20.346 10.822 3.478 1.00 68.62 392 ASP A C 1
ATOM 3341 O O . ASP A 1 392 ? -20.649 9.988 4.338 1.00 68.62 392 ASP A O 1
ATOM 3345 N N . ILE A 1 393 ? -19.409 11.751 3.670 1.00 66.94 393 ILE A N 1
ATOM 3346 C CA . ILE A 1 393 ? -18.634 11.988 4.899 1.00 66.94 393 ILE A CA 1
ATOM 3347 C C . ILE A 1 393 ? -1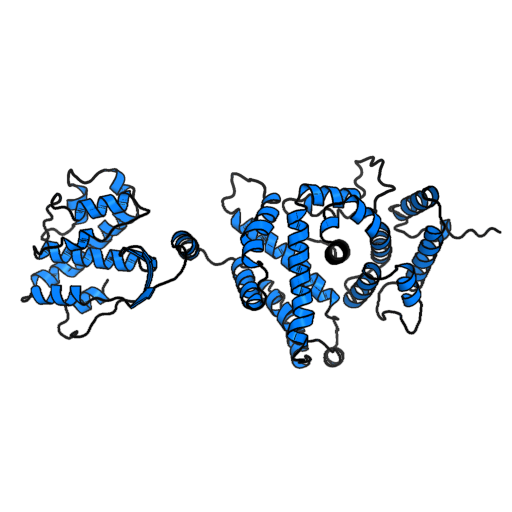9.530 12.023 6.150 1.00 66.94 393 ILE A C 1
ATOM 3349 O O . ILE A 1 393 ? -19.147 11.495 7.197 1.00 66.94 393 ILE A O 1
ATOM 3353 N N . ASN A 1 394 ? -20.740 12.586 6.055 1.00 69.19 394 ASN A N 1
ATOM 3354 C CA . ASN A 1 394 ? -21.629 12.742 7.208 1.00 69.19 394 ASN A CA 1
ATOM 3355 C C . ASN A 1 394 ? -22.230 11.406 7.661 1.00 69.19 394 ASN A C 1
ATOM 3357 O O . ASN A 1 394 ? -22.358 11.160 8.864 1.00 69.19 394 ASN A O 1
ATOM 3361 N N . ASN A 1 395 ? -22.557 10.516 6.720 1.00 69.62 395 ASN A N 1
ATOM 3362 C CA . ASN A 1 395 ? -23.047 9.175 7.045 1.00 69.62 395 ASN A CA 1
ATOM 3363 C C . ASN A 1 395 ? -21.958 8.332 7.705 1.00 69.62 395 ASN A C 1
ATOM 3365 O O . ASN A 1 395 ? -22.234 7.652 8.696 1.00 69.62 395 ASN A O 1
ATOM 3369 N N . ILE A 1 396 ? -20.718 8.425 7.214 1.00 69.50 396 ILE A N 1
ATOM 3370 C CA . ILE A 1 396 ? -19.566 7.756 7.831 1.00 69.50 396 ILE A CA 1
ATOM 3371 C C . ILE A 1 396 ? -19.375 8.285 9.253 1.00 69.50 396 ILE A C 1
ATOM 3373 O O . ILE A 1 396 ? -19.388 7.501 10.198 1.00 69.50 396 ILE A O 1
ATOM 3377 N N . LYS A 1 397 ? -19.291 9.606 9.446 1.00 74.94 397 LYS A N 1
ATOM 3378 C CA . LYS A 1 397 ? -19.137 10.201 10.781 1.00 74.94 397 LYS A CA 1
ATOM 3379 C C . LYS A 1 397 ? -20.200 9.693 11.758 1.00 74.94 397 LYS A C 1
ATOM 3381 O O . LYS A 1 397 ? -19.853 9.170 12.814 1.00 74.94 397 LYS A O 1
ATOM 3386 N N . ASN A 1 398 ? -21.479 9.789 11.395 1.00 72.38 398 ASN A N 1
ATOM 3387 C CA . ASN A 1 398 ? -22.582 9.414 12.284 1.00 72.38 398 ASN A CA 1
ATOM 3388 C C . ASN A 1 398 ? -22.601 7.916 12.616 1.00 72.38 398 ASN A C 1
ATOM 3390 O O . ASN A 1 398 ? -22.888 7.545 13.753 1.00 72.38 398 ASN A O 1
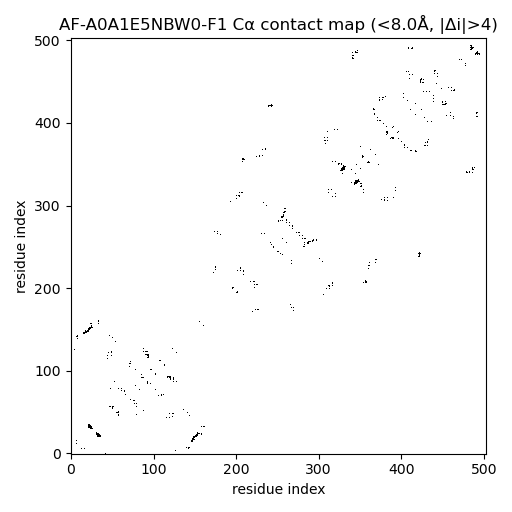ATOM 3394 N N . THR A 1 399 ? -22.270 7.063 11.646 1.00 70.75 399 THR A N 1
ATOM 3395 C CA . THR A 1 399 ? -22.252 5.603 11.834 1.00 70.75 399 THR A CA 1
ATOM 3396 C C . THR A 1 399 ? -21.083 5.165 12.715 1.00 70.75 399 THR A C 1
ATOM 3398 O O . THR A 1 399 ? -21.207 4.235 13.506 1.00 70.75 399 THR A O 1
ATOM 3401 N N . CYS A 1 400 ? -19.951 5.860 12.615 1.00 78.69 400 CYS A N 1
ATOM 3402 C CA . CYS A 1 400 ? -18.676 5.381 13.145 1.00 78.69 400 CYS A CA 1
ATOM 3403 C C . CYS A 1 400 ? -18.271 6.063 14.456 1.00 78.69 400 CYS A C 1
ATOM 3405 O O . CYS A 1 400 ? -17.371 5.582 15.145 1.00 78.69 400 CYS A O 1
ATOM 3407 N N . PHE A 1 401 ? -18.925 7.172 14.820 1.00 85.62 401 PHE A N 1
ATOM 3408 C CA . PHE A 1 401 ? -18.562 7.978 15.986 1.00 85.62 401 PHE A CA 1
ATOM 3409 C C . PHE A 1 401 ? -18.562 7.170 17.288 1.00 85.62 401 PHE A C 1
ATOM 3411 O O . PHE A 1 401 ? -17.581 7.199 18.024 1.00 85.62 401 PHE A O 1
ATOM 3418 N N . ASN A 1 402 ? -19.628 6.411 17.570 1.00 86.88 402 ASN A N 1
ATOM 3419 C CA . ASN A 1 402 ? -19.730 5.646 18.819 1.00 86.88 402 ASN A CA 1
ATOM 3420 C C . ASN A 1 402 ? -18.702 4.509 18.893 1.00 86.88 402 ASN A C 1
ATOM 3422 O O . ASN A 1 402 ? -18.092 4.315 19.948 1.00 86.88 402 ASN A O 1
ATOM 3426 N N . GLN A 1 403 ? -18.460 3.824 17.772 1.00 91.31 403 GLN A N 1
ATOM 3427 C CA . GLN A 1 403 ? -17.437 2.785 17.662 1.00 91.31 403 GLN A CA 1
ATOM 3428 C C . GLN A 1 403 ? -16.041 3.367 17.915 1.00 91.31 403 GLN A C 1
ATOM 3430 O O . GLN A 1 403 ? -15.299 2.860 18.755 1.00 91.31 403 GLN A O 1
ATOM 3435 N N . LEU A 1 404 ? -15.693 4.468 17.241 1.00 91.62 404 LEU A N 1
ATOM 3436 C CA . LEU A 1 404 ? -14.396 5.128 17.397 1.00 91.62 404 LEU A CA 1
ATOM 3437 C C . LEU A 1 404 ? -14.213 5.724 18.795 1.00 91.62 404 LEU A C 1
ATOM 3439 O O . LEU A 1 404 ? -13.129 5.591 19.360 1.00 91.62 404 LEU A O 1
ATOM 3443 N N . ARG A 1 405 ? -15.264 6.306 19.385 1.00 91.75 405 ARG A N 1
ATOM 3444 C CA . ARG A 1 405 ? -15.274 6.778 20.779 1.00 91.75 405 ARG A CA 1
ATOM 3445 C C . ARG A 1 405 ? -14.935 5.634 21.732 1.00 91.75 405 ARG A C 1
ATOM 3447 O O . ARG A 1 405 ? -14.033 5.771 22.555 1.00 91.75 405 ARG A O 1
ATOM 3454 N N . LEU A 1 406 ? -15.628 4.500 21.601 1.00 94.00 406 LEU A N 1
ATOM 3455 C CA . LEU A 1 406 ? -15.388 3.322 22.432 1.00 94.00 406 LEU A CA 1
ATOM 3456 C C . LEU A 1 406 ? -13.948 2.817 22.273 1.00 94.00 406 LEU A C 1
ATOM 3458 O O . LEU A 1 406 ? -13.260 2.597 23.267 1.00 94.00 406 LEU A O 1
ATOM 3462 N N . ILE A 1 407 ? -13.467 2.680 21.035 1.00 94.88 407 ILE A N 1
ATOM 3463 C CA . ILE A 1 407 ? -12.093 2.243 20.751 1.00 94.88 407 ILE A CA 1
ATOM 3464 C C . ILE A 1 407 ? -11.079 3.212 21.381 1.00 94.88 407 ILE A C 1
ATOM 3466 O O . ILE A 1 407 ? -10.134 2.765 22.027 1.00 94.88 407 ILE A O 1
ATOM 3470 N N . ILE A 1 408 ? -11.279 4.526 21.255 1.00 92.69 408 ILE A N 1
ATOM 3471 C CA . ILE A 1 408 ? -10.401 5.544 21.852 1.00 92.69 408 ILE A CA 1
ATOM 3472 C C . ILE A 1 408 ? -10.358 5.409 23.374 1.00 92.69 408 ILE A C 1
ATOM 3474 O O . ILE A 1 408 ? -9.263 5.303 23.931 1.00 92.69 408 ILE A O 1
ATOM 3478 N N . ASN A 1 409 ? -11.511 5.322 24.040 1.00 93.12 409 ASN A N 1
ATOM 3479 C CA . ASN A 1 409 ? -11.563 5.152 25.493 1.00 93.12 409 ASN A CA 1
ATOM 3480 C C . ASN A 1 409 ? -10.821 3.886 25.944 1.00 93.12 409 ASN A C 1
ATOM 3482 O O . ASN A 1 409 ? -10.060 3.931 26.913 1.00 93.12 409 ASN A O 1
ATOM 3486 N N . LEU A 1 410 ? -10.981 2.774 25.220 1.00 95.19 410 LEU A N 1
ATOM 3487 C CA . LEU A 1 410 ? -10.274 1.527 25.518 1.00 95.19 410 LEU A CA 1
ATOM 3488 C C . LEU A 1 410 ? -8.753 1.679 25.372 1.00 95.19 410 LEU A C 1
ATOM 3490 O O . LEU A 1 410 ? -7.992 1.189 26.209 1.00 95.19 410 LEU A O 1
ATOM 3494 N N . LEU A 1 411 ? -8.290 2.368 24.328 1.00 93.94 411 LEU A N 1
ATOM 3495 C CA . LEU A 1 411 ? -6.864 2.501 24.027 1.00 93.94 411 LEU A CA 1
ATOM 3496 C C . LEU A 1 411 ? -6.135 3.535 24.897 1.00 93.94 411 LEU A C 1
ATOM 3498 O O . LEU A 1 411 ? -4.959 3.336 25.216 1.00 93.94 411 LEU A O 1
ATOM 3502 N N . TYR A 1 412 ? -6.766 4.653 25.256 1.00 90.88 412 TYR A N 1
ATOM 3503 C CA . TYR A 1 412 ? -6.122 5.668 26.104 1.00 90.88 412 TYR A CA 1
ATOM 3504 C C . TYR A 1 412 ? -6.037 5.230 27.565 1.00 90.88 412 TYR A C 1
ATOM 3506 O O . TYR A 1 412 ? -5.047 5.526 28.227 1.00 90.88 412 TYR A O 1
ATOM 3514 N N . ASN A 1 413 ? -6.985 4.410 28.024 1.00 91.69 413 ASN A N 1
ATOM 3515 C CA . ASN A 1 413 ? -6.989 3.859 29.381 1.00 91.69 413 ASN A CA 1
ATOM 3516 C C . ASN A 1 413 ? -6.249 2.519 29.509 1.00 91.69 413 ASN A C 1
ATOM 3518 O O . ASN A 1 413 ? -6.398 1.813 30.506 1.00 91.69 413 ASN A O 1
ATOM 3522 N N . THR A 1 414 ? -5.428 2.171 28.512 1.00 92.62 414 THR A N 1
ATOM 3523 C CA . THR A 1 414 ? -4.630 0.942 28.497 1.00 92.62 414 THR A CA 1
ATOM 3524 C C . THR A 1 414 ? -3.168 1.244 28.180 1.00 92.62 414 THR A C 1
ATOM 3526 O O . THR A 1 414 ? -2.833 1.881 27.178 1.00 92.62 414 THR A O 1
ATOM 3529 N N . ASN A 1 415 ? -2.277 0.737 29.032 1.00 90.06 415 ASN A N 1
ATOM 3530 C CA . ASN A 1 415 ? -0.829 0.844 28.865 1.00 90.06 415 ASN A CA 1
ATOM 3531 C C . ASN A 1 415 ? -0.257 -0.383 28.143 1.00 90.06 415 ASN A C 1
ATOM 3533 O O . ASN A 1 415 ? -0.841 -1.462 28.185 1.00 90.06 415 ASN A O 1
ATOM 3537 N N . ASN A 1 416 ? 0.923 -0.232 27.530 1.00 87.94 416 ASN A N 1
ATOM 3538 C CA . ASN A 1 416 ? 1.657 -1.318 26.862 1.00 87.94 416 ASN A CA 1
ATOM 3539 C C . ASN A 1 416 ? 0.845 -2.060 25.785 1.00 87.94 416 ASN A C 1
ATOM 3541 O O . ASN A 1 416 ? 0.969 -3.273 25.649 1.00 87.94 416 ASN A O 1
ATOM 3545 N N . LEU A 1 417 ? 0.059 -1.324 24.990 1.00 88.00 417 LEU A N 1
ATOM 3546 C CA . LEU A 1 417 ? -0.770 -1.843 23.887 1.00 88.00 417 LEU A CA 1
ATOM 3547 C C . LEU A 1 417 ? -0.011 -2.671 22.832 1.00 88.00 417 LEU A C 1
ATOM 3549 O O . LEU A 1 417 ? -0.631 -3.354 22.027 1.00 88.00 417 LEU A O 1
ATOM 3553 N N . SER A 1 418 ? 1.321 -2.600 22.799 1.00 85.25 418 SER A N 1
ATOM 3554 C CA . SER A 1 418 ? 2.143 -3.479 21.963 1.00 85.25 418 SER A CA 1
ATOM 3555 C C . SER A 1 418 ? 2.090 -4.940 22.419 1.00 85.25 418 SER A C 1
ATOM 3557 O O . SER A 1 418 ? 2.250 -5.848 21.606 1.00 85.25 418 SER A O 1
ATOM 3559 N N . ASN A 1 419 ? 1.866 -5.184 23.712 1.00 86.62 419 ASN A N 1
ATOM 3560 C CA . ASN A 1 419 ? 1.765 -6.527 24.262 1.00 86.62 419 ASN A CA 1
ATOM 3561 C C . ASN A 1 419 ? 0.379 -7.091 23.949 1.00 86.62 419 ASN A C 1
ATOM 3563 O O . ASN A 1 419 ? -0.632 -6.444 24.206 1.00 86.62 419 ASN A O 1
ATOM 3567 N N . ASN A 1 420 ? 0.318 -8.324 23.446 1.00 88.12 420 ASN A N 1
ATOM 3568 C CA . ASN A 1 420 ? -0.941 -8.987 23.095 1.00 88.12 420 ASN A CA 1
ATOM 3569 C C . ASN A 1 420 ? -1.773 -8.234 22.035 1.00 88.12 420 ASN A C 1
ATOM 3571 O O . ASN A 1 420 ? -2.988 -8.427 21.989 1.00 88.12 420 ASN A O 1
ATOM 3575 N N . ILE A 1 421 ? -1.133 -7.431 21.169 1.00 92.81 421 ILE A N 1
ATOM 3576 C CA . ILE A 1 421 ? -1.803 -6.589 20.157 1.00 92.81 421 ILE A CA 1
ATOM 3577 C C . ILE A 1 421 ? -2.857 -7.336 19.339 1.00 92.81 421 ILE A C 1
ATOM 3579 O O . ILE A 1 421 ? -3.943 -6.810 19.102 1.00 92.81 421 ILE A O 1
ATOM 3583 N N . TYR A 1 422 ? -2.585 -8.597 19.004 1.00 93.56 422 TYR A N 1
ATOM 3584 C CA . TYR A 1 422 ? -3.524 -9.499 18.343 1.00 93.56 422 TYR A CA 1
ATOM 3585 C C . TYR A 1 422 ? -4.892 -9.571 19.026 1.00 93.56 422 TYR A C 1
ATOM 3587 O O . TYR A 1 422 ? -5.930 -9.421 18.379 1.00 93.56 422 TYR A O 1
ATOM 3595 N N . TYR A 1 423 ? -4.913 -9.719 20.347 1.00 94.25 423 TYR A N 1
ATOM 3596 C CA . TYR A 1 423 ? -6.148 -9.832 21.114 1.00 94.25 423 TYR A CA 1
ATOM 3597 C C . TYR A 1 423 ? -6.897 -8.503 21.205 1.00 94.25 423 TYR A C 1
ATOM 3599 O O . TYR A 1 423 ? -8.127 -8.490 21.131 1.00 94.25 423 TYR A O 1
ATOM 3607 N N . GLN A 1 424 ? -6.181 -7.378 21.316 1.00 95.00 424 GLN A N 1
ATOM 3608 C CA . GLN A 1 424 ? -6.831 -6.065 21.273 1.00 95.00 424 GLN A CA 1
ATOM 3609 C C . GLN A 1 424 ? -7.439 -5.792 19.894 1.00 95.00 424 GLN A C 1
ATOM 3611 O O . GLN A 1 424 ? -8.599 -5.391 19.814 1.00 95.00 424 GLN A O 1
ATOM 3616 N N . MET A 1 425 ? -6.710 -6.100 18.818 1.00 96.12 425 MET A N 1
ATOM 3617 C CA . MET A 1 425 ? -7.209 -5.998 17.445 1.00 96.12 425 MET A CA 1
ATOM 3618 C C . MET A 1 425 ? -8.432 -6.888 17.206 1.00 96.12 425 MET A C 1
ATOM 3620 O O . MET A 1 425 ? -9.382 -6.455 16.558 1.00 96.12 425 MET A O 1
ATOM 3624 N N . LYS A 1 426 ? -8.454 -8.101 17.771 1.00 94.88 426 LYS A N 1
ATOM 3625 C CA . LYS A 1 426 ? -9.599 -9.016 17.674 1.00 94.88 426 LYS A CA 1
ATOM 3626 C C . LYS A 1 426 ? -10.859 -8.446 18.332 1.00 94.88 426 LYS A C 1
ATOM 3628 O O . LYS A 1 426 ? -11.943 -8.593 17.773 1.00 94.88 426 LYS A O 1
ATOM 3633 N N . LEU A 1 427 ? -10.739 -7.783 19.489 1.00 95.75 427 LEU A N 1
ATOM 3634 C CA . LEU A 1 427 ? -11.883 -7.125 20.134 1.00 95.75 427 LEU A CA 1
ATOM 3635 C C . LEU A 1 427 ? -12.353 -5.906 19.334 1.00 95.75 427 LEU A C 1
ATOM 3637 O O . LEU A 1 427 ? -13.552 -5.745 19.121 1.00 95.75 427 LEU A O 1
ATOM 3641 N N . ILE A 1 428 ? -11.420 -5.087 18.849 1.00 95.81 428 ILE A N 1
ATOM 3642 C CA . ILE A 1 428 ? -11.726 -3.922 18.006 1.00 95.81 428 ILE A CA 1
ATOM 3643 C C . ILE A 1 428 ? -12.465 -4.350 16.731 1.00 95.81 428 ILE A C 1
ATOM 3645 O O . ILE A 1 428 ? -13.458 -3.733 16.357 1.00 95.81 428 ILE A O 1
ATOM 3649 N N . ASP A 1 429 ? -12.061 -5.458 16.109 1.00 94.38 429 ASP A N 1
ATOM 3650 C CA . ASP A 1 429 ? -12.747 -5.999 14.933 1.00 94.38 429 ASP A CA 1
ATOM 3651 C C . ASP A 1 429 ? -14.193 -6.402 15.211 1.00 94.38 429 ASP A C 1
ATOM 3653 O O . ASP A 1 429 ? -15.040 -6.254 14.326 1.00 94.38 429 ASP A O 1
ATOM 3657 N N . ARG A 1 430 ? -14.485 -6.896 16.420 1.00 95.00 430 ARG A N 1
ATOM 3658 C CA . ARG A 1 430 ? -15.861 -7.163 16.850 1.00 95.00 430 ARG A CA 1
ATOM 3659 C C . ARG A 1 430 ? -16.633 -5.864 17.044 1.00 95.00 430 ARG A C 1
ATOM 3661 O O . ARG A 1 430 ? -17.725 -5.758 16.506 1.00 95.00 430 ARG A O 1
ATOM 3668 N N . ILE A 1 431 ? -16.051 -4.865 17.716 1.00 94.88 431 ILE A N 1
ATOM 3669 C CA . ILE A 1 431 ? -16.676 -3.540 17.917 1.00 94.88 431 ILE A CA 1
ATOM 3670 C C . ILE A 1 431 ? -17.077 -2.894 16.580 1.00 94.88 431 ILE A C 1
ATOM 3672 O O . ILE A 1 431 ? -18.115 -2.249 16.495 1.00 94.88 431 ILE A O 1
ATOM 3676 N N . ILE A 1 432 ? -16.274 -3.080 15.529 1.00 91.94 432 ILE A N 1
ATOM 3677 C CA . ILE A 1 432 ? -16.547 -2.514 14.199 1.00 91.94 432 ILE A CA 1
ATOM 3678 C C . ILE A 1 432 ? -17.688 -3.253 13.475 1.00 91.94 432 ILE A C 1
ATOM 3680 O O . ILE A 1 432 ? -18.466 -2.636 12.746 1.00 91.94 432 ILE A O 1
ATOM 3684 N N . LYS A 1 433 ? -17.780 -4.580 13.631 1.00 89.88 433 LYS A N 1
ATOM 3685 C CA . LYS A 1 433 ? -18.686 -5.436 12.839 1.00 89.88 433 LYS A CA 1
ATOM 3686 C C . LYS A 1 433 ? -20.016 -5.735 13.528 1.00 89.88 433 LYS A C 1
ATOM 3688 O O . LYS A 1 433 ? -21.009 -5.976 12.841 1.00 89.88 433 LYS A O 1
ATOM 3693 N N . GLU A 1 434 ? -20.019 -5.763 14.853 1.00 91.56 434 GLU A N 1
ATOM 3694 C CA . GLU A 1 434 ? -21.141 -6.135 15.715 1.00 91.56 434 GLU A CA 1
ATOM 3695 C C . GLU A 1 434 ? -21.649 -4.911 16.504 1.00 91.56 434 GLU A C 1
ATOM 3697 O O . GLU A 1 434 ? -21.037 -3.847 16.494 1.00 91.56 434 GLU A O 1
ATOM 3702 N N . ASP A 1 435 ? -22.780 -5.062 17.196 1.00 90.00 435 ASP A N 1
ATOM 3703 C CA . ASP A 1 435 ? -23.332 -4.043 18.101 1.00 90.00 435 ASP A CA 1
ATOM 3704 C C . ASP A 1 435 ? -22.428 -3.846 19.335 1.00 90.00 435 ASP A C 1
ATOM 3706 O O . ASP A 1 435 ? -22.090 -4.815 20.024 1.00 90.00 435 ASP A O 1
ATOM 3710 N N . GLU A 1 436 ? -22.055 -2.599 19.648 1.00 91.00 436 GLU A N 1
ATOM 3711 C CA . GLU A 1 436 ? -21.041 -2.299 20.671 1.00 91.00 436 GLU A CA 1
ATOM 3712 C C . GLU A 1 436 ? -21.456 -2.780 22.068 1.00 91.00 436 GLU A C 1
ATOM 3714 O O . GLU A 1 436 ? -20.631 -3.283 22.835 1.00 91.00 436 GLU A O 1
ATOM 3719 N N . ILE A 1 437 ? -22.748 -2.670 22.395 1.00 90.25 437 ILE A N 1
ATOM 3720 C CA . ILE A 1 437 ? -23.298 -3.112 23.684 1.00 90.25 437 ILE A CA 1
ATOM 3721 C C . ILE A 1 437 ? -23.158 -4.628 23.820 1.00 90.25 437 ILE A C 1
ATOM 3723 O O . ILE A 1 437 ? -22.808 -5.130 24.892 1.00 90.25 437 ILE A O 1
ATOM 3727 N N . THR A 1 438 ? -23.441 -5.361 22.746 1.00 92.81 438 THR A N 1
ATOM 3728 C CA . THR A 1 438 ? -23.330 -6.821 22.709 1.00 92.81 438 THR A CA 1
ATOM 3729 C C . THR A 1 438 ? -21.880 -7.260 22.882 1.00 92.81 438 THR A C 1
ATOM 3731 O O . THR A 1 438 ? -21.603 -8.103 23.735 1.00 92.81 438 THR A O 1
ATOM 3734 N N . VAL A 1 439 ? -20.943 -6.636 22.164 1.00 94.31 439 VAL A N 1
ATOM 3735 C CA . VAL A 1 439 ? -19.508 -6.959 22.253 1.00 94.31 439 VAL A CA 1
ATOM 3736 C C . VAL A 1 439 ? -18.958 -6.707 23.655 1.00 94.31 439 VAL A C 1
ATOM 3738 O O . VAL A 1 439 ? -18.264 -7.557 24.212 1.00 94.31 439 VAL A O 1
ATOM 3741 N N . ILE A 1 440 ? -19.299 -5.568 24.260 1.00 95.00 440 ILE A N 1
ATOM 3742 C CA . ILE A 1 440 ? -18.854 -5.220 25.614 1.00 95.00 440 ILE A CA 1
ATOM 3743 C C . ILE A 1 440 ? -19.458 -6.159 26.668 1.00 95.00 440 ILE A C 1
ATOM 3745 O O . ILE A 1 440 ? -18.765 -6.559 27.605 1.00 95.00 440 ILE A O 1
ATOM 3749 N N . LYS A 1 441 ? -20.719 -6.582 26.506 1.00 93.12 441 LYS A N 1
ATOM 3750 C CA . LYS A 1 441 ? -21.333 -7.599 27.379 1.00 93.12 441 LYS A CA 1
ATOM 3751 C C . LYS A 1 441 ? -20.658 -8.957 27.242 1.00 93.12 441 LYS A C 1
ATOM 3753 O O . LYS A 1 441 ? -20.355 -9.575 28.258 1.00 93.12 441 LYS A O 1
ATOM 3758 N N . ASP A 1 442 ? -20.390 -9.393 26.015 1.00 95.31 442 ASP A N 1
ATOM 3759 C CA . ASP A 1 442 ? -19.671 -10.640 25.758 1.00 95.31 442 ASP A CA 1
ATOM 3760 C C . ASP A 1 442 ? -18.255 -10.607 26.351 1.00 95.31 442 ASP A C 1
ATOM 3762 O O . ASP A 1 442 ? -17.772 -11.631 26.822 1.00 95.31 442 ASP A O 1
ATOM 3766 N N . GLN A 1 443 ? -17.604 -9.441 26.396 1.00 95.56 443 GLN A N 1
ATOM 3767 C CA . GLN A 1 443 ? -16.277 -9.302 26.999 1.00 95.56 443 GLN A CA 1
ATOM 3768 C C . GLN A 1 443 ? -16.279 -9.422 28.535 1.00 95.56 443 GLN A C 1
ATOM 3770 O O . GLN A 1 443 ? -15.247 -9.742 29.126 1.00 95.56 443 GLN A O 1
ATOM 3775 N N . LEU A 1 444 ? -17.428 -9.223 29.187 1.00 92.81 444 LEU A N 1
ATOM 3776 C CA . LEU A 1 444 ? -17.617 -9.470 30.625 1.00 92.81 444 LEU A CA 1
ATOM 3777 C C . LEU A 1 444 ? -18.061 -10.909 30.925 1.00 92.81 444 LEU A C 1
ATOM 3779 O O . LEU A 1 444 ? -17.991 -11.356 32.074 1.00 92.81 444 LEU A O 1
ATOM 3783 N N . ASP A 1 445 ? -18.516 -11.636 29.906 1.00 92.50 445 ASP A N 1
ATOM 3784 C CA . ASP A 1 445 ? -18.911 -13.034 30.004 1.00 92.50 445 ASP A CA 1
ATOM 3785 C C . ASP A 1 445 ? -17.669 -13.941 30.013 1.00 92.50 445 ASP A C 1
ATOM 3787 O O . ASP A 1 445 ? -16.751 -13.799 29.206 1.00 92.50 445 ASP A O 1
ATOM 3791 N N . LYS A 1 446 ? -17.623 -14.904 30.939 1.00 87.50 446 LYS A N 1
ATOM 3792 C CA . LYS A 1 446 ? -16.462 -15.793 31.088 1.00 87.50 446 LYS A CA 1
ATOM 3793 C C . LYS A 1 446 ? -16.243 -16.714 29.889 1.00 87.50 446 LYS A C 1
ATOM 3795 O O . LYS A 1 446 ? -15.096 -17.080 29.657 1.00 87.50 446 LYS A O 1
ATOM 3800 N N . GLU A 1 447 ? -17.300 -17.102 29.184 1.00 88.88 447 GLU A N 1
ATOM 3801 C CA . GLU A 1 447 ? -17.244 -18.065 28.078 1.00 88.88 447 GLU A CA 1
ATOM 3802 C C . GLU A 1 447 ? -17.039 -17.385 26.723 1.00 88.88 447 GLU A C 1
ATOM 3804 O O . GLU A 1 447 ? -16.473 -17.987 25.813 1.00 88.88 447 GLU A O 1
ATOM 3809 N N . LYS A 1 448 ? -17.487 -16.132 26.578 1.00 90.56 448 LYS A N 1
ATOM 3810 C CA . LYS A 1 448 ? -17.462 -15.413 25.293 1.00 90.56 448 LYS A CA 1
ATOM 3811 C C . LYS A 1 448 ? -16.364 -14.364 25.166 1.00 90.56 448 LYS A C 1
ATOM 3813 O O . LYS A 1 448 ? -16.122 -13.882 24.053 1.00 90.56 448 LYS A O 1
ATOM 3818 N N . LYS A 1 449 ? -15.726 -13.979 26.273 1.00 93.75 449 LYS A N 1
ATOM 3819 C CA . LYS A 1 449 ? -14.671 -12.966 26.249 1.00 93.75 449 LYS A CA 1
ATOM 3820 C C . LYS A 1 449 ? -13.503 -13.398 25.372 1.00 93.75 449 LYS A C 1
ATOM 3822 O O . LYS A 1 449 ? -13.117 -14.565 25.313 1.00 93.75 449 LYS A O 1
ATOM 3827 N N . ILE A 1 450 ? -12.877 -12.415 24.746 1.00 92.81 450 ILE A N 1
ATOM 3828 C CA . ILE A 1 450 ? -11.556 -12.592 24.162 1.00 92.81 450 ILE A CA 1
ATOM 3829 C C . ILE A 1 450 ? -10.561 -12.556 25.319 1.00 92.81 450 ILE A C 1
ATOM 3831 O O . ILE A 1 450 ? -10.392 -11.528 25.978 1.00 92.81 450 ILE A O 1
ATOM 3835 N N . GLU A 1 451 ? -9.927 -13.693 25.592 1.00 89.81 451 GLU A N 1
ATOM 3836 C CA . GLU A 1 451 ? -8.876 -13.780 26.604 1.00 89.81 451 GLU A CA 1
ATOM 3837 C C . GLU A 1 451 ? -7.639 -12.966 26.196 1.00 89.81 451 GLU A C 1
ATOM 3839 O O . GLU A 1 451 ? -7.462 -12.616 25.032 1.00 89.81 451 GLU A O 1
ATOM 3844 N N . ASN A 1 452 ? -6.774 -12.645 27.162 1.00 90.12 452 ASN A N 1
ATOM 3845 C CA . ASN A 1 452 ? -5.490 -11.958 26.951 1.00 90.12 452 ASN A CA 1
ATOM 3846 C C . ASN A 1 452 ? -5.559 -10.508 26.431 1.00 90.12 452 ASN A C 1
ATOM 3848 O O . ASN A 1 452 ? -4.512 -9.887 26.215 1.00 90.12 452 ASN A O 1
ATOM 3852 N N . THR A 1 453 ? -6.752 -9.918 26.295 1.00 92.69 453 THR A N 1
ATOM 3853 C CA . THR A 1 453 ? -6.888 -8.467 26.096 1.00 92.69 453 THR A CA 1
ATOM 3854 C C . THR A 1 453 ? -6.334 -7.708 27.301 1.00 92.69 453 THR A C 1
ATOM 3856 O O . THR A 1 453 ? -6.563 -8.110 28.439 1.00 92.69 453 THR A O 1
ATOM 3859 N N . LEU A 1 454 ? -5.675 -6.571 27.066 1.00 93.75 454 LEU A N 1
ATOM 3860 C CA . LEU A 1 454 ? -5.192 -5.697 28.142 1.00 93.75 454 LEU A CA 1
ATOM 3861 C C . LEU A 1 454 ? -6.276 -4.771 28.715 1.00 93.75 454 LEU A C 1
ATOM 3863 O O . LEU A 1 454 ? -6.034 -4.083 29.702 1.00 93.75 454 LEU A O 1
ATOM 3867 N N . PHE A 1 455 ? -7.469 -4.770 28.119 1.00 93.62 455 PHE A N 1
ATOM 3868 C CA . PHE A 1 455 ? -8.617 -4.028 28.621 1.00 93.62 455 PHE A CA 1
ATOM 3869 C C . PHE A 1 455 ? -9.126 -4.683 29.908 1.00 93.62 455 PHE A C 1
ATOM 3871 O O . PHE A 1 455 ? -9.568 -5.833 29.895 1.00 93.62 455 PHE A O 1
ATOM 3878 N N . THR A 1 456 ? -9.019 -3.972 31.030 1.00 93.12 456 THR A N 1
ATOM 3879 C CA . THR A 1 456 ? -9.403 -4.497 32.345 1.00 93.12 456 THR A CA 1
ATOM 3880 C C . THR A 1 456 ? -10.919 -4.645 32.456 1.00 93.12 456 THR A C 1
ATOM 3882 O O . THR A 1 456 ? -11.671 -3.902 31.833 1.00 93.12 456 THR A O 1
ATOM 3885 N N . ASN A 1 457 ? -11.391 -5.573 33.295 1.00 92.12 457 ASN A N 1
ATOM 3886 C CA . ASN A 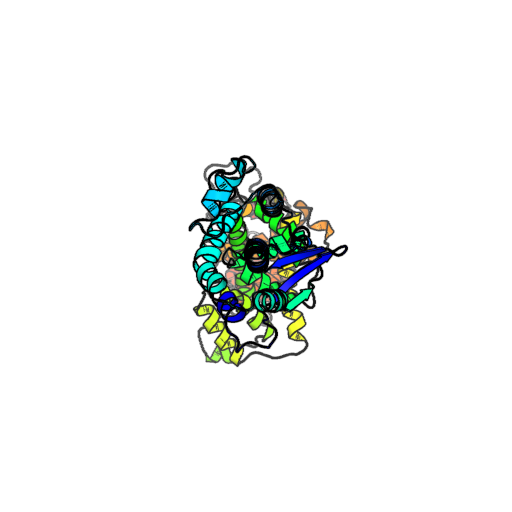1 457 ? -12.830 -5.725 33.539 1.00 92.12 457 ASN A CA 1
ATOM 3887 C C . ASN A 1 457 ? -13.468 -4.428 34.058 1.00 92.12 457 ASN A C 1
ATOM 3889 O O . ASN A 1 457 ? -14.596 -4.130 33.687 1.00 92.12 457 ASN A O 1
ATOM 3893 N N . ASP A 1 458 ? -12.741 -3.648 34.866 1.00 92.62 458 ASP A N 1
ATOM 3894 C CA . ASP A 1 458 ? -13.215 -2.355 35.367 1.00 92.62 458 ASP A CA 1
ATOM 3895 C C . ASP A 1 458 ? -13.423 -1.355 34.221 1.00 92.62 458 ASP A C 1
ATOM 3897 O O . ASP A 1 458 ? -14.453 -0.688 34.166 1.00 92.62 458 ASP A O 1
ATOM 3901 N N . LEU A 1 459 ? -12.492 -1.305 33.261 1.00 94.62 459 LEU A N 1
ATOM 3902 C CA . LEU A 1 459 ? -12.610 -0.470 32.065 1.00 94.62 459 LEU A CA 1
ATOM 3903 C C . LEU A 1 459 ? -13.767 -0.926 31.164 1.00 94.62 459 LEU A C 1
ATOM 3905 O O . LEU A 1 459 ? -14.535 -0.103 30.673 1.00 94.62 459 LEU A O 1
ATOM 3909 N N . ILE A 1 460 ? -13.931 -2.235 30.966 1.00 95.44 460 ILE A N 1
ATOM 3910 C CA . ILE A 1 460 ? -15.037 -2.780 30.168 1.00 95.44 460 ILE A CA 1
ATOM 3911 C C . ILE A 1 460 ? -16.392 -2.504 30.842 1.00 95.44 460 ILE A C 1
ATOM 3913 O O . ILE A 1 460 ? -17.345 -2.118 30.165 1.00 95.44 460 ILE A O 1
ATOM 3917 N N . GLU A 1 461 ? -16.496 -2.648 32.166 1.00 93.94 461 GLU A N 1
ATOM 3918 C CA . GLU A 1 461 ? -17.725 -2.332 32.908 1.00 93.94 461 GLU A CA 1
ATOM 3919 C C . GLU A 1 461 ? -18.018 -0.822 32.893 1.00 93.94 461 GLU A C 1
ATOM 3921 O O . GLU A 1 461 ? -19.176 -0.431 32.741 1.00 93.94 461 GLU A O 1
ATOM 3926 N N . SER A 1 462 ? -16.984 0.021 32.978 1.00 94.00 462 SER A N 1
ATOM 3927 C CA . SER A 1 462 ? -17.076 1.476 32.795 1.00 94.00 462 SER A CA 1
ATOM 3928 C C . SER A 1 462 ? -17.690 1.830 31.435 1.00 94.00 462 SER A C 1
ATOM 3930 O O . SER A 1 462 ? -18.710 2.520 31.359 1.00 94.00 462 SER A O 1
ATOM 3932 N N . GLU A 1 463 ? -17.149 1.282 30.343 1.00 94.88 463 GLU A N 1
ATOM 3933 C CA . GLU A 1 463 ? -17.675 1.533 28.996 1.00 94.88 463 GLU A CA 1
ATOM 3934 C C . GLU A 1 463 ? -19.081 0.963 28.788 1.00 94.88 463 GLU A C 1
ATOM 3936 O O . GLU A 1 463 ? -19.915 1.604 28.145 1.00 94.88 463 GLU A O 1
ATOM 3941 N N . LYS A 1 464 ? -19.398 -0.189 29.388 1.00 94.06 464 LYS A N 1
ATOM 3942 C CA . LYS A 1 464 ? -20.759 -0.743 29.380 1.00 94.06 464 LYS A CA 1
ATOM 3943 C C . LYS A 1 464 ? -21.765 0.225 29.993 1.00 94.06 464 LYS A C 1
ATOM 3945 O O . LYS A 1 464 ? -22.798 0.491 29.380 1.00 94.06 464 LYS A O 1
ATOM 3950 N N . ARG A 1 465 ? -21.461 0.776 31.176 1.00 91.12 465 ARG A N 1
ATOM 3951 C CA . ARG A 1 465 ? -22.329 1.757 31.852 1.00 91.12 465 ARG A CA 1
ATOM 3952 C C . ARG A 1 465 ? -22.537 2.995 30.989 1.00 91.12 465 ARG A C 1
ATOM 3954 O O . ARG A 1 465 ? -23.672 3.447 30.844 1.00 91.12 465 ARG A O 1
ATOM 3961 N N . LYS A 1 466 ? -21.467 3.514 30.380 1.00 92.50 46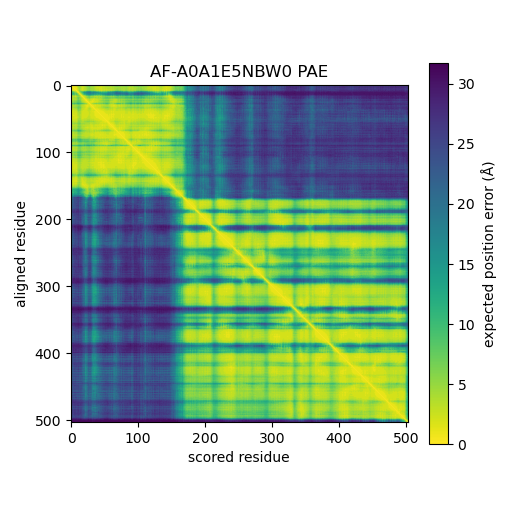6 LYS A N 1
ATOM 3962 C CA . LYS A 1 466 ? -21.542 4.666 29.467 1.00 92.50 466 LYS A CA 1
ATOM 3963 C C . LYS A 1 466 ? -22.444 4.369 28.275 1.00 92.50 466 LYS A C 1
ATOM 3965 O O . LYS A 1 466 ? -23.335 5.164 27.990 1.00 92.50 466 LYS A O 1
ATOM 3970 N N . LEU A 1 467 ? -22.277 3.219 27.620 1.00 91.69 467 LEU A N 1
ATOM 3971 C CA . LEU A 1 467 ? -23.121 2.807 26.494 1.00 91.69 467 LEU A CA 1
ATOM 3972 C C . LEU A 1 467 ? -24.597 2.652 26.896 1.00 91.69 467 LEU A C 1
ATOM 3974 O O . LEU A 1 467 ? -25.477 3.136 26.181 1.00 91.69 467 LEU A O 1
ATOM 3978 N N . ASP A 1 468 ? -24.875 2.037 28.049 1.00 89.75 468 ASP A N 1
ATOM 3979 C CA . ASP A 1 468 ? -26.239 1.887 28.569 1.00 89.75 468 ASP A CA 1
ATOM 3980 C C . ASP A 1 468 ? -26.888 3.259 28.841 1.00 89.75 468 ASP A C 1
ATOM 3982 O O . ASP A 1 468 ? -28.042 3.475 28.470 1.00 89.75 468 ASP A O 1
ATOM 3986 N N . ILE A 1 469 ? -26.153 4.221 29.413 1.00 90.12 469 ILE A N 1
ATOM 3987 C CA . ILE A 1 469 ? -26.645 5.592 29.639 1.00 90.12 469 ILE A CA 1
ATOM 3988 C C . ILE A 1 469 ? -26.867 6.322 28.311 1.00 90.12 469 ILE A C 1
ATOM 3990 O O . ILE A 1 469 ? -27.923 6.929 28.108 1.00 90.12 469 ILE A O 1
ATOM 3994 N N . LEU A 1 470 ? -25.903 6.253 27.389 1.00 89.44 470 LEU A N 1
ATOM 3995 C CA . LEU A 1 470 ? -25.970 6.917 26.083 1.00 89.44 470 LEU A CA 1
ATOM 3996 C C . LEU A 1 470 ? -27.180 6.447 25.266 1.00 89.44 470 LEU A C 1
ATOM 3998 O O . LEU A 1 470 ? -27.805 7.261 24.583 1.00 89.44 470 LEU A O 1
ATOM 4002 N N . LYS A 1 471 ? -27.559 5.168 25.387 1.00 87.25 471 LYS A N 1
ATOM 4003 C CA . LYS A 1 471 ? -28.716 4.580 24.697 1.00 87.25 471 LYS A CA 1
ATOM 4004 C C . LYS A 1 471 ? -30.047 5.251 25.047 1.00 87.25 471 LYS A C 1
ATOM 4006 O O . LYS A 1 471 ? -30.908 5.367 24.178 1.00 87.25 471 LYS A O 1
ATOM 4011 N N . TYR A 1 472 ? -30.222 5.688 26.294 1.00 87.12 472 TYR A N 1
ATOM 4012 C CA . TYR A 1 472 ? -31.471 6.297 26.780 1.00 87.12 472 TYR A CA 1
ATOM 4013 C C . TYR A 1 472 ? -31.370 7.816 26.987 1.00 87.12 472 TYR A C 1
ATOM 4015 O O . TYR A 1 472 ? -32.323 8.448 27.443 1.00 87.12 472 TYR A O 1
ATOM 4023 N N . SER A 1 473 ? -30.222 8.410 26.660 1.00 87.12 473 SER A N 1
ATOM 4024 C CA . SER A 1 473 ? -29.950 9.835 26.849 1.00 87.12 473 SER A CA 1
ATOM 4025 C C . SER A 1 473 ? -30.453 10.689 25.685 1.00 87.12 473 SER A C 1
ATOM 4027 O O . SER A 1 473 ? -30.396 10.284 24.523 1.00 87.12 473 SER A O 1
ATOM 4029 N N . THR A 1 474 ? -30.891 11.914 25.987 1.00 89.31 474 THR A N 1
ATOM 4030 C CA . THR A 1 474 ? -31.141 12.946 24.967 1.00 89.31 474 THR A CA 1
ATOM 4031 C C . THR A 1 474 ? -29.826 13.409 24.340 1.00 89.31 474 THR A C 1
ATOM 4033 O O . THR A 1 474 ? -28.769 13.293 24.962 1.00 89.31 474 THR A O 1
ATOM 4036 N N . ASP A 1 475 ? -29.870 13.991 23.140 1.00 84.69 475 ASP A N 1
ATOM 4037 C CA . ASP A 1 475 ? -28.654 14.463 22.458 1.00 84.69 475 ASP A CA 1
ATOM 4038 C C . ASP A 1 475 ? -27.890 15.511 23.278 1.00 84.69 475 ASP A C 1
ATOM 4040 O O . ASP A 1 475 ? -26.663 15.497 23.316 1.00 84.69 475 ASP A O 1
ATOM 4044 N N . TYR A 1 476 ? -28.608 16.332 24.049 1.00 85.38 476 TYR A N 1
ATOM 4045 C CA . TYR A 1 476 ? -28.008 17.262 25.006 1.00 85.38 476 TYR A CA 1
ATOM 4046 C C . TYR A 1 476 ? -27.157 16.562 26.078 1.00 85.38 476 TYR A C 1
ATOM 4048 O O . TYR A 1 476 ? -26.065 17.018 26.420 1.00 85.38 476 TYR A O 1
ATOM 4056 N N . ILE A 1 477 ? -27.651 15.448 26.629 1.00 86.31 477 ILE A N 1
ATOM 4057 C CA . ILE A 1 477 ? -26.926 14.670 27.640 1.00 86.31 477 ILE A CA 1
ATOM 4058 C C . ILE A 1 477 ? -25.738 13.952 26.993 1.00 86.31 477 ILE A C 1
ATOM 4060 O O . ILE A 1 477 ? -24.647 13.978 27.560 1.00 86.31 477 ILE A O 1
ATOM 4064 N N . LYS A 1 478 ? -25.912 13.385 25.792 1.00 87.31 478 LYS A N 1
ATOM 4065 C CA . LYS A 1 478 ? -24.818 12.754 25.037 1.00 87.31 478 LYS A CA 1
ATOM 4066 C C . LYS A 1 478 ? -23.672 13.733 24.788 1.00 87.31 478 LYS A C 1
ATOM 4068 O O . LYS A 1 478 ? -22.538 13.424 25.129 1.00 87.31 478 LYS A O 1
ATOM 4073 N N . GLN A 1 479 ? -23.971 14.941 24.305 1.00 85.38 479 GLN A N 1
ATOM 4074 C CA . GLN A 1 479 ? -22.965 15.986 24.076 1.00 85.38 479 GLN A CA 1
ATOM 4075 C C . GLN A 1 479 ? -22.187 16.344 25.346 1.00 85.38 479 GLN A C 1
ATOM 4077 O O . GLN A 1 479 ? -20.975 16.534 25.291 1.00 85.38 479 GLN A O 1
ATOM 4082 N N . ARG A 1 480 ? -22.851 16.401 26.508 1.00 86.62 480 ARG A N 1
ATOM 4083 C CA . ARG A 1 480 ? -22.167 16.627 27.791 1.00 86.62 480 ARG A CA 1
ATOM 4084 C C . ARG A 1 480 ? -21.278 15.456 28.195 1.00 86.62 480 ARG A C 1
ATOM 4086 O O . ARG A 1 480 ? -20.177 15.690 28.680 1.00 86.62 480 ARG A O 1
ATOM 4093 N N . ILE A 1 481 ? -21.737 14.222 27.992 1.00 89.00 481 ILE A N 1
ATOM 4094 C CA . ILE A 1 481 ? -20.931 13.021 28.235 1.00 89.00 481 ILE A CA 1
ATOM 4095 C C . ILE A 1 481 ? -19.675 13.063 27.359 1.00 89.00 481 ILE A C 1
ATOM 4097 O O . ILE A 1 481 ? -18.573 12.996 27.895 1.00 89.00 481 ILE A O 1
ATOM 4101 N N . TYR A 1 482 ? -19.828 13.294 26.053 1.00 88.44 482 TYR A N 1
ATOM 4102 C CA . TYR A 1 482 ? -18.706 13.398 25.114 1.00 88.44 482 TYR A CA 1
ATOM 4103 C C . TYR A 1 482 ? -17.748 14.533 25.490 1.00 88.44 482 TYR A C 1
ATOM 4105 O O . TYR A 1 482 ? -16.536 14.340 25.499 1.00 88.44 482 TYR A O 1
ATOM 4113 N N . ALA A 1 483 ? -18.271 15.695 25.895 1.00 86.00 483 ALA A N 1
ATOM 4114 C CA . ALA A 1 483 ? -17.464 16.810 26.390 1.00 86.00 483 ALA A CA 1
ATOM 4115 C C . ALA A 1 483 ? -16.594 16.422 27.597 1.00 86.00 483 ALA A C 1
ATOM 4117 O O . ALA A 1 483 ? -15.442 16.846 27.696 1.00 86.00 483 ALA A O 1
ATOM 4118 N N . CYS A 1 484 ? -17.147 15.632 28.520 1.00 88.94 484 CYS A N 1
ATOM 4119 C CA . CYS A 1 484 ? -16.420 15.140 29.684 1.00 88.94 484 CYS A CA 1
ATOM 4120 C C . CYS A 1 484 ? -15.389 14.072 29.301 1.00 88.94 484 CYS A C 1
ATOM 4122 O O . CYS A 1 484 ? -14.268 14.125 29.801 1.00 88.94 484 CYS A O 1
ATOM 4124 N N . GLU A 1 485 ? -15.726 13.136 28.409 1.00 90.12 485 GLU A N 1
ATOM 4125 C CA . GLU A 1 485 ? -14.786 12.109 27.932 1.00 90.12 485 GLU A CA 1
ATOM 4126 C C . GLU A 1 485 ? -13.580 12.730 27.218 1.00 90.12 485 GLU A C 1
ATOM 4128 O O . GLU A 1 485 ? -12.440 12.342 27.470 1.00 90.12 485 GLU A O 1
ATOM 4133 N N . ASN A 1 486 ? -13.833 13.761 26.415 1.00 89.12 486 ASN A N 1
ATOM 4134 C CA . ASN A 1 486 ? -12.833 14.509 25.662 1.00 89.12 486 ASN A CA 1
ATOM 4135 C C . ASN A 1 486 ? -11.913 15.396 26.526 1.00 89.12 486 ASN A C 1
ATOM 4137 O O . ASN A 1 486 ? -10.965 16.001 26.014 1.00 89.12 486 ASN A O 1
ATOM 4141 N N . ASN A 1 487 ? -12.176 15.517 27.831 1.00 87.69 487 ASN A N 1
ATOM 4142 C CA . ASN A 1 487 ? -11.345 16.315 28.723 1.00 87.69 487 ASN A CA 1
ATOM 4143 C C . ASN A 1 487 ? -9.963 15.669 28.910 1.00 87.69 487 ASN A C 1
ATOM 4145 O O . ASN A 1 487 ? -9.868 14.500 29.274 1.00 87.69 487 ASN A O 1
ATOM 4149 N N . VAL A 1 488 ? -8.892 16.454 28.741 1.00 86.25 488 VAL A N 1
ATOM 4150 C CA . VAL A 1 488 ? -7.499 15.968 28.791 1.00 86.25 488 VAL A CA 1
ATOM 4151 C C . VAL A 1 488 ? -7.108 15.297 30.110 1.00 86.25 488 VAL A C 1
ATOM 4153 O O . VAL A 1 488 ? -6.242 14.427 30.108 1.00 86.25 488 VAL A O 1
ATOM 4156 N N . PHE A 1 489 ? -7.756 15.661 31.221 1.00 85.25 489 PHE A N 1
ATOM 4157 C CA . PHE A 1 489 ? -7.496 15.075 32.537 1.00 85.25 489 PHE A CA 1
ATOM 4158 C C . PHE A 1 489 ? -8.345 13.835 32.819 1.00 85.25 489 PHE A C 1
ATOM 4160 O O . PHE A 1 489 ? -7.956 13.014 33.645 1.00 85.25 489 PHE A O 1
ATOM 4167 N N . LEU A 1 490 ? -9.510 13.715 32.177 1.00 88.44 490 LEU A N 1
ATOM 4168 C CA . LEU A 1 490 ? -10.430 12.601 32.408 1.00 88.44 490 LEU A CA 1
ATOM 4169 C C . LEU A 1 490 ? -10.168 11.460 31.424 1.00 88.44 490 LEU A C 1
ATOM 4171 O O . LEU A 1 490 ? -10.170 10.306 31.838 1.00 88.44 490 LEU A O 1
ATOM 4175 N N . GLN A 1 491 ? -9.918 11.772 30.150 1.00 88.31 491 GLN A N 1
ATOM 4176 C CA . GLN A 1 491 ? -9.627 10.807 29.081 1.00 88.31 491 GLN A CA 1
ATOM 4177 C C . GLN A 1 491 ? -10.619 9.634 29.052 1.00 88.31 491 GLN A C 1
ATOM 4179 O O . GLN A 1 491 ? -10.244 8.464 29.050 1.00 88.31 491 GLN A O 1
ATOM 4184 N N . GLY A 1 492 ? -11.912 9.950 29.114 1.00 87.88 492 GLY A N 1
ATOM 4185 C CA . GLY A 1 492 ? -12.978 8.952 29.196 1.00 87.88 492 GLY A CA 1
ATOM 4186 C C . GLY A 1 492 ? -13.299 8.448 30.609 1.00 87.88 492 GLY A C 1
ATOM 4187 O O . GLY A 1 492 ? -14.367 7.872 30.798 1.00 87.88 492 GLY A O 1
ATOM 4188 N N . ASN A 1 493 ? -12.476 8.688 31.634 1.00 91.19 493 ASN A N 1
ATOM 4189 C CA . ASN A 1 493 ? -12.750 8.259 33.016 1.00 91.19 493 ASN A CA 1
ATOM 4190 C C . ASN A 1 493 ? -13.765 9.176 33.706 1.00 91.19 493 ASN A C 1
ATOM 4192 O O . ASN A 1 493 ? -13.408 10.056 34.487 1.00 91.19 493 ASN A O 1
ATOM 4196 N N . ILE A 1 494 ? -15.046 8.970 33.405 1.00 92.75 494 ILE A N 1
ATOM 4197 C CA . ILE A 1 494 ? -16.144 9.844 33.844 1.00 92.75 494 ILE A CA 1
ATOM 4198 C C . ILE A 1 494 ? -17.176 9.144 34.734 1.00 92.75 494 ILE A C 1
ATOM 4200 O O . ILE A 1 494 ? -18.214 9.729 35.024 1.00 92.75 494 ILE A O 1
ATOM 4204 N N . ASP A 1 495 ? -16.919 7.917 35.195 1.00 90.00 495 ASP A N 1
ATOM 4205 C CA . ASP A 1 495 ? -17.910 7.129 35.950 1.00 90.00 495 ASP A CA 1
ATOM 4206 C C . ASP A 1 495 ? -18.415 7.848 37.203 1.00 90.00 495 ASP A C 1
ATOM 4208 O O . ASP A 1 495 ? -19.597 7.787 37.516 1.00 90.00 495 ASP A O 1
ATOM 4212 N N . PHE A 1 496 ? -17.559 8.626 37.868 1.00 88.31 496 PHE A N 1
ATOM 4213 C CA . PHE A 1 496 ? -17.942 9.428 39.034 1.00 88.31 496 PHE A CA 1
ATOM 4214 C C . PHE A 1 496 ? -18.990 10.516 38.729 1.00 88.31 496 PHE A C 1
ATOM 4216 O O . PHE A 1 496 ? -19.660 10.985 39.646 1.00 88.31 496 PHE A O 1
ATOM 4223 N N . LEU A 1 497 ? -19.121 10.936 37.465 1.00 86.12 497 LEU A N 1
ATOM 4224 C CA . LEU A 1 497 ? -20.157 11.866 36.999 1.00 86.12 497 LEU A CA 1
ATOM 4225 C C . LEU A 1 497 ? -21.459 11.144 36.634 1.00 86.12 497 LEU A C 1
ATOM 4227 O O . LEU A 1 497 ? -22.512 11.775 36.572 1.00 86.12 497 LEU A O 1
ATOM 4231 N N . LEU A 1 498 ? -21.372 9.845 36.350 1.00 83.62 498 LEU A N 1
ATOM 4232 C CA . LEU A 1 498 ? -22.479 9.005 35.894 1.00 83.62 498 LEU A CA 1
ATOM 4233 C C . LEU A 1 498 ? -23.120 8.221 37.044 1.00 83.62 498 LEU A C 1
ATOM 4235 O O . LEU A 1 498 ? -24.317 7.928 37.006 1.00 83.62 498 LEU A O 1
ATOM 4239 N N . ASP A 1 499 ? -22.343 7.929 38.084 1.00 74.69 499 ASP A N 1
ATOM 4240 C CA . ASP A 1 499 ? -22.788 7.302 39.319 1.00 74.69 499 ASP A CA 1
ATOM 4241 C C . ASP A 1 499 ? -23.612 8.306 40.147 1.00 74.69 499 ASP A C 1
ATOM 4243 O O . ASP A 1 499 ? -23.158 8.881 41.140 1.00 74.69 499 ASP A O 1
ATOM 4247 N N . ASN A 1 500 ? -24.878 8.499 39.773 1.00 57.31 500 ASN A N 1
ATOM 4248 C CA . ASN A 1 500 ? -25.857 9.086 40.681 1.00 57.31 500 ASN A CA 1
ATOM 4249 C C . ASN A 1 500 ? -26.112 8.106 41.838 1.00 57.31 500 ASN A C 1
ATOM 4251 O O . ASN A 1 500 ? -26.995 7.249 41.780 1.00 57.31 500 ASN A O 1
ATOM 4255 N N . ARG A 1 501 ? -25.384 8.279 42.948 1.00 47.72 501 ARG A N 1
ATOM 4256 C CA . ARG A 1 501 ? -25.931 7.970 44.276 1.00 47.72 501 ARG A CA 1
ATOM 4257 C C . ARG A 1 501 ? -27.094 8.934 44.530 1.00 47.72 501 ARG A C 1
ATOM 4259 O O . ARG A 1 501 ? -26.895 10.000 45.103 1.00 47.72 501 ARG A O 1
ATOM 4266 N N . GLY A 1 502 ? -28.291 8.580 44.070 1.00 44.47 502 GLY A N 1
ATOM 4267 C CA . GLY A 1 502 ? -29.481 9.393 44.303 1.00 44.47 502 GLY A CA 1
ATOM 4268 C C . GLY A 1 502 ? -30.729 8.900 43.583 1.00 44.47 502 GLY A C 1
ATOM 4269 O O . GLY A 1 502 ? -31.109 9.468 42.564 1.00 44.47 502 GLY A O 1
ATOM 4270 N N . ASN A 1 503 ? -31.358 7.867 44.142 1.00 33.16 503 ASN A N 1
ATOM 4271 C CA . ASN A 1 503 ? -32.771 7.903 44.528 1.00 33.16 503 ASN A CA 1
ATOM 4272 C C . ASN A 1 503 ? -32.947 7.071 45.796 1.00 33.16 503 ASN A C 1
ATOM 4274 O O . ASN A 1 503 ? -32.562 5.880 45.763 1.00 33.16 503 ASN A O 1
#

Secondary structure (DSSP, 8-state):
-HHHHHHHH-TT--S-EEEEEEEEEEETTEEEEEE-HHHHHHHHHHHHHHHHHHT---GGGGG---SS-HHHHHHHHHHHSTT----TTSS-HHHHHHTSTT--GGGGG-HHHHHHHHHHHHHHHHHHHHHHH-S-HHHHHHHHHTEEEEEEEPPS-HHHHHHHHHGGGSPPPHHHHHHHHHHHHHTTS-TTHHHHIIIIIHHHHHTTS---TT-S-HHHHHHHHHHHHHHHHHHHHHHHH----SSHHHHTT---BHHHHHHHHHHHHHHT-HHHHHHHHHHHTT-B--TTGGGTHHHHHHHHHHHHHHHHHHHHHHHHHHHHHHHEE---TT---TTGGGSEE-TT----GGG-SS-TT--SSHHHHHHHHHHHHHHHHHHHH-GGGGS-HHHHHHHHHHHHHHHHHHHHT-S-TTTTHHHHHHHHHHHHHS-HHHHHHHHHSTTTS-TT-SS-HHHHHHHHHHHHHHHH--HHHHHHHHHHHT-TTTTT--HHHH-----

Organism: NCBI:txid1287055

InterPro domains:
  IPR004919 GmrSD restriction endonucleases, N-terminal domain [PF03235] (21-182)

pLDDT: mean 83.41, std 11.16, range [33.16, 96.5]

Radius of gyration: 34.53 Å; Cα contacts (8 Å, |Δi|>4): 480; chains: 1; bounding box: 79×55×98 Å

Solvent-accessible surface area (backbone atoms only — not comparable to full-atom values): 29463 Å² total; per-residue (Å²): 109,69,69,58,54,52,51,53,74,34,91,86,60,89,65,80,46,67,78,50,72,32,36,25,35,76,54,98,95,43,76,49,62,64,43,46,58,70,59,53,53,51,52,51,51,52,51,55,50,52,31,59,74,70,71,49,93,58,72,78,58,75,80,63,79,48,85,93,42,60,66,48,25,53,47,52,53,47,72,71,35,90,83,64,86,80,69,83,88,52,86,57,53,42,64,56,53,65,70,33,90,88,48,55,77,69,48,78,72,34,68,65,43,50,50,50,36,54,50,49,28,53,49,46,66,68,42,51,66,54,66,74,68,50,87,64,66,64,59,36,54,55,47,57,71,41,55,44,61,49,76,44,81,52,88,75,63,62,67,64,50,38,52,69,56,64,58,59,84,49,82,79,48,73,44,58,55,49,50,55,51,50,51,63,74,30,68,93,68,52,86,59,48,71,60,37,53,70,45,55,40,40,55,41,52,50,78,40,57,75,90,53,94,85,60,94,57,60,68,60,52,49,39,49,50,50,48,34,47,52,50,48,53,53,52,52,50,43,37,51,72,46,80,84,67,96,44,74,76,56,53,72,70,48,90,44,52,42,46,57,52,53,56,50,47,69,53,40,70,75,69,70,44,61,66,61,48,53,51,48,58,60,44,57,79,57,36,46,89,49,92,70,48,55,61,50,62,42,47,51,55,51,50,49,52,52,47,47,48,52,52,51,34,73,54,28,61,71,50,48,35,48,47,38,61,57,44,37,45,47,73,58,102,82,67,90,62,89,61,58,49,74,34,44,56,47,43,89,46,82,78,59,44,68,75,39,67,86,54,49,67,67,67,95,43,70,68,57,50,52,52,56,49,49,52,51,53,48,53,47,52,48,38,74,74,37,70,82,56,66,80,42,57,65,60,51,45,69,72,41,46,66,49,52,49,52,52,48,39,53,53,72,72,35,79,69,63,80,63,50,35,24,37,47,42,49,53,51,53,42,39,70,76,47,60,56,70,58,49,45,51,33,56,73,34,90,87,64,31,75,69,76,39,76,70,46,70,68,58,45,52,50,51,44,53,51,50,59,50,54,75,77,45,53,71,72,54,42,37,52,50,45,43,50,30,49,30,85,89,40,52,45,68,48,61,83,80,69,60,71,90,76,133

Sequence (503 aa):
MDSIIKYLFNEKYNNDFILDIIYGVNDDNIFYPIDGQQRLTTLFLFHWYIYNCLKEDRTFLSNFSYETRITSANFLSLINSNKINIDFDKDIISNQITSNISFLNYYRKDPTVNGILLVLDEIHKKIQPYIKAVNNKEDIIIRLNNIKFFKLDIKGDYDDLYIKMNSRGKQLTDFEIFKSKIEKFLSENNNGFDEKIDIDWTNFIWDFIKEDINNKDEGYRVDDLFMKLFQFIFEMLYYSQIEIVGKVEDIKKLEIEESSLDFFELFFIHIYDNEKKEYLNKLKVNSIKNEKDQKTTLNKNINFIINIFDILSSLGKCKLETLFNDIFYYNNESENDEDKYNKICTFDDNLNVFNNDNNLFEFTTIRKRILIFSVFKILNYEYLKNKENIIDINNIKNTCFNQLRLIINLLYNTNNLSNNIYYQMKLIDRIIKEDEITVIKDQLDKEKKIENTLFTNDLIESEKRKLDILKYSTDYIKQRIYACENNVFLQGNIDFLLDNRGN

Foldseek 3Di:
DVVLLCQLQPPVNPDQAAPEAWEAADDPNQGDTLDCPVVVLLLLLVLLLLCLVVVHDDVVSLSDADDPCPLRRVLSVVSNDPQQDADLVDQARLVSSCPRPPNDPVCVVDVVSVVSRVSNNVCSNSCVVSCVVDPDSVSSVVSSVSYHYRYDHDDDDRVVSSCVRVVVVDDQDLLNVLVVLVCVVCVVPCPCVVVCVVPLLLVLLLLLADPPVPDPPSVVSSSVLVLLVCVLLLVLVCLQQDWDDPDLVVLLVDAAALLNLVVSCSSCVSVVPVVVNVSSVSNNVNYDDDPVVNPPPNVVSVVLVVLLSVLSSVCGLVNLLVLLVQAEDEDDPPDPPVCLLLYAYPYHDRLSLSVHSRQRNPDPDVLSSLLVVLLSLLLSVVCVVPVVCSNPSVVSNVVCNLLSNLLQLQSVPFPPCVFRVNLNSNLSNCSSVDPVLVSLVLCLDPVRRRPPDRRDPVSSVLSNLVVVCCVPDDPVVSSVLSVQCNDNVCVNVCVVVVPPPDD